Protein AF-A0A2G8KB72-F1 (afdb_monomer)

InterPro domains:
  IPR017905 ERV/ALR sulfhydryl oxidase domain [PF04777] (338-435)
  IPR017905 ERV/ALR sulfhydryl oxidase domain [PS51324] (329-434)
  IPR036774 ERV/ALR sulfhydryl oxidase domain superfamily [G3DSA:1.20.120.310] (326-469)
  IPR036774 ERV/ALR sulfhydryl oxidase domain superfamily [SSF69000] (330-436)
  IPR039798 Sulfhydryl oxidase [PTHR22897] (1-461)
  IPR040986 Sulfhydryl oxidase, flavin adenine dinucleotide (FAD) binding domain [PF18371] (232-329)
  IPR041269 Sulfhydryl oxidase, Trx-like domain [PF18108] (76-164)
  IPR042568 Sulfhydryl oxidase, flavin adenine dinucleotide (FAD) binding domain superfamily [G3DSA:1.20.120.1960] (211-325)

Solvent-accessible surface area (backbone atoms only — not comparable to full-atom values): 30399 Å² total; per-residue (Å²): 85,71,95,81,52,83,89,84,88,79,66,61,86,41,76,90,35,36,67,60,31,40,72,45,61,46,59,41,48,92,72,53,68,48,73,63,89,86,65,85,78,77,64,49,46,78,60,83,74,58,85,49,78,63,50,42,49,51,49,52,50,53,50,47,48,68,37,65,69,59,15,62,64,39,37,51,54,66,52,51,73,68,59,61,71,55,41,63,64,51,31,57,78,65,73,36,62,52,38,36,40,30,37,31,50,85,87,59,55,56,45,46,51,31,33,41,70,36,48,88,44,55,80,58,16,60,32,38,40,22,30,54,56,71,53,72,66,59,25,62,77,58,68,59,86,63,76,55,42,41,32,38,32,44,68,79,75,69,62,39,80,52,84,43,93,40,91,42,56,67,26,46,41,49,38,52,50,53,53,46,70,77,51,58,78,73,78,81,79,85,83,76,89,84,82,88,87,82,89,82,89,80,90,78,85,91,80,83,90,80,86,82,77,82,79,78,80,81,82,85,74,70,93,79,62,90,86,60,66,68,59,43,65,54,22,39,47,26,28,50,43,44,48,59,65,50,37,54,47,24,37,72,55,41,37,71,70,45,38,53,23,49,51,45,40,37,47,50,43,50,74,30,53,79,48,57,70,56,36,40,53,50,35,48,54,54,32,58,63,60,74,41,80,90,48,79,90,34,41,48,35,71,58,52,50,50,71,72,62,38,85,89,41,78,78,38,53,68,94,64,77,50,60,66,62,26,51,41,93,47,91,92,22,58,37,61,68,45,15,48,54,41,37,55,58,44,33,32,43,35,41,38,65,67,41,66,86,43,92,81,61,62,46,56,53,62,59,53,28,50,52,40,36,34,72,64,32,46,35,48,45,69,58,27,56,52,48,54,66,73,50,71,53,54,82,81,66,43,87,35,44,65,40,35,42,50,49,53,50,53,53,51,33,52,50,23,63,71,48,43,90,40,91,82,48,36,89,88,61,67,56,53,66,74,74,44,59,92,80,32,64,70,25,48,44,98,88,73,48,72,36,62,67,47,39,53,51,49,54,46,48,53,45,53,58,42,45,52,60,54,42,44,76,73,72,45,58,90,60,54,71,52,68,78,75,81,79,74,76,91,74,81,83,80,74,80,75,83,85,74,75,97,72,93,78,85,88,81,90,131

Mean predicted aligned error: 12.45 Å

Sequence (510 aa):
WKSVIAVAAIDCADDANHVICIAEQVSGYPSMKEFPPRAKNGSGVPYKGGRDGTKLREELIRYVMSEPLLSSTMHLQPANASDVINLHPRVQDLDLAAVFMIFEGSESMLGAEVILDLCEMEDLSKQIFRIQNPDETLKTKWSVTTLPSVLVWKEDGKPTELIAESPTREGFGTAIREYYLKHKKTPDNSHAKKEATGSKDSEKTAKGEGELITKTSGENNKVSNQTNQFAYLADIESALHYSLRLEVSSRREIKGEQLTALRNYLSVLNKYFPARAPVAEFLSNIDQKLQGASWLDGIPIETWLSLIHSEKTSGWLPAEQNWIGCKGSSKSYRGYPCSLWTLFHTLTVMQAEIDKTNPKSNSLEVLRTMRAYIINFFSCVECGENFEKESTNILTEVSDLDSAILWLWRTHNRVNGRLRGEETEDPSFPKQQFPPPSLCHKCAEENGSWDEGEVLAYLKNSVVKRLKAQLMMFGEKNDAIIRPGMQIGSEAICRPQIEREWTMAHCESQ

Nearest PDB structures (foldseek):
  3t58-assembly4_D  TM=8.584E-01  e=1.064E-27  Mus musculus
  3t58-assembly2_B  TM=8.334E-01  e=3.785E-27  Mus musculus
  3t59-assembly4_D  TM=8.594E-01  e=1.285E-23  Mus musculus
  3llk-assembly3_C  TM=9.474E-01  e=6.068E-19  Homo sapiens
  3llk-assembly2_B  TM=9.246E-01  e=8.837E-19  Homo sapiens

Secondary structure (DSSP, 8-state):
-TTT-------TTSGGGHHHHHHTT--SBS--EE--TT--S---EEP-S--SHHHHHHHHHHHHHHSHHHHHHTT-SPPPHHHHHTHHHHHHHTT-SEEEEEEE-TT--HHHHHHHHTTTSHHHHTTEEEEES--HHHHHHTT--SSSEEEEEESSS--EE---SSSSHHHHHHHHHHHHHHHPPPP--TT----------------------------------GGG-S--HHHHHHHHHHIIIIIGGGSSEE-HHHHHHHHHHHHHHHHH----HHHHHHHHHHHHHHHSGGGTT-EEHHHHHHHHH-GGGTTTS-SS---STTB-SSTTSBHHHHHHHHHHHHHHHHHHHHSTT-TT--TTHHHHHHHHHHHHH-SBHHHHHHHHHHTTTHHHH--SHHHHHHHHHHHHHHHHHHTTT-TTS-TTS----SS-TTT-TTSB-TTS-B-HHHHHHHHHHHHHHHHHHHHHHTT--GGGGS------------PPP--------PPPP-

Radius of gyration: 33.07 Å; Cα contacts (8 Å, |Δi|>4): 562; chains: 1; bounding box: 79×76×88 Å

pLDDT: mean 80.96, std 21.97, range [23.5, 98.56]

Structure (mmCIF, N/CA/C/O backbone):
data_AF-A0A2G8KB72-F1
#
_entry.id   AF-A0A2G8KB72-F1
#
loop_
_atom_site.group_PDB
_atom_site.id
_atom_site.type_symbol
_atom_site.label_atom_id
_atom_site.label_alt_id
_atom_site.label_comp_id
_atom_site.label_asym_id
_atom_site.label_entity_id
_atom_site.label_seq_id
_atom_site.pdbx_PDB_ins_code
_atom_site.Cartn_x
_atom_site.Cartn_y
_atom_site.Cartn_z
_atom_site.occupancy
_atom_site.B_iso_or_equiv
_atom_site.auth_seq_id
_atom_site.auth_comp_id
_atom_site.auth_asym_id
_atom_site.auth_atom_id
_atom_site.pdbx_PDB_model_num
ATOM 1 N N . TRP A 1 1 ? 15.837 -7.467 -22.165 1.00 91.75 1 TRP A N 1
ATOM 2 C CA . TRP A 1 1 ? 17.022 -6.877 -21.504 1.00 91.75 1 TRP A CA 1
ATOM 3 C C . TRP A 1 1 ? 17.490 -7.702 -20.301 1.00 91.75 1 TRP A C 1
ATOM 5 O O . TRP A 1 1 ? 18.170 -7.169 -19.433 1.00 91.75 1 TRP A O 1
ATOM 15 N N . LYS A 1 2 ? 17.143 -9.000 -20.210 1.00 88.31 2 LYS A N 1
ATOM 16 C CA . LYS A 1 2 ? 17.320 -9.789 -18.975 1.00 88.31 2 LYS A CA 1
ATOM 17 C C . LYS A 1 2 ? 18.786 -9.973 -18.570 1.00 88.31 2 LYS A C 1
ATOM 19 O O . LYS A 1 2 ? 19.064 -10.112 -17.387 1.00 88.31 2 LYS A O 1
ATOM 24 N N . SER A 1 3 ? 19.708 -9.952 -19.535 1.00 85.75 3 SER A N 1
ATOM 25 C CA . SER A 1 3 ? 21.153 -10.010 -19.283 1.00 85.75 3 SER A CA 1
ATOM 26 C C . SER A 1 3 ? 21.733 -8.719 -18.691 1.00 85.75 3 SER A C 1
ATOM 28 O O . SER A 1 3 ? 22.870 -8.728 -18.230 1.00 85.75 3 SER A O 1
ATOM 30 N N . VAL A 1 4 ? 20.966 -7.622 -18.691 1.00 89.06 4 VAL A N 1
ATOM 31 C CA . VAL A 1 4 ? 21.409 -6.286 -18.260 1.00 89.06 4 VAL A CA 1
ATOM 32 C C . VAL A 1 4 ? 20.635 -5.805 -17.036 1.00 89.06 4 VAL A C 1
ATOM 34 O O . VAL A 1 4 ? 21.233 -5.301 -16.091 1.00 89.06 4 VAL A O 1
ATOM 37 N N . ILE A 1 5 ? 19.311 -5.978 -17.037 1.00 89.12 5 ILE A N 1
ATOM 38 C CA . ILE A 1 5 ? 18.414 -5.560 -15.957 1.00 89.12 5 ILE A CA 1
ATOM 39 C C . ILE A 1 5 ? 17.459 -6.706 -15.627 1.00 89.12 5 ILE A C 1
ATOM 41 O O . ILE A 1 5 ? 16.807 -7.264 -16.516 1.00 89.12 5 ILE A O 1
ATOM 45 N N . ALA A 1 6 ? 17.319 -7.002 -14.336 1.00 89.62 6 ALA A N 1
ATOM 46 C CA . ALA A 1 6 ? 16.267 -7.859 -13.810 1.00 89.62 6 ALA A CA 1
ATOM 47 C C . ALA A 1 6 ? 15.202 -7.007 -13.108 1.00 89.62 6 ALA A C 1
ATOM 49 O O . ALA A 1 6 ? 15.527 -6.138 -12.302 1.00 89.62 6 ALA A O 1
ATOM 50 N N . VAL A 1 7 ? 13.930 -7.284 -13.397 1.00 89.94 7 VAL A N 1
ATOM 51 C CA . VAL A 1 7 ? 12.790 -6.736 -12.654 1.00 89.94 7 VAL A CA 1
ATOM 52 C C . VAL A 1 7 ? 12.218 -7.864 -11.809 1.00 89.94 7 VAL A C 1
ATOM 54 O O . VAL A 1 7 ? 11.919 -8.938 -12.332 1.00 89.94 7 VAL A O 1
ATOM 57 N N . ALA A 1 8 ? 12.089 -7.626 -10.508 1.00 91.56 8 ALA A N 1
ATOM 58 C CA . ALA A 1 8 ? 11.553 -8.579 -9.547 1.00 91.56 8 ALA A CA 1
ATOM 59 C C . ALA A 1 8 ? 10.501 -7.897 -8.667 1.00 91.56 8 ALA A C 1
ATOM 61 O O . ALA A 1 8 ? 10.497 -6.675 -8.521 1.00 91.56 8 ALA A O 1
ATOM 62 N N . ALA A 1 9 ? 9.618 -8.699 -8.081 1.00 93.06 9 ALA A N 1
ATOM 63 C CA . ALA A 1 9 ? 8.615 -8.246 -7.131 1.00 93.06 9 ALA A CA 1
ATOM 64 C C . ALA A 1 9 ? 8.661 -9.131 -5.885 1.00 93.06 9 ALA A C 1
ATOM 66 O O . ALA A 1 9 ? 8.905 -10.335 -5.983 1.00 93.06 9 ALA A O 1
ATOM 67 N N . ILE A 1 10 ? 8.413 -8.521 -4.731 1.00 92.38 10 ILE A N 1
ATOM 68 C CA . ILE A 1 10 ? 8.241 -9.207 -3.456 1.00 92.38 10 ILE A CA 1
ATOM 69 C C . ILE A 1 10 ? 6.903 -8.791 -2.857 1.00 92.38 10 ILE A C 1
ATOM 71 O O . ILE A 1 10 ? 6.571 -7.605 -2.834 1.00 92.38 10 ILE A O 1
ATOM 75 N N . ASP A 1 11 ? 6.127 -9.772 -2.405 1.00 91.25 11 ASP A N 1
ATOM 76 C CA . ASP A 1 11 ? 4.854 -9.523 -1.739 1.00 91.25 11 ASP A CA 1
ATOM 77 C C . ASP A 1 11 ? 5.087 -9.333 -0.238 1.00 91.25 11 ASP A C 1
ATOM 79 O O . ASP A 1 11 ? 5.212 -10.299 0.512 1.00 91.25 11 ASP A O 1
ATOM 83 N N . CYS A 1 12 ? 5.177 -8.076 0.193 1.00 90.00 12 CYS A N 1
ATOM 84 C CA . CYS A 1 12 ? 5.361 -7.718 1.600 1.00 90.00 12 CYS A CA 1
ATOM 85 C C . CYS A 1 12 ? 4.082 -7.841 2.448 1.00 90.00 12 CYS A C 1
ATOM 87 O O . CYS A 1 12 ? 4.131 -7.540 3.641 1.00 90.00 12 CYS A O 1
ATOM 89 N N . ALA A 1 13 ? 2.945 -8.237 1.859 1.00 85.56 13 ALA A N 1
ATOM 90 C CA . ALA A 1 13 ? 1.743 -8.578 2.618 1.00 85.56 13 ALA A CA 1
ATOM 91 C C . ALA A 1 13 ? 1.783 -10.017 3.167 1.00 85.56 13 ALA A C 1
ATOM 93 O O . ALA A 1 13 ? 0.970 -10.360 4.022 1.00 85.56 13 ALA A O 1
ATOM 94 N N . ASP A 1 14 ? 2.715 -10.850 2.688 1.00 85.31 14 ASP A N 1
ATOM 95 C CA . ASP A 1 14 ? 2.976 -12.184 3.229 1.00 85.31 14 ASP A CA 1
ATOM 96 C C . ASP A 1 14 ? 3.896 -12.093 4.458 1.00 85.31 14 ASP A C 1
ATOM 98 O O . ASP A 1 14 ? 5.001 -11.541 4.383 1.00 85.31 14 ASP A O 1
ATOM 102 N N . ASP A 1 15 ? 3.464 -12.682 5.576 1.00 79.06 15 ASP A N 1
ATOM 103 C CA . ASP A 1 15 ? 4.219 -12.760 6.832 1.00 79.06 15 ASP A CA 1
ATOM 104 C C . ASP A 1 15 ? 5.639 -13.304 6.627 1.00 79.06 15 ASP A C 1
ATOM 106 O O . ASP A 1 15 ? 6.589 -12.826 7.253 1.00 79.06 15 ASP A O 1
ATOM 110 N N . ALA A 1 16 ? 5.814 -14.266 5.714 1.00 85.56 16 ALA A N 1
ATOM 111 C CA . ALA A 1 16 ? 7.112 -14.875 5.434 1.00 85.56 16 ALA A CA 1
ATOM 112 C C . ALA A 1 16 ? 8.125 -13.879 4.840 1.00 85.56 16 ALA A C 1
ATOM 114 O O . ALA A 1 16 ? 9.334 -14.043 5.016 1.00 85.56 16 ALA A O 1
ATOM 115 N N . ASN A 1 17 ? 7.645 -12.831 4.166 1.00 89.44 17 ASN A N 1
ATOM 116 C CA . ASN A 1 17 ? 8.477 -11.807 3.535 1.00 89.44 17 ASN A CA 1
ATOM 117 C C . ASN A 1 17 ? 8.677 -10.575 4.427 1.00 89.44 17 ASN A C 1
ATOM 119 O O . ASN A 1 17 ? 9.456 -9.681 4.094 1.00 89.44 17 ASN A O 1
ATOM 123 N N . HIS A 1 18 ? 8.008 -10.499 5.575 1.00 81.62 18 HIS A N 1
ATOM 124 C CA . HIS A 1 18 ? 7.993 -9.287 6.389 1.00 81.62 18 HIS A CA 1
ATOM 125 C C . HIS A 1 18 ? 9.387 -8.880 6.893 1.00 81.62 18 HIS A C 1
ATOM 127 O O . HIS A 1 18 ? 9.760 -7.709 6.810 1.00 81.62 18 HIS A O 1
ATOM 133 N N . VAL A 1 19 ? 10.207 -9.854 7.304 1.00 83.88 19 VAL A N 1
ATOM 134 C CA . VAL A 1 19 ? 11.587 -9.621 7.771 1.00 83.88 19 VAL A CA 1
ATOM 135 C C . VAL A 1 19 ? 12.440 -8.950 6.694 1.00 83.88 19 VAL A C 1
ATOM 137 O O . VAL A 1 19 ? 13.143 -7.977 6.976 1.00 83.88 19 VAL A O 1
ATOM 140 N N . ILE A 1 20 ? 12.368 -9.435 5.449 1.00 87.69 20 ILE A N 1
ATOM 141 C CA . ILE A 1 20 ? 13.133 -8.841 4.349 1.00 87.69 20 ILE A CA 1
ATOM 142 C C . ILE A 1 20 ? 12.573 -7.466 3.976 1.00 87.69 20 ILE A C 1
ATOM 144 O O . ILE A 1 20 ? 13.352 -6.554 3.727 1.00 87.69 20 ILE A O 1
ATOM 148 N N . CYS A 1 21 ? 11.257 -7.256 4.037 1.00 89.00 21 CYS A N 1
ATOM 149 C CA . CYS A 1 21 ? 10.659 -5.945 3.784 1.00 89.00 21 CYS A CA 1
ATOM 150 C C . CYS A 1 21 ? 11.068 -4.893 4.833 1.00 89.00 21 CYS A C 1
ATOM 152 O O . CYS A 1 21 ? 11.361 -3.757 4.459 1.00 89.00 21 CYS A O 1
ATOM 154 N N . ILE A 1 22 ? 11.192 -5.260 6.117 1.00 83.50 22 ILE A N 1
ATOM 155 C CA . ILE A 1 22 ? 11.740 -4.375 7.164 1.00 83.50 22 ILE A CA 1
ATOM 156 C C . ILE A 1 22 ? 13.225 -4.091 6.935 1.00 83.50 22 ILE A C 1
ATOM 158 O O . ILE A 1 22 ? 13.650 -2.933 7.013 1.00 83.50 22 ILE A O 1
ATOM 162 N N . ALA A 1 23 ? 14.025 -5.126 6.653 1.00 84.44 23 ALA A N 1
ATOM 163 C CA . ALA A 1 23 ? 15.453 -4.968 6.370 1.00 84.44 23 ALA A CA 1
ATOM 164 C C . ALA A 1 23 ? 15.668 -4.017 5.179 1.00 84.44 23 ALA A C 1
ATOM 166 O O . ALA A 1 23 ? 16.503 -3.106 5.218 1.00 84.44 23 ALA A O 1
ATOM 167 N N . GLU A 1 24 ? 14.803 -4.154 4.176 1.00 87.06 24 GLU A N 1
ATOM 168 C CA . GLU A 1 24 ? 14.683 -3.284 3.020 1.00 87.06 24 GLU A CA 1
ATOM 169 C C . GLU A 1 24 ? 13.871 -2.010 3.295 1.00 87.06 24 GLU A C 1
ATOM 171 O O . GLU A 1 24 ? 13.527 -1.300 2.367 1.00 87.06 24 GLU A O 1
ATOM 176 N N . GLN A 1 25 ? 13.585 -1.615 4.533 1.00 86.31 25 GLN A N 1
ATOM 177 C CA . GLN A 1 25 ? 12.942 -0.328 4.859 1.00 86.31 25 GLN A CA 1
ATOM 178 C C . GLN A 1 25 ? 11.644 -0.034 4.081 1.00 86.31 25 GLN A C 1
ATOM 180 O O . GLN A 1 25 ? 11.334 1.127 3.785 1.00 86.31 25 GLN A O 1
ATOM 185 N N . VAL A 1 26 ? 10.911 -1.067 3.676 1.00 89.00 26 VAL A N 1
ATOM 186 C CA . VAL A 1 26 ? 9.671 -0.905 2.927 1.00 89.00 26 VAL A CA 1
ATOM 187 C C . VAL A 1 26 ? 8.572 -0.594 3.925 1.00 89.00 26 VAL A C 1
ATOM 189 O O . VAL A 1 26 ? 8.231 -1.413 4.770 1.00 89.00 26 VAL A O 1
ATOM 192 N N . SER A 1 27 ? 8.034 0.617 3.831 1.00 84.44 27 SER A N 1
ATOM 193 C CA . SER A 1 27 ? 7.091 1.145 4.821 1.00 84.44 27 SER A CA 1
ATOM 194 C C . SER A 1 27 ? 5.802 1.698 4.196 1.00 84.44 27 SER A C 1
ATOM 196 O O . SER A 1 27 ? 5.014 2.389 4.842 1.00 84.44 27 SER A O 1
ATOM 198 N N . GLY A 1 28 ? 5.604 1.387 2.914 1.00 87.00 28 GLY A N 1
ATOM 199 C CA . GLY A 1 28 ? 4.428 1.713 2.121 1.00 87.00 28 GLY A CA 1
ATOM 200 C C . GLY A 1 28 ? 4.476 1.013 0.763 1.00 87.00 28 GLY A C 1
ATOM 201 O O . GLY A 1 28 ? 5.556 0.686 0.258 1.00 87.00 28 GLY A O 1
ATOM 202 N N . TYR A 1 29 ? 3.310 0.779 0.171 1.00 88.06 29 TYR A N 1
ATOM 203 C CA . TYR A 1 29 ? 3.140 0.023 -1.064 1.00 88.06 29 TYR A CA 1
ATOM 204 C C . TYR A 1 29 ? 2.362 0.825 -2.124 1.00 88.06 29 TYR A C 1
ATOM 206 O O . TYR A 1 29 ? 1.435 1.559 -1.771 1.00 88.06 29 TYR A O 1
ATOM 214 N N . PRO A 1 30 ? 2.711 0.669 -3.420 1.00 88.88 30 PRO A N 1
ATOM 215 C CA . PRO A 1 30 ? 3.912 -0.015 -3.907 1.00 88.88 30 PRO A CA 1
ATOM 216 C C . PRO A 1 30 ? 5.178 0.802 -3.602 1.00 88.88 30 PRO A C 1
ATOM 218 O O . PRO A 1 30 ? 5.163 2.032 -3.697 1.00 88.88 30 PRO A O 1
ATOM 221 N N . SER A 1 31 ? 6.289 0.122 -3.325 1.00 88.94 31 SER A N 1
ATOM 222 C CA . SER A 1 31 ? 7.635 0.708 -3.270 1.00 88.94 31 SER A CA 1
ATOM 223 C C . SER A 1 31 ? 8.521 0.018 -4.298 1.00 88.94 31 SER A C 1
ATOM 225 O O . SER A 1 31 ? 8.482 -1.202 -4.423 1.00 88.94 31 SER A O 1
ATOM 227 N N . MET A 1 32 ? 9.322 0.791 -5.027 1.00 90.38 32 MET A N 1
ATOM 228 C CA . MET A 1 32 ? 10.265 0.266 -6.011 1.00 90.38 32 MET A CA 1
ATOM 229 C C . MET A 1 32 ? 11.675 0.695 -5.633 1.00 90.38 32 MET A C 1
ATOM 231 O O . MET A 1 32 ? 11.881 1.795 -5.111 1.00 90.38 32 MET A O 1
ATOM 235 N N . LYS A 1 33 ? 12.635 -0.195 -5.871 1.00 89.69 33 LYS A N 1
ATOM 236 C CA . LYS A 1 33 ? 14.034 0.019 -5.537 1.00 89.69 33 LYS A CA 1
ATOM 237 C C . LYS A 1 33 ? 14.952 -0.462 -6.639 1.00 89.69 33 LYS A C 1
ATOM 239 O O . LYS A 1 33 ? 14.701 -1.495 -7.251 1.00 89.69 33 LYS A O 1
ATOM 244 N N . GLU A 1 34 ? 16.032 0.277 -6.821 1.00 88.12 34 GLU A N 1
ATOM 245 C CA . GLU A 1 34 ? 17.093 -0.026 -7.769 1.00 88.12 34 GLU A CA 1
ATOM 246 C C . GLU A 1 34 ? 18.300 -0.594 -7.025 1.00 88.12 34 GLU A C 1
ATOM 248 O O . GLU A 1 34 ? 18.735 -0.053 -6.003 1.00 88.12 34 GLU A O 1
ATOM 253 N N . PHE A 1 35 ? 18.851 -1.687 -7.543 1.00 87.94 35 PHE A N 1
ATOM 254 C CA . PHE A 1 35 ? 20.024 -2.345 -6.979 1.00 87.94 35 PHE A CA 1
ATOM 255 C C . PHE A 1 35 ? 21.161 -2.309 -8.005 1.00 87.94 35 PHE A C 1
ATOM 257 O O . PHE A 1 35 ? 21.015 -2.907 -9.074 1.00 87.94 35 PHE A O 1
ATOM 264 N N . PRO A 1 36 ? 22.286 -1.631 -7.706 1.00 82.50 36 PRO A N 1
ATOM 265 C CA . PRO A 1 36 ? 23.386 -1.522 -8.652 1.00 82.50 36 PRO A CA 1
ATOM 266 C C . PRO A 1 36 ? 24.096 -2.852 -8.876 1.00 82.50 36 PRO A C 1
ATOM 268 O O . PRO A 1 36 ? 24.110 -3.722 -7.992 1.00 82.50 36 PRO A O 1
ATOM 271 N N . PRO A 1 37 ? 24.727 -3.024 -10.051 1.00 80.06 37 PRO A N 1
ATOM 272 C CA . PRO A 1 37 ? 25.507 -4.215 -10.325 1.00 80.06 37 PRO A CA 1
ATOM 273 C C . PRO A 1 37 ? 26.589 -4.379 -9.254 1.00 80.06 37 PRO A C 1
ATOM 275 O O . PRO A 1 37 ? 27.310 -3.443 -8.913 1.00 80.06 37 PRO A O 1
ATOM 278 N N . ARG A 1 38 ? 26.726 -5.603 -8.731 1.00 79.06 38 ARG A N 1
ATOM 279 C CA . ARG A 1 38 ? 27.705 -5.952 -7.681 1.00 79.06 38 ARG A CA 1
ATOM 280 C C . ARG A 1 38 ? 27.500 -5.202 -6.354 1.00 79.06 38 ARG A C 1
ATOM 282 O O . ARG A 1 38 ? 28.460 -5.064 -5.592 1.00 79.06 38 ARG A O 1
ATOM 289 N N . ALA A 1 39 ? 26.279 -4.750 -6.053 1.00 80.31 39 ALA A N 1
ATOM 290 C CA . ALA A 1 39 ? 25.928 -4.259 -4.723 1.00 80.31 39 ALA A CA 1
ATOM 291 C C . ALA A 1 39 ? 26.316 -5.303 -3.660 1.00 80.31 39 ALA A C 1
ATOM 293 O O . ALA A 1 39 ? 25.829 -6.431 -3.681 1.00 80.31 39 ALA A O 1
ATOM 294 N N . LYS A 1 40 ? 27.240 -4.944 -2.760 1.00 74.31 40 LYS A N 1
ATOM 295 C CA . LYS A 1 40 ? 27.706 -5.846 -1.693 1.00 74.31 40 LYS A CA 1
ATOM 296 C C . LYS A 1 40 ? 26.819 -5.772 -0.456 1.00 74.31 40 LYS A C 1
ATOM 298 O O . LYS A 1 40 ? 26.524 -6.806 0.117 1.00 74.31 40 LYS A O 1
ATOM 303 N N . ASN A 1 41 ? 26.404 -4.558 -0.090 1.00 71.12 41 ASN A N 1
ATOM 304 C CA . ASN A 1 41 ? 25.534 -4.238 1.038 1.00 71.12 41 ASN A CA 1
ATOM 305 C C . ASN A 1 41 ? 24.636 -3.056 0.641 1.00 71.12 41 ASN A C 1
ATOM 307 O O . ASN A 1 41 ? 25.103 -2.148 -0.049 1.00 71.12 41 ASN A O 1
ATOM 311 N N . GLY A 1 42 ? 23.401 -3.021 1.138 1.00 64.75 42 GLY A N 1
ATOM 312 C CA . GLY A 1 42 ? 22.529 -1.851 1.034 1.00 64.75 42 GLY A CA 1
ATOM 313 C C . GLY A 1 42 ? 21.115 -2.205 0.604 1.00 64.75 42 GLY A C 1
ATOM 314 O O . GLY A 1 42 ? 20.905 -3.098 -0.208 1.00 64.75 42 GLY A O 1
ATOM 315 N N . SER A 1 43 ? 20.154 -1.453 1.132 1.00 72.25 43 SER A N 1
ATOM 316 C CA . SER A 1 43 ? 18.728 -1.673 0.916 1.00 72.25 43 SER A CA 1
ATOM 317 C C . SER A 1 43 ? 18.236 -1.163 -0.447 1.00 72.25 43 SER A C 1
ATOM 319 O O . SER A 1 43 ? 17.159 -0.588 -0.509 1.00 72.25 43 SER A O 1
ATOM 321 N N . GLY A 1 44 ? 19.061 -1.171 -1.495 1.00 84.31 44 GLY A N 1
ATOM 322 C CA . GLY A 1 44 ? 18.772 -0.488 -2.765 1.00 84.31 44 GLY A CA 1
ATOM 323 C C . GLY A 1 44 ? 18.544 1.031 -2.645 1.00 84.31 44 GLY A C 1
ATOM 324 O O . GLY A 1 44 ? 18.505 1.614 -1.555 1.00 84.31 44 GLY A O 1
ATOM 325 N N . VAL A 1 45 ? 18.392 1.693 -3.790 1.00 86.88 45 VAL A N 1
ATOM 326 C CA . VAL A 1 45 ? 18.036 3.116 -3.885 1.00 86.88 45 VAL A CA 1
ATOM 327 C C . VAL A 1 45 ? 16.535 3.229 -4.169 1.00 86.88 45 VAL A C 1
ATOM 329 O O . VAL A 1 45 ? 16.062 2.598 -5.114 1.00 86.88 45 VAL A O 1
ATOM 332 N N . PRO A 1 46 ? 15.752 3.989 -3.377 1.00 88.56 46 PRO A N 1
ATOM 333 C CA . PRO A 1 46 ? 14.329 4.176 -3.648 1.00 88.56 46 PRO A CA 1
ATOM 334 C C . PRO A 1 46 ? 14.084 4.841 -5.004 1.00 88.56 46 PRO A C 1
ATOM 336 O O . PRO A 1 46 ? 14.564 5.948 -5.252 1.00 88.56 46 PRO A O 1
ATOM 339 N N . TYR A 1 47 ? 13.273 4.199 -5.842 1.00 88.25 47 TYR A N 1
ATOM 340 C CA . TYR A 1 47 ? 12.836 4.752 -7.115 1.00 88.25 47 TYR A CA 1
ATOM 341 C C . TYR A 1 47 ? 11.704 5.761 -6.901 1.00 88.25 47 TYR A C 1
ATOM 343 O O . TYR A 1 47 ? 10.677 5.451 -6.287 1.00 88.25 47 TYR A O 1
ATOM 351 N N . LYS A 1 48 ? 11.890 6.977 -7.423 1.00 85.56 48 LYS A N 1
ATOM 352 C CA . LYS A 1 48 ? 10.939 8.097 -7.297 1.00 85.56 48 LYS A CA 1
ATOM 353 C C . LYS A 1 48 ? 10.370 8.574 -8.637 1.00 85.56 48 LYS A C 1
ATOM 355 O O . LYS A 1 48 ? 9.656 9.572 -8.664 1.00 85.56 48 LYS A O 1
ATOM 360 N N . GLY A 1 49 ? 10.709 7.899 -9.735 1.00 83.56 49 GLY A N 1
ATOM 361 C CA . GLY A 1 49 ? 10.250 8.266 -11.071 1.00 83.56 49 GLY A CA 1
ATOM 362 C C . GLY A 1 49 ? 8.796 7.870 -11.347 1.00 83.56 49 GLY A C 1
ATOM 363 O O . GLY A 1 49 ? 8.089 7.312 -10.501 1.00 83.56 49 GLY A O 1
ATOM 364 N N . GLY A 1 50 ? 8.338 8.186 -12.558 1.00 82.75 50 GLY A N 1
ATOM 365 C CA . GLY A 1 50 ? 6.989 7.857 -13.008 1.00 82.75 50 GLY A CA 1
ATOM 366 C C . GLY A 1 50 ? 6.791 6.353 -13.198 1.00 82.75 50 GLY A C 1
ATOM 367 O O . GLY A 1 50 ? 7.629 5.677 -13.777 1.00 82.75 50 GLY A O 1
ATOM 368 N N . ARG A 1 51 ? 5.655 5.831 -12.727 1.00 83.00 51 ARG A N 1
ATOM 369 C CA . ARG A 1 51 ? 5.371 4.384 -12.690 1.00 83.00 51 ARG A CA 1
ATOM 370 C C . ARG A 1 51 ? 4.607 3.851 -13.905 1.00 83.00 51 ARG A C 1
ATOM 372 O O . ARG A 1 51 ? 4.229 2.685 -13.915 1.00 83.00 51 ARG A O 1
ATOM 379 N N . ASP A 1 52 ? 4.362 4.681 -14.916 1.00 88.06 52 ASP A N 1
ATOM 380 C CA . ASP A 1 52 ? 3.822 4.199 -16.186 1.00 88.06 52 ASP A CA 1
ATOM 381 C C . ASP A 1 52 ? 4.894 3.436 -16.980 1.00 88.06 52 ASP A C 1
ATOM 383 O O . ASP A 1 52 ? 6.091 3.691 -16.846 1.00 88.06 52 ASP A O 1
ATOM 387 N N . GLY A 1 53 ? 4.475 2.476 -17.809 1.00 87.75 53 GLY A N 1
ATOM 388 C CA . GLY A 1 53 ? 5.402 1.564 -18.489 1.00 87.75 53 GLY A CA 1
ATOM 389 C C . GLY A 1 53 ? 6.384 2.244 -19.452 1.00 87.75 53 GLY A C 1
ATOM 390 O O . GLY A 1 53 ? 7.439 1.679 -19.748 1.00 87.75 53 GLY A O 1
ATOM 391 N N . THR A 1 54 ? 6.072 3.445 -19.944 1.00 88.44 54 THR A N 1
ATOM 392 C CA . THR A 1 54 ? 6.988 4.222 -20.788 1.00 88.44 54 THR A CA 1
ATOM 393 C C . THR A 1 54 ? 8.030 4.925 -19.929 1.00 88.44 54 THR A C 1
ATOM 395 O O . THR A 1 54 ? 9.220 4.717 -20.149 1.00 88.44 54 THR A O 1
ATOM 398 N N . LYS A 1 55 ? 7.616 5.660 -18.891 1.00 89.44 55 LYS A N 1
ATOM 399 C CA . LYS A 1 55 ? 8.553 6.339 -17.985 1.00 89.44 55 LYS A CA 1
ATOM 400 C C . LYS A 1 55 ? 9.441 5.368 -17.218 1.00 89.44 55 LYS A C 1
ATOM 402 O O . LYS A 1 55 ? 10.634 5.625 -17.107 1.00 89.44 55 LYS A O 1
ATOM 407 N N . LEU A 1 56 ? 8.907 4.235 -16.755 1.00 90.31 56 LEU A N 1
ATOM 408 C CA . LEU A 1 56 ? 9.715 3.188 -16.121 1.00 90.31 56 LEU A CA 1
ATOM 409 C C . LEU A 1 56 ? 10.821 2.707 -17.056 1.00 90.31 56 LEU A C 1
ATOM 411 O O . LEU A 1 56 ? 11.971 2.588 -16.652 1.00 90.31 56 LEU A O 1
ATOM 415 N N . ARG A 1 57 ? 10.487 2.461 -18.324 1.00 91.06 57 ARG A N 1
ATOM 416 C CA . ARG A 1 57 ? 11.460 2.027 -19.324 1.00 91.06 57 ARG A CA 1
ATOM 417 C C . ARG A 1 57 ? 12.516 3.091 -19.591 1.00 91.06 57 ARG A C 1
ATOM 419 O O . ARG A 1 57 ? 13.693 2.755 -19.606 1.00 91.06 57 ARG A O 1
ATOM 426 N N . GLU A 1 58 ? 12.124 4.350 -19.758 1.00 90.81 58 GLU A N 1
ATOM 427 C CA . GLU A 1 58 ? 13.078 5.449 -19.929 1.00 90.81 58 GLU A CA 1
ATOM 428 C C . GLU A 1 58 ? 14.022 5.597 -18.732 1.00 90.81 58 GLU A C 1
ATOM 430 O O . GLU A 1 58 ? 15.228 5.728 -18.922 1.00 90.81 58 GLU A O 1
ATOM 435 N N . GLU A 1 59 ? 13.503 5.536 -17.504 1.00 90.00 59 GLU A N 1
ATOM 436 C CA . GLU A 1 59 ? 14.333 5.602 -16.298 1.00 90.00 59 GLU A CA 1
ATOM 437 C C . GLU A 1 59 ? 15.285 4.406 -16.196 1.00 90.00 59 GLU A C 1
ATOM 439 O O . GLU A 1 59 ? 16.461 4.590 -15.900 1.00 90.00 59 GLU A O 1
ATOM 444 N N . LEU A 1 60 ? 14.833 3.194 -16.538 1.00 90.00 60 LEU A N 1
ATOM 445 C CA . LEU A 1 60 ? 15.708 2.020 -16.601 1.00 90.00 60 LEU A CA 1
ATOM 446 C C . LEU A 1 60 ? 16.832 2.191 -17.635 1.00 90.00 60 LEU A C 1
ATOM 448 O O . LEU A 1 60 ? 17.969 1.802 -17.371 1.00 90.00 60 LEU A O 1
ATOM 452 N N . ILE A 1 61 ? 16.551 2.798 -18.794 1.00 91.94 61 ILE A N 1
ATOM 453 C CA . ILE A 1 61 ? 17.586 3.132 -19.785 1.00 91.94 61 ILE A CA 1
ATOM 454 C C . ILE A 1 61 ? 18.577 4.133 -19.192 1.00 91.94 61 ILE A C 1
ATOM 456 O O . ILE A 1 61 ? 19.784 3.898 -19.260 1.00 91.94 61 ILE A O 1
ATOM 460 N N . ARG A 1 62 ? 18.091 5.227 -18.586 1.00 90.38 62 ARG A N 1
ATOM 461 C CA . ARG A 1 62 ? 18.943 6.247 -17.946 1.00 90.38 62 ARG A CA 1
ATOM 462 C C . ARG A 1 62 ? 19.822 5.626 -16.861 1.00 90.38 62 ARG A C 1
ATOM 464 O O . ARG A 1 62 ? 21.013 5.926 -16.796 1.00 90.38 62 ARG A O 1
ATOM 471 N N . TYR A 1 63 ? 19.263 4.711 -16.074 1.00 88.31 63 TYR A N 1
ATOM 472 C CA . TYR A 1 63 ? 19.984 3.963 -15.055 1.00 88.31 63 TYR A CA 1
ATOM 473 C C . TYR A 1 63 ? 21.129 3.139 -15.655 1.00 88.31 63 TYR A C 1
ATOM 475 O O . TYR A 1 63 ? 22.281 3.310 -15.258 1.00 88.31 63 TYR A O 1
ATOM 483 N N . VAL A 1 64 ? 20.863 2.311 -16.672 1.00 89.88 64 VAL A N 1
ATOM 484 C CA . VAL A 1 64 ? 21.920 1.522 -17.336 1.00 89.88 64 VAL A CA 1
ATOM 485 C C . VAL A 1 64 ? 22.961 2.418 -18.003 1.00 89.88 64 VAL A C 1
ATOM 487 O O . VAL A 1 64 ? 24.154 2.129 -17.942 1.00 89.88 64 VAL A O 1
ATOM 490 N N . MET A 1 65 ? 22.537 3.528 -18.608 1.00 90.12 65 MET A N 1
ATOM 491 C CA . MET A 1 65 ? 23.444 4.508 -19.205 1.00 90.12 65 MET A CA 1
ATOM 492 C C . MET A 1 65 ? 24.370 5.162 -18.176 1.00 90.12 65 MET A C 1
ATOM 494 O O . MET A 1 65 ? 25.492 5.528 -18.540 1.00 90.12 65 MET A O 1
ATOM 498 N N . SER A 1 66 ? 23.918 5.304 -16.926 1.00 88.25 66 SER A N 1
ATOM 499 C CA . SER A 1 66 ? 24.712 5.847 -15.821 1.00 88.25 66 SER A CA 1
ATOM 500 C C . SER A 1 66 ? 25.778 4.874 -15.306 1.00 88.25 66 SER A C 1
ATOM 502 O O . SER A 1 66 ? 26.769 5.320 -14.732 1.00 88.25 66 SER A O 1
ATOM 504 N N . GLU A 1 67 ? 25.628 3.569 -15.564 1.00 87.88 67 GLU A N 1
ATOM 505 C CA . GLU A 1 67 ? 26.600 2.539 -15.189 1.00 87.88 67 GLU A CA 1
ATOM 506 C C . GLU A 1 67 ? 27.749 2.451 -16.212 1.00 87.88 67 GLU A C 1
ATOM 508 O O . GLU A 1 67 ? 27.554 1.925 -17.316 1.00 87.88 67 GLU A O 1
ATOM 513 N N . PRO A 1 68 ? 28.978 2.913 -15.891 1.00 86.06 68 PRO A N 1
ATOM 514 C CA . PRO A 1 68 ? 30.017 3.148 -16.897 1.00 86.06 68 PRO A CA 1
ATOM 515 C C . PRO A 1 68 ? 30.418 1.906 -17.699 1.00 86.06 68 PRO A C 1
ATOM 517 O O . PRO A 1 68 ? 30.676 1.997 -18.900 1.00 86.06 68 PRO A O 1
ATOM 520 N N . LEU A 1 69 ? 30.460 0.733 -17.058 1.00 83.44 69 LEU A N 1
ATOM 521 C CA . LEU A 1 69 ? 30.847 -0.519 -17.717 1.00 83.44 69 LEU A CA 1
ATOM 522 C C . LEU A 1 69 ? 29.782 -0.998 -18.709 1.00 83.44 69 LEU A C 1
ATOM 524 O O . LEU A 1 69 ? 30.123 -1.405 -19.818 1.00 83.44 69 LEU A O 1
ATOM 528 N N . LEU A 1 70 ? 28.503 -0.935 -18.332 1.00 84.00 70 LEU A N 1
ATOM 529 C CA . LEU A 1 70 ? 27.400 -1.345 -19.206 1.00 84.00 70 LEU A CA 1
ATOM 530 C C . LEU A 1 70 ? 27.247 -0.360 -20.366 1.00 84.00 70 LEU A C 1
ATOM 532 O O . LEU A 1 70 ? 27.190 -0.760 -21.528 1.00 84.00 70 LEU A O 1
ATOM 536 N N . SER A 1 71 ? 27.275 0.930 -20.036 1.00 85.25 71 SER A N 1
ATOM 537 C CA . SER A 1 71 ? 27.144 2.047 -20.966 1.00 85.25 71 SER A CA 1
ATOM 538 C C . SER A 1 71 ? 28.213 2.032 -22.063 1.00 85.25 71 SER A C 1
ATOM 540 O O . SER A 1 71 ? 27.893 2.165 -23.246 1.00 85.25 71 SER A O 1
ATOM 542 N N . SER A 1 72 ? 29.477 1.795 -21.690 1.00 81.88 72 SER A N 1
ATOM 543 C CA . SER A 1 72 ? 30.595 1.720 -22.641 1.00 81.88 72 SER A CA 1
ATOM 544 C C . SER A 1 72 ? 30.585 0.444 -23.484 1.00 81.88 72 SER A C 1
ATOM 546 O O . SER A 1 72 ? 30.799 0.525 -24.692 1.00 81.88 72 SER A O 1
ATOM 548 N N . THR A 1 73 ? 30.295 -0.715 -22.882 1.00 81.69 73 THR A N 1
ATOM 549 C CA . THR A 1 73 ? 30.313 -2.015 -23.580 1.00 81.69 73 THR A CA 1
ATOM 550 C C . THR A 1 73 ? 29.217 -2.125 -24.641 1.00 81.69 73 THR A C 1
ATOM 552 O O . THR A 1 73 ? 29.424 -2.776 -25.659 1.00 81.69 73 THR A O 1
ATOM 555 N N . MET A 1 74 ? 28.057 -1.501 -24.415 1.00 84.69 74 MET A N 1
ATOM 556 C CA . MET A 1 74 ? 26.906 -1.554 -25.326 1.00 84.69 74 MET A CA 1
ATOM 557 C C . MET A 1 74 ? 26.739 -0.292 -26.187 1.00 84.69 74 MET A C 1
ATOM 559 O O . MET A 1 74 ? 25.762 -0.197 -26.913 1.00 84.69 74 MET A O 1
ATOM 563 N N . HIS A 1 75 ? 27.645 0.689 -26.110 1.00 88.31 75 HIS A N 1
ATOM 564 C CA . HIS A 1 75 ? 27.539 1.953 -26.860 1.00 88.31 75 HIS A CA 1
ATOM 565 C C . HIS A 1 75 ? 26.220 2.721 -26.618 1.00 88.31 75 HIS A C 1
ATOM 567 O O . HIS A 1 75 ? 25.641 3.311 -27.529 1.00 88.31 75 HIS A O 1
ATOM 573 N N . LEU A 1 76 ? 25.743 2.739 -25.366 1.00 91.56 76 LEU A N 1
ATOM 574 C CA . LEU A 1 76 ? 24.469 3.378 -24.998 1.00 91.56 76 LEU A CA 1
ATOM 575 C C . LEU A 1 76 ? 24.544 4.909 -24.915 1.00 91.56 76 LEU A C 1
ATOM 577 O O . LEU A 1 76 ? 23.501 5.567 -24.864 1.00 91.56 76 LEU A O 1
ATOM 581 N N . GLN A 1 77 ? 25.752 5.477 -24.887 1.00 90.94 77 GLN A N 1
ATOM 582 C CA . GLN A 1 77 ? 25.970 6.919 -24.987 1.00 90.94 77 GLN A CA 1
ATOM 583 C C . GLN A 1 77 ? 25.950 7.372 -26.453 1.00 90.94 77 GLN A C 1
ATOM 585 O O . GLN A 1 77 ? 26.467 6.651 -27.309 1.00 90.94 77 GLN A O 1
ATOM 590 N N . PRO A 1 78 ? 25.405 8.565 -26.757 1.00 91.50 78 PRO A N 1
ATOM 591 C CA . PRO A 1 78 ? 25.492 9.140 -28.094 1.00 91.50 78 PRO A CA 1
ATOM 592 C C . PRO A 1 78 ? 26.938 9.236 -28.580 1.00 91.50 78 PRO A C 1
ATOM 594 O O . PRO A 1 78 ? 27.793 9.829 -27.919 1.00 91.50 78 PRO A O 1
ATOM 597 N N . ALA A 1 79 ? 27.209 8.671 -29.754 1.00 88.88 79 ALA A N 1
ATOM 598 C CA . ALA A 1 79 ? 28.505 8.809 -30.398 1.00 88.88 79 ALA A CA 1
ATOM 599 C C . ALA A 1 79 ? 28.661 10.236 -30.950 1.00 88.88 79 ALA A C 1
ATOM 601 O O . ALA A 1 79 ? 27.746 10.777 -31.577 1.00 88.88 79 ALA A O 1
ATOM 602 N N . ASN A 1 80 ? 29.822 10.857 -30.728 1.00 82.94 80 ASN A N 1
ATOM 603 C CA . ASN A 1 80 ? 30.111 12.176 -31.294 1.00 82.94 80 ASN A CA 1
ATOM 604 C C . ASN A 1 80 ? 30.490 12.069 -32.782 1.00 82.94 80 ASN A C 1
ATOM 606 O O . ASN A 1 80 ? 30.891 11.011 -33.267 1.00 82.94 80 ASN A O 1
ATOM 610 N N . ALA A 1 81 ? 30.407 13.185 -33.512 1.00 74.69 81 ALA A N 1
ATOM 611 C CA . ALA A 1 81 ? 30.684 13.215 -34.949 1.00 74.69 81 ALA A CA 1
ATOM 612 C C . ALA A 1 81 ? 32.090 12.692 -35.316 1.00 74.69 81 ALA A C 1
ATOM 614 O O . ALA A 1 81 ? 32.253 12.048 -36.351 1.00 74.69 81 ALA A O 1
ATOM 615 N N . SER A 1 82 ? 33.099 12.923 -34.471 1.00 75.44 82 SER A N 1
ATOM 616 C CA . SER A 1 82 ? 34.471 12.455 -34.707 1.00 75.44 82 SER A CA 1
ATOM 617 C C . SER A 1 82 ? 34.592 10.935 -34.583 1.00 75.44 82 SER A C 1
ATOM 619 O O . SER A 1 82 ? 35.199 10.302 -35.444 1.00 75.44 82 SER A O 1
ATOM 621 N N . ASP A 1 83 ? 33.987 10.340 -33.555 1.00 77.81 83 ASP A N 1
ATOM 622 C CA . ASP A 1 83 ? 33.955 8.888 -33.355 1.00 77.81 83 ASP A CA 1
ATOM 623 C C . ASP A 1 83 ? 33.243 8.207 -34.515 1.00 77.81 83 ASP A C 1
ATOM 625 O O . ASP A 1 83 ? 33.748 7.238 -35.074 1.00 77.81 83 ASP A O 1
ATOM 629 N N . VAL A 1 84 ? 32.114 8.791 -34.912 1.00 75.50 84 VAL A N 1
ATOM 630 C CA . VAL A 1 84 ? 31.258 8.360 -36.012 1.00 75.50 84 VAL A CA 1
ATOM 631 C C . VAL A 1 84 ? 32.018 8.368 -37.347 1.00 75.50 84 VAL A C 1
ATOM 633 O O . VAL A 1 84 ? 31.994 7.382 -38.080 1.00 75.50 84 VAL A O 1
ATOM 636 N N . ILE A 1 85 ? 32.779 9.426 -37.650 1.00 74.25 85 ILE A N 1
ATOM 637 C CA . ILE A 1 85 ? 33.602 9.509 -38.873 1.00 74.25 85 ILE A CA 1
ATOM 638 C C . ILE A 1 85 ? 34.734 8.469 -38.883 1.00 74.25 85 ILE A C 1
ATOM 640 O O . ILE A 1 85 ? 35.103 7.983 -39.954 1.00 74.25 85 ILE A O 1
ATOM 644 N N . ASN A 1 86 ? 35.249 8.103 -37.711 1.00 74.44 86 ASN A N 1
ATOM 645 C CA . ASN A 1 86 ? 36.356 7.163 -37.547 1.00 74.44 86 ASN A CA 1
ATOM 646 C C . ASN A 1 86 ? 35.901 5.700 -37.358 1.00 74.44 86 ASN A C 1
ATOM 648 O O . ASN A 1 86 ? 36.719 4.853 -36.998 1.00 74.44 86 ASN A O 1
ATOM 652 N N . LEU A 1 87 ? 34.624 5.373 -37.605 1.00 74.06 87 LEU A N 1
ATOM 653 C CA . LEU A 1 87 ? 34.119 3.998 -37.483 1.00 74.06 87 LEU A CA 1
ATOM 654 C C . LEU A 1 87 ? 34.611 3.064 -38.601 1.00 74.06 87 LEU A C 1
ATOM 656 O O . LEU A 1 87 ? 34.790 1.881 -38.343 1.00 74.06 87 LEU A O 1
ATOM 660 N N . HIS A 1 88 ? 34.879 3.555 -39.816 1.00 70.19 88 HIS A N 1
ATOM 661 C CA . HIS A 1 88 ? 35.284 2.691 -40.939 1.00 70.19 88 HIS A CA 1
ATOM 662 C C . HIS A 1 88 ? 36.587 1.916 -40.717 1.00 70.19 88 HIS A C 1
ATOM 664 O O . HIS A 1 88 ? 36.576 0.705 -40.921 1.00 70.19 88 HIS A O 1
ATOM 670 N N . PRO A 1 89 ? 37.687 2.539 -40.244 1.00 66.75 89 PRO A N 1
ATOM 671 C CA . PRO A 1 89 ? 38.871 1.782 -39.845 1.00 66.75 89 PRO A CA 1
ATOM 672 C C . PRO A 1 89 ? 38.550 0.695 -38.813 1.00 66.75 89 PRO A C 1
ATOM 674 O O . PRO A 1 89 ? 39.050 -0.413 -38.928 1.00 66.75 89 PRO A O 1
ATOM 677 N N . ARG A 1 90 ? 37.632 0.952 -37.867 1.00 66.06 90 ARG A N 1
ATOM 678 C CA . ARG A 1 90 ? 37.222 -0.047 -36.863 1.00 66.06 90 ARG A CA 1
ATOM 679 C C . ARG A 1 90 ? 36.455 -1.226 -37.463 1.00 66.06 90 ARG A C 1
ATOM 681 O O . ARG A 1 90 ? 36.599 -2.329 -36.957 1.00 66.06 90 ARG A O 1
ATOM 688 N N . VAL A 1 91 ? 35.652 -1.012 -38.508 1.00 66.94 91 VAL A N 1
ATOM 689 C CA . VAL A 1 91 ? 34.953 -2.099 -39.226 1.00 66.94 91 VAL A CA 1
ATOM 690 C C . VAL A 1 91 ? 35.975 -3.054 -39.850 1.00 66.94 91 VAL A C 1
ATOM 692 O O . VAL A 1 91 ? 35.817 -4.267 -39.740 1.00 66.94 91 VAL A O 1
ATOM 695 N N . GLN A 1 92 ? 37.036 -2.499 -40.442 1.00 68.19 92 GLN A N 1
ATOM 696 C CA . GLN A 1 92 ? 38.109 -3.257 -41.092 1.00 68.19 92 GLN A CA 1
ATOM 697 C C . GLN A 1 92 ? 39.042 -3.933 -40.075 1.00 68.19 92 GLN A C 1
ATOM 699 O O . GLN A 1 92 ? 39.324 -5.120 -40.196 1.00 68.19 92 GLN A O 1
ATOM 704 N N . ASP A 1 93 ? 39.465 -3.211 -39.033 1.00 68.06 93 ASP A N 1
ATOM 705 C CA . ASP A 1 93 ? 40.380 -3.716 -37.999 1.00 68.06 93 ASP A CA 1
ATOM 706 C C . ASP A 1 93 ? 39.756 -4.830 -37.137 1.00 68.06 93 ASP A C 1
ATOM 708 O O . ASP A 1 93 ? 40.474 -5.671 -36.594 1.00 68.06 93 ASP A O 1
ATOM 712 N N . LEU A 1 94 ? 38.425 -4.836 -36.989 1.00 67.44 94 LEU A N 1
ATOM 713 C CA . LEU A 1 94 ? 37.677 -5.808 -36.180 1.00 67.44 94 LEU A CA 1
ATOM 714 C C . LEU A 1 94 ? 36.997 -6.913 -37.015 1.00 67.44 94 LEU A C 1
ATOM 716 O O . LEU A 1 94 ? 36.234 -7.694 -36.448 1.00 67.44 94 LEU A O 1
ATOM 720 N N . ASP A 1 95 ? 37.252 -6.974 -38.329 1.00 71.06 95 ASP A N 1
ATOM 721 C CA . ASP A 1 95 ? 36.654 -7.938 -39.275 1.00 71.06 95 ASP A CA 1
ATOM 722 C C . ASP A 1 95 ? 35.114 -8.036 -39.161 1.00 71.06 95 ASP A C 1
ATOM 724 O O . ASP A 1 95 ? 34.501 -9.109 -39.196 1.00 71.06 95 ASP A O 1
ATOM 728 N N . LEU A 1 96 ? 34.459 -6.886 -38.971 1.00 77.12 96 LEU A N 1
ATOM 729 C CA . LEU A 1 96 ? 33.012 -6.814 -38.780 1.00 77.12 96 LEU A CA 1
ATOM 730 C C . LEU A 1 96 ? 32.297 -6.795 -40.132 1.00 77.12 96 LEU A C 1
ATOM 732 O O . LEU A 1 96 ? 32.632 -6.020 -41.023 1.00 77.12 96 LEU A O 1
ATOM 736 N N . ALA A 1 97 ? 31.230 -7.588 -40.265 1.00 77.12 97 ALA A N 1
ATOM 737 C CA . ALA A 1 97 ? 30.410 -7.594 -41.479 1.00 77.12 97 ALA A CA 1
ATOM 738 C C . ALA A 1 97 ? 29.695 -6.249 -41.720 1.00 77.12 97 ALA A C 1
ATOM 740 O O . ALA A 1 97 ? 29.474 -5.860 -42.872 1.00 77.12 97 ALA A O 1
ATOM 741 N N . ALA A 1 98 ? 29.303 -5.557 -40.645 1.00 87.50 98 ALA A N 1
ATOM 742 C CA . ALA A 1 98 ? 28.736 -4.217 -40.701 1.00 87.50 98 ALA A CA 1
ATOM 743 C C . ALA A 1 98 ? 28.750 -3.512 -39.335 1.00 87.50 98 ALA A C 1
ATOM 745 O O . ALA A 1 98 ? 28.868 -4.145 -38.291 1.00 87.50 98 ALA A O 1
ATOM 746 N N . VAL A 1 99 ? 28.549 -2.197 -39.360 1.00 90.69 99 VAL A N 1
ATOM 747 C CA . VAL A 1 99 ? 28.191 -1.364 -38.207 1.00 90.69 99 VAL A CA 1
ATOM 748 C C . VAL A 1 99 ? 26.861 -0.667 -38.493 1.00 90.69 99 VAL A C 1
ATOM 750 O O . VAL A 1 99 ? 26.619 -0.213 -39.611 1.00 90.69 99 VAL A O 1
ATOM 753 N N . PHE A 1 100 ? 25.995 -0.573 -37.490 1.00 93.50 100 PHE A N 1
ATOM 754 C CA . PHE A 1 100 ? 24.676 0.046 -37.582 1.00 93.50 100 PHE A CA 1
ATOM 755 C C . PHE A 1 100 ? 24.653 1.358 -36.809 1.00 93.50 100 PHE A C 1
ATOM 757 O O . PHE A 1 100 ? 25.205 1.455 -35.716 1.00 93.50 100 PHE A O 1
ATOM 764 N N . MET A 1 101 ? 24.007 2.373 -37.370 1.00 93.81 101 MET A N 1
ATOM 765 C CA . MET A 1 101 ? 23.962 3.715 -36.797 1.00 93.81 101 MET A CA 1
ATOM 766 C C . MET A 1 101 ? 22.526 4.216 -36.785 1.00 93.81 101 MET A C 1
ATOM 768 O O . MET A 1 101 ? 21.941 4.436 -37.843 1.00 93.81 101 MET A O 1
ATOM 772 N N . ILE A 1 102 ? 21.965 4.387 -35.593 1.00 96.56 102 ILE A N 1
ATOM 773 C CA . ILE A 1 102 ? 20.612 4.905 -35.392 1.00 96.56 102 ILE A CA 1
ATOM 774 C C . ILE A 1 102 ? 20.708 6.410 -35.161 1.00 96.56 102 ILE A C 1
ATOM 776 O O . ILE A 1 102 ? 21.252 6.855 -34.151 1.00 96.56 102 ILE A O 1
ATOM 780 N N . PHE A 1 103 ? 20.178 7.187 -36.098 1.00 95.44 103 PHE A N 1
ATOM 781 C CA . PHE A 1 103 ? 20.071 8.637 -36.013 1.00 95.44 103 PHE A CA 1
ATOM 782 C C . PHE A 1 103 ? 18.745 9.023 -35.372 1.00 95.44 103 PHE A C 1
ATOM 784 O O . PHE A 1 103 ? 17.684 8.586 -35.818 1.00 95.44 103 PHE A O 1
ATOM 791 N N . GLU A 1 104 ? 18.789 9.866 -34.344 1.00 96.06 104 GLU A N 1
ATOM 792 C CA . GLU A 1 104 ? 17.605 10.217 -33.562 1.00 96.06 104 GLU A CA 1
ATOM 793 C C . GLU A 1 104 ? 17.608 11.668 -33.045 1.00 96.06 104 GLU A C 1
ATOM 795 O O . GLU A 1 104 ? 18.627 12.361 -33.069 1.00 96.06 104 GLU A O 1
ATOM 800 N N . GLY A 1 105 ? 16.439 12.151 -32.609 1.00 94.94 105 GLY A N 1
ATOM 801 C CA . GLY A 1 105 ? 16.256 13.507 -32.070 1.00 94.94 105 GLY A CA 1
ATOM 802 C C . GLY A 1 105 ? 16.761 13.681 -30.629 1.00 94.94 105 GLY A C 1
ATOM 803 O O . GLY A 1 105 ? 17.069 12.703 -29.952 1.00 94.94 105 GLY A O 1
ATOM 804 N N . SER A 1 106 ? 16.810 14.926 -30.140 1.00 89.50 106 SER A N 1
ATOM 805 C CA . SER A 1 106 ? 17.403 15.285 -28.833 1.00 89.50 106 SER A CA 1
ATOM 806 C C . SER A 1 106 ? 16.760 14.608 -27.618 1.00 89.50 106 SER A C 1
ATOM 808 O O . SER A 1 106 ? 17.456 14.325 -26.654 1.00 89.50 106 SER A O 1
ATOM 810 N N . GLU A 1 107 ? 15.466 14.296 -27.677 1.00 88.12 107 GLU A N 1
ATOM 811 C CA . GLU A 1 107 ? 14.734 13.650 -26.574 1.00 88.12 107 GLU A CA 1
ATOM 812 C C . GLU A 1 107 ? 14.524 12.142 -26.794 1.00 88.12 107 GLU A C 1
ATOM 814 O O . GLU A 1 107 ? 13.919 11.460 -25.972 1.00 88.12 107 GLU A O 1
ATOM 819 N N . SER A 1 108 ? 14.995 11.602 -27.923 1.00 92.94 108 SER A N 1
ATOM 820 C CA . SER A 1 108 ? 14.780 10.198 -28.274 1.00 92.94 108 SER A CA 1
ATOM 821 C C . SER A 1 108 ? 15.711 9.266 -27.501 1.00 92.94 108 SER A C 1
ATOM 823 O O . SER A 1 108 ? 16.912 9.516 -27.398 1.00 92.94 108 SER A O 1
ATOM 825 N N . MET A 1 109 ? 15.153 8.149 -27.028 1.00 93.81 109 MET A N 1
ATOM 826 C CA . MET A 1 109 ? 15.889 7.000 -26.480 1.00 93.81 109 MET A CA 1
ATOM 827 C C . MET A 1 109 ? 15.835 5.768 -27.394 1.00 93.81 109 MET A C 1
ATOM 829 O O . MET A 1 109 ? 16.321 4.704 -27.011 1.00 93.81 109 MET A O 1
ATOM 833 N N . LEU A 1 110 ? 15.276 5.905 -28.599 1.00 95.75 110 LEU A N 1
ATOM 834 C CA . LEU A 1 110 ? 15.065 4.821 -29.557 1.00 95.75 110 LEU A CA 1
ATOM 835 C C . LEU A 1 110 ? 16.338 4.007 -29.820 1.00 95.75 110 LEU A C 1
ATOM 837 O O . LEU A 1 110 ? 16.299 2.778 -29.809 1.00 95.75 110 LEU A O 1
ATOM 841 N N . GLY A 1 111 ? 17.476 4.675 -30.025 1.00 96.19 111 GLY A N 1
ATOM 842 C CA . GLY A 1 111 ? 18.751 3.997 -30.252 1.00 96.19 111 GLY A CA 1
ATOM 843 C C . GLY A 1 111 ? 19.153 3.099 -29.080 1.00 96.19 111 GLY A C 1
ATOM 844 O O . GLY A 1 111 ? 19.511 1.940 -29.282 1.00 96.19 111 GLY A O 1
ATOM 845 N N . ALA A 1 112 ? 19.028 3.600 -27.849 1.00 95.94 112 ALA A N 1
ATOM 846 C CA . ALA A 1 112 ? 19.320 2.821 -26.647 1.00 95.94 112 ALA A CA 1
ATOM 847 C C . ALA A 1 112 ? 18.329 1.666 -26.440 1.00 95.94 112 ALA A C 1
ATOM 849 O O . ALA A 1 112 ? 18.743 0.579 -26.045 1.00 95.94 112 ALA A O 1
ATOM 850 N N . GLU A 1 113 ? 17.043 1.866 -26.746 1.00 95.94 113 GLU A N 1
ATOM 851 C CA . GLU A 1 113 ? 16.040 0.798 -26.685 1.00 95.94 113 GLU A CA 1
ATOM 852 C C . GLU A 1 113 ? 16.386 -0.367 -27.615 1.00 95.94 113 GLU A C 1
ATOM 854 O O . GLU A 1 113 ? 16.365 -1.519 -27.186 1.00 95.94 113 GLU A O 1
ATOM 859 N N . VAL A 1 114 ? 16.745 -0.068 -28.867 1.00 97.12 114 VAL A N 1
ATOM 860 C CA . VAL A 1 114 ? 17.098 -1.084 -29.869 1.00 97.12 114 VAL A CA 1
ATOM 861 C C . VAL A 1 114 ? 18.386 -1.819 -29.490 1.00 97.12 114 VAL A C 1
ATOM 863 O O . VAL A 1 114 ? 18.447 -3.044 -29.595 1.00 97.12 114 VAL A O 1
ATOM 866 N N . ILE A 1 115 ? 19.401 -1.098 -29.001 1.00 95.94 115 ILE A N 1
ATOM 867 C CA . ILE A 1 115 ? 20.640 -1.708 -28.492 1.00 95.94 115 ILE A CA 1
ATOM 868 C C . ILE A 1 115 ? 20.322 -2.702 -27.368 1.00 95.94 115 ILE A C 1
ATOM 870 O O . ILE A 1 115 ? 20.802 -3.837 -27.385 1.00 95.94 115 ILE A O 1
ATOM 874 N N . LEU A 1 116 ? 19.498 -2.293 -26.400 1.00 95.50 116 LEU A N 1
ATOM 875 C CA . LEU A 1 116 ? 19.126 -3.140 -25.270 1.00 95.50 116 LEU A CA 1
ATOM 876 C C . LEU A 1 116 ? 18.234 -4.315 -25.697 1.00 95.50 116 LEU A C 1
ATOM 878 O O . LEU A 1 116 ? 18.344 -5.396 -25.123 1.00 95.50 116 LEU A O 1
ATOM 882 N N . ASP A 1 117 ? 17.377 -4.165 -26.708 1.00 95.75 117 ASP A N 1
ATOM 883 C CA . ASP A 1 117 ? 16.574 -5.273 -27.251 1.00 95.75 117 ASP A CA 1
ATOM 884 C C . ASP A 1 117 ? 17.426 -6.378 -27.860 1.00 95.75 117 ASP A C 1
ATOM 886 O O . ASP A 1 117 ? 17.092 -7.558 -27.747 1.00 95.75 117 ASP A O 1
ATOM 890 N N . LEU A 1 118 ? 18.545 -5.995 -28.467 1.00 95.00 118 LEU A N 1
ATOM 891 C CA . LEU A 1 118 ? 19.470 -6.905 -29.126 1.00 95.00 118 LEU A CA 1
ATOM 892 C C . LEU A 1 118 ? 20.634 -7.332 -28.217 1.00 95.00 118 LEU A C 1
ATOM 894 O O . LEU A 1 118 ? 21.525 -8.041 -28.678 1.00 95.00 118 LEU A O 1
ATOM 898 N N . CYS A 1 119 ? 20.621 -6.977 -26.924 1.00 92.75 119 CYS A N 1
ATOM 899 C CA . CYS A 1 119 ? 21.728 -7.224 -25.986 1.00 92.75 119 CYS A CA 1
ATOM 900 C C . CYS A 1 119 ? 22.024 -8.708 -25.712 1.00 92.75 119 CYS A C 1
ATOM 902 O O . CYS A 1 119 ? 23.092 -9.041 -25.205 1.00 92.75 119 CYS A O 1
ATOM 904 N N . GLU A 1 120 ? 21.085 -9.611 -26.002 1.00 91.75 120 GLU A N 1
ATOM 905 C CA . GLU A 1 120 ? 21.313 -11.062 -25.908 1.00 91.75 120 GLU A CA 1
ATOM 906 C C . GLU A 1 120 ? 22.166 -11.583 -27.078 1.00 91.75 120 GLU A C 1
ATOM 908 O O . GLU A 1 120 ? 22.813 -12.622 -26.963 1.00 91.75 120 GLU A O 1
ATOM 913 N N . MET A 1 121 ? 22.221 -10.841 -28.189 1.00 91.75 121 MET A N 1
ATOM 914 C CA . MET A 1 121 ? 23.141 -11.074 -29.299 1.00 91.75 121 MET A CA 1
ATOM 915 C C . MET A 1 121 ? 24.369 -10.175 -29.123 1.00 91.75 121 MET A C 1
ATOM 917 O O . MET A 1 121 ? 24.522 -9.191 -29.841 1.00 91.75 121 MET A O 1
ATOM 921 N N . GLU A 1 122 ? 25.241 -10.510 -28.167 1.00 86.06 122 GLU A N 1
ATOM 922 C CA . GLU A 1 122 ? 26.353 -9.646 -27.730 1.00 86.06 122 GLU A CA 1
ATOM 923 C C . GLU A 1 122 ? 27.246 -9.157 -28.888 1.00 86.06 122 GLU A C 1
ATOM 925 O O . GLU A 1 122 ? 27.617 -7.982 -28.936 1.00 86.06 122 GLU A O 1
ATOM 930 N N . ASP A 1 123 ? 27.533 -10.032 -29.859 1.00 87.50 123 ASP A N 1
ATOM 931 C CA . ASP A 1 123 ? 28.278 -9.683 -31.075 1.00 87.50 123 ASP A CA 1
ATOM 932 C C . ASP A 1 123 ? 27.587 -8.575 -31.885 1.00 87.50 123 ASP A C 1
ATOM 934 O O . ASP A 1 123 ? 28.259 -7.699 -32.422 1.00 87.50 123 ASP A O 1
ATOM 938 N N . LEU A 1 124 ? 26.255 -8.634 -32.002 1.00 90.88 124 LEU A N 1
ATOM 939 C CA . LEU A 1 124 ? 25.442 -7.687 -32.766 1.00 90.88 124 LEU A CA 1
ATOM 940 C C . LEU A 1 124 ? 25.248 -6.385 -31.994 1.00 90.88 124 LEU A C 1
ATOM 942 O O . LEU A 1 124 ? 25.437 -5.318 -32.566 1.00 90.88 124 LEU A O 1
ATOM 946 N N . SER A 1 125 ? 24.908 -6.437 -30.704 1.00 89.31 125 SER A N 1
ATOM 947 C CA . SER A 1 125 ? 24.656 -5.219 -29.924 1.00 89.31 125 SER A CA 1
ATOM 948 C C . SER A 1 125 ? 25.876 -4.294 -29.875 1.00 89.31 125 SER A C 1
ATOM 950 O O . SER A 1 125 ? 25.720 -3.079 -29.916 1.00 89.31 125 SER A O 1
ATOM 952 N N . LYS A 1 126 ? 27.094 -4.857 -29.873 1.00 87.12 126 LYS A N 1
ATOM 953 C CA . LYS A 1 126 ? 28.363 -4.103 -29.938 1.00 87.12 126 LYS A CA 1
ATOM 954 C C . LYS A 1 126 ? 28.626 -3.433 -31.294 1.00 87.12 126 LYS A C 1
ATOM 956 O O . LYS A 1 126 ? 29.555 -2.645 -31.417 1.00 87.12 126 LYS A O 1
ATOM 961 N N . GLN A 1 127 ? 27.836 -3.743 -32.319 1.00 89.56 127 GLN A N 1
ATOM 962 C CA . GLN A 1 127 ? 27.947 -3.157 -33.660 1.00 89.56 127 GLN A CA 1
ATOM 963 C C . GLN A 1 127 ? 26.940 -2.024 -33.883 1.00 89.56 127 GLN A C 1
ATOM 965 O O . GLN A 1 127 ? 26.882 -1.482 -34.984 1.00 89.56 127 GLN A O 1
ATOM 970 N N . ILE A 1 128 ? 26.131 -1.673 -32.880 1.00 92.62 128 ILE A N 1
ATOM 971 C CA . ILE A 1 128 ? 25.082 -0.661 -32.995 1.00 92.62 128 ILE A CA 1
ATOM 972 C C . ILE A 1 128 ? 25.515 0.593 -32.237 1.00 92.62 128 ILE A C 1
ATOM 974 O O . ILE A 1 128 ? 25.829 0.542 -31.053 1.00 92.62 128 ILE A O 1
ATOM 978 N N . PHE A 1 129 ? 25.489 1.733 -32.920 1.00 92.56 129 PHE A N 1
ATOM 979 C CA . PHE A 1 129 ? 25.764 3.046 -32.352 1.00 92.56 129 PHE A CA 1
ATOM 980 C C . PHE A 1 129 ? 24.526 3.923 -32.473 1.00 92.56 129 PHE A C 1
ATOM 982 O O . PHE A 1 129 ? 23.824 3.899 -33.485 1.00 92.56 129 PHE A O 1
ATOM 989 N N . ARG A 1 130 ? 24.280 4.746 -31.459 1.00 93.94 130 ARG A N 1
ATOM 990 C CA . ARG A 1 130 ? 23.255 5.789 -31.513 1.00 93.94 130 ARG A CA 1
ATOM 991 C C . ARG A 1 130 ? 23.898 7.154 -31.737 1.00 93.94 130 ARG A C 1
ATOM 993 O O . ARG A 1 130 ? 24.940 7.462 -31.158 1.00 93.94 130 ARG A O 1
ATOM 1000 N N . ILE A 1 131 ? 23.272 7.968 -32.574 1.00 93.81 131 ILE A N 1
ATOM 1001 C CA . ILE A 1 131 ? 23.724 9.309 -32.939 1.00 93.81 131 ILE A CA 1
ATOM 1002 C C . ILE A 1 131 ? 22.564 10.258 -32.677 1.00 93.81 131 ILE A C 1
ATOM 1004 O O . ILE A 1 131 ? 21.578 10.297 -33.415 1.00 93.81 131 ILE A O 1
ATOM 1008 N N . GLN A 1 132 ? 22.685 11.010 -31.591 1.00 93.62 132 GLN A N 1
ATOM 1009 C CA . GLN A 1 132 ? 21.636 11.895 -31.118 1.00 93.62 132 GLN A CA 1
ATOM 1010 C C . GLN A 1 132 ? 21.878 13.318 -31.611 1.00 93.62 132 GLN A C 1
ATOM 1012 O O . GLN A 1 132 ? 22.991 13.827 -31.508 1.00 93.62 132 GLN A O 1
ATOM 1017 N N . ASN A 1 133 ? 20.823 13.958 -32.118 1.00 92.31 133 ASN A N 1
ATOM 1018 C CA . ASN A 1 133 ? 20.850 15.330 -32.624 1.00 92.31 133 ASN A CA 1
ATOM 1019 C C . ASN A 1 133 ? 22.043 15.603 -33.574 1.00 92.31 133 ASN A C 1
ATOM 1021 O O . ASN A 1 133 ? 22.874 16.470 -33.287 1.00 92.31 133 ASN A O 1
ATOM 1025 N N . PRO A 1 134 ? 22.168 14.844 -34.682 1.00 90.88 134 PRO A N 1
ATOM 1026 C CA . PRO A 1 134 ? 23.270 15.007 -35.629 1.00 90.88 134 PRO A CA 1
ATOM 1027 C C . PRO A 1 134 ? 23.298 16.429 -36.204 1.00 90.88 134 PRO A C 1
ATOM 1029 O O . PRO A 1 134 ? 22.253 16.981 -36.562 1.00 90.88 134 PRO A O 1
ATOM 1032 N N . ASP A 1 135 ? 24.493 17.005 -36.341 1.00 89.31 135 ASP A N 1
ATOM 1033 C CA . ASP A 1 135 ? 24.654 18.295 -37.009 1.00 89.31 135 ASP A CA 1
ATOM 1034 C C . ASP A 1 135 ? 24.413 18.195 -38.530 1.00 89.31 135 ASP A C 1
ATOM 1036 O O . ASP A 1 135 ? 24.430 17.115 -39.132 1.00 89.31 135 ASP A O 1
ATOM 1040 N N . GLU A 1 136 ? 24.186 19.341 -39.172 1.00 88.38 136 GLU A N 1
ATOM 1041 C CA . GLU A 1 136 ? 23.917 19.407 -40.616 1.00 88.38 136 GLU A CA 1
ATOM 1042 C C . GLU A 1 136 ? 25.098 18.923 -41.473 1.00 88.38 136 GLU A C 1
ATOM 1044 O O . GLU A 1 136 ? 24.902 18.427 -42.587 1.00 88.38 136 GLU A O 1
ATOM 1049 N N . THR A 1 137 ? 26.326 19.002 -40.952 1.00 86.94 137 THR A N 1
ATOM 1050 C CA . THR A 1 137 ? 27.527 18.526 -41.651 1.00 86.94 137 THR A CA 1
ATOM 1051 C C . THR A 1 137 ? 27.500 17.006 -41.768 1.00 86.94 137 THR A C 1
ATOM 1053 O O . THR A 1 137 ? 27.705 16.461 -42.855 1.00 86.94 137 THR A O 1
ATOM 1056 N N . LEU A 1 138 ? 27.206 16.313 -40.667 1.00 86.88 138 LEU A N 1
ATOM 1057 C CA . LEU A 1 138 ? 27.103 14.862 -40.603 1.00 86.88 138 LEU A CA 1
ATOM 1058 C C . LEU A 1 138 ? 25.900 14.361 -41.406 1.00 86.88 138 LEU A C 1
ATOM 1060 O O . LEU A 1 138 ? 26.053 13.427 -42.198 1.00 86.88 138 LEU A O 1
ATOM 1064 N N . LYS A 1 139 ? 24.741 15.025 -41.276 1.00 89.38 139 LYS A N 1
ATOM 1065 C CA . LYS A 1 139 ? 23.550 14.707 -42.079 1.00 89.38 139 LYS A CA 1
ATOM 1066 C C . LYS A 1 139 ? 23.838 14.796 -43.573 1.00 89.38 139 LYS A C 1
ATOM 1068 O O . LYS A 1 139 ? 23.539 13.859 -44.306 1.00 89.38 139 LYS A O 1
ATOM 1073 N N . THR A 1 140 ? 24.481 15.876 -44.020 1.00 88.50 140 THR A N 1
ATOM 1074 C CA . THR A 1 140 ? 24.829 16.070 -45.435 1.00 88.50 140 THR A CA 1
ATOM 1075 C C . THR A 1 140 ? 25.846 15.033 -45.908 1.00 88.50 140 THR A C 1
ATOM 1077 O O . THR A 1 140 ? 25.676 14.441 -46.974 1.00 88.50 140 THR A O 1
ATOM 1080 N N . LYS A 1 141 ? 26.891 14.772 -45.109 1.00 86.69 141 LYS A N 1
ATOM 1081 C CA . LYS A 1 141 ? 27.966 13.830 -45.456 1.00 86.69 141 LYS A CA 1
ATOM 1082 C C . LYS A 1 141 ? 27.438 12.418 -45.713 1.00 86.69 141 LYS A C 1
ATOM 1084 O O . LYS A 1 141 ? 27.959 11.739 -46.599 1.00 86.69 141 LYS A O 1
ATOM 1089 N N . TRP A 1 142 ? 26.450 11.979 -44.936 1.00 88.44 142 TRP A N 1
ATOM 1090 C CA . TRP A 1 142 ? 25.903 10.618 -44.983 1.00 88.44 142 TRP A CA 1
ATOM 1091 C C . TRP A 1 142 ? 24.458 10.545 -45.479 1.00 88.44 142 TRP A C 1
ATOM 1093 O O . TRP A 1 142 ? 23.814 9.511 -45.343 1.00 88.44 142 TRP A O 1
ATOM 1103 N N . SER A 1 143 ? 23.969 11.631 -46.083 1.00 90.88 143 SER A N 1
ATOM 1104 C CA . SER A 1 143 ? 22.646 11.716 -46.708 1.00 90.88 143 SER A CA 1
ATOM 1105 C C . SER A 1 143 ? 21.480 11.353 -45.772 1.00 90.88 143 SER A C 1
ATOM 1107 O O . SER A 1 143 ? 20.497 10.766 -46.209 1.00 90.88 143 SER A O 1
ATOM 1109 N N . VAL A 1 144 ? 21.567 11.730 -44.491 1.00 91.50 144 VAL A N 1
ATOM 1110 C CA . VAL A 1 144 ? 20.485 11.543 -43.509 1.00 91.50 144 VAL A CA 1
ATOM 1111 C C . VAL A 1 144 ? 19.451 12.656 -43.674 1.00 91.50 144 VAL A C 1
ATOM 1113 O O . VAL A 1 144 ? 19.702 13.799 -43.294 1.00 91.50 144 VAL A O 1
ATOM 1116 N N . THR A 1 145 ? 18.282 12.331 -44.229 1.00 89.31 145 THR A N 1
ATOM 1117 C CA . THR A 1 145 ? 17.212 13.310 -44.513 1.00 89.31 145 THR A CA 1
ATOM 1118 C C . THR A 1 145 ? 16.083 13.319 -43.487 1.00 89.31 145 THR A C 1
ATOM 1120 O O . THR A 1 145 ? 15.386 14.323 -43.356 1.00 89.31 145 THR A O 1
ATOM 1123 N N . THR A 1 146 ? 15.886 12.221 -42.756 1.00 92.25 146 THR A N 1
ATOM 1124 C CA . THR A 1 146 ? 14.787 12.049 -41.796 1.00 92.25 146 THR A CA 1
ATOM 1125 C C . THR A 1 146 ? 15.293 11.508 -40.468 1.00 92.25 146 THR A C 1
ATOM 1127 O O . THR A 1 146 ? 16.249 10.731 -40.416 1.00 92.25 146 THR A O 1
ATOM 1130 N N . LEU A 1 147 ? 14.630 11.918 -39.385 1.00 94.00 147 LEU A N 1
ATOM 1131 C CA . LEU A 1 147 ? 14.837 11.377 -38.048 1.00 94.00 147 LEU A CA 1
ATOM 1132 C C . LEU A 1 147 ? 13.508 10.802 -37.519 1.00 94.00 147 LEU A C 1
ATOM 1134 O O . LEU A 1 147 ? 12.485 11.477 -37.641 1.00 94.00 147 LEU A O 1
ATOM 1138 N N . PRO A 1 148 ? 13.521 9.610 -36.901 1.00 96.56 148 PRO A N 1
ATOM 1139 C CA . PRO A 1 148 ? 14.679 8.734 -36.776 1.00 96.56 148 PRO A CA 1
ATOM 1140 C C . PRO A 1 148 ? 14.977 7.976 -38.087 1.00 96.56 148 PRO A C 1
ATOM 1142 O O . PRO A 1 148 ? 14.094 7.790 -38.922 1.00 96.56 148 PRO A O 1
ATOM 1145 N N . SER A 1 149 ? 16.220 7.534 -38.273 1.00 96.19 149 SER A N 1
ATOM 1146 C CA . SER A 1 149 ? 16.644 6.677 -39.396 1.00 96.19 149 SER A CA 1
ATOM 1147 C C . SER A 1 149 ? 17.775 5.746 -38.964 1.00 96.19 149 SER A C 1
ATOM 1149 O O . SER A 1 149 ? 18.453 5.998 -37.968 1.00 96.19 149 SER A O 1
ATOM 1151 N N . VAL A 1 150 ? 17.976 4.650 -39.695 1.00 96.94 150 VAL A N 1
ATOM 1152 C CA . VAL A 1 150 ? 19.061 3.698 -39.439 1.00 96.94 150 VAL A CA 1
ATOM 1153 C C . VAL A 1 150 ? 19.930 3.559 -40.683 1.00 96.94 150 VAL A C 1
ATOM 1155 O O . VAL A 1 150 ? 19.440 3.293 -41.778 1.00 96.94 150 VAL A O 1
ATOM 1158 N N . LEU A 1 151 ? 21.238 3.740 -40.520 1.00 94.88 151 LEU A N 1
ATOM 1159 C CA . LEU A 1 151 ? 22.226 3.473 -41.558 1.00 94.88 151 LEU A CA 1
ATOM 1160 C C . LEU A 1 151 ? 22.993 2.190 -41.239 1.00 94.88 151 LEU A C 1
ATOM 1162 O O . LEU A 1 151 ? 23.244 1.870 -40.077 1.00 94.88 151 LEU A O 1
ATOM 1166 N N . VAL A 1 152 ? 23.425 1.494 -42.285 1.00 93.00 152 VAL A N 1
ATOM 1167 C CA . VAL A 1 152 ? 24.362 0.373 -42.215 1.00 93.00 152 VAL A CA 1
ATOM 1168 C C . VAL A 1 152 ? 25.651 0.738 -42.948 1.00 93.00 152 VAL A C 1
ATOM 1170 O O . VAL A 1 152 ? 25.623 1.238 -44.076 1.00 93.00 152 VAL A O 1
ATOM 1173 N N . TRP A 1 153 ? 26.790 0.495 -42.307 1.00 89.88 153 TRP A N 1
ATOM 1174 C CA . TRP A 1 153 ? 28.122 0.681 -42.871 1.00 89.88 153 TRP A CA 1
ATOM 1175 C C . TRP A 1 153 ? 28.808 -0.673 -43.024 1.00 89.88 153 TRP A C 1
ATOM 1177 O O . TRP A 1 153 ? 29.064 -1.353 -42.037 1.00 89.88 153 TRP A O 1
ATOM 1187 N N . LYS A 1 154 ? 29.066 -1.075 -44.268 1.00 85.38 154 LYS A N 1
ATOM 1188 C CA . LYS A 1 154 ? 29.729 -2.339 -44.628 1.00 85.38 154 LYS A CA 1
ATOM 1189 C C . LYS A 1 154 ? 31.253 -2.168 -44.676 1.00 85.38 154 LYS A C 1
ATOM 1191 O O . LYS A 1 154 ? 31.725 -1.036 -44.735 1.00 85.38 154 LYS A O 1
ATOM 1196 N N . GLU A 1 155 ? 31.980 -3.287 -44.714 1.00 72.00 155 GLU A N 1
ATOM 1197 C CA . GLU A 1 155 ? 33.452 -3.351 -44.842 1.00 72.00 155 GLU A CA 1
ATOM 1198 C C . GLU A 1 155 ? 33.992 -2.516 -46.019 1.00 72.00 155 GLU A C 1
ATOM 1200 O O . GLU A 1 155 ? 34.996 -1.820 -45.875 1.00 72.00 155 GLU A O 1
ATOM 1205 N N . ASP A 1 156 ? 33.247 -2.506 -47.132 1.00 67.31 156 ASP A N 1
ATOM 1206 C CA . ASP A 1 156 ? 33.525 -1.705 -48.320 1.00 67.31 156 ASP A CA 1
ATOM 1207 C C . ASP A 1 156 ? 32.365 -0.742 -48.613 1.00 67.31 156 ASP A C 1
ATOM 1209 O O . ASP A 1 156 ? 31.248 -1.156 -48.943 1.00 67.31 156 ASP A O 1
ATOM 1213 N N . GLY A 1 157 ? 32.626 0.566 -48.541 1.00 75.44 157 GLY A N 1
ATOM 1214 C CA . GLY A 1 157 ? 31.727 1.590 -49.075 1.00 75.44 157 GLY A CA 1
ATOM 1215 C C . GLY A 1 157 ? 31.352 2.705 -48.102 1.00 75.44 157 GLY A C 1
ATOM 1216 O O . GLY A 1 157 ? 31.980 2.922 -47.068 1.00 75.44 157 GLY A O 1
ATOM 1217 N N . LYS A 1 158 ? 30.328 3.473 -48.482 1.00 83.00 158 LYS A N 1
ATOM 1218 C CA . LYS A 1 158 ? 29.758 4.552 -47.661 1.00 83.00 158 LYS A CA 1
ATOM 1219 C C . LYS A 1 158 ? 28.568 4.021 -46.849 1.00 83.00 158 LYS A C 1
ATOM 1221 O O . LYS A 1 158 ? 27.932 3.072 -47.308 1.00 83.00 158 LYS A O 1
ATOM 1226 N N . PRO A 1 159 ? 28.231 4.639 -45.702 1.00 89.19 159 PRO A N 1
ATOM 1227 C CA . PRO A 1 159 ? 26.985 4.348 -45.000 1.00 89.19 159 PRO A CA 1
ATOM 1228 C C . PRO A 1 159 ? 25.781 4.475 -45.940 1.00 89.19 159 PRO A C 1
ATOM 1230 O O . PRO A 1 159 ? 25.679 5.452 -46.684 1.00 89.19 159 PRO A O 1
ATOM 1233 N N . THR A 1 160 ? 24.883 3.495 -45.907 1.00 92.19 160 THR A N 1
ATOM 1234 C CA . THR A 1 160 ? 23.630 3.495 -46.680 1.00 92.19 160 THR A CA 1
ATOM 1235 C C . THR A 1 160 ? 22.447 3.287 -45.754 1.00 92.19 160 THR A C 1
ATOM 1237 O O . THR A 1 160 ? 22.576 2.570 -44.763 1.00 92.19 160 THR A O 1
ATOM 1240 N N . GLU A 1 161 ? 21.294 3.862 -46.083 1.00 93.75 161 GLU A N 1
ATOM 1241 C CA . GLU A 1 161 ? 20.073 3.656 -45.304 1.00 93.75 161 GLU A CA 1
ATOM 1242 C C . GLU A 1 161 ? 19.657 2.182 -45.304 1.00 93.75 161 GLU A C 1
ATOM 1244 O O . GLU A 1 161 ? 19.628 1.518 -46.344 1.00 93.75 161 GLU A O 1
ATOM 1249 N N . LEU A 1 162 ? 19.378 1.658 -44.111 1.00 94.69 162 LEU A N 1
ATOM 1250 C CA . LEU A 1 162 ? 18.833 0.326 -43.914 1.00 94.69 162 LEU A CA 1
ATOM 1251 C C . LEU A 1 162 ? 17.307 0.445 -43.896 1.00 94.69 162 LEU A C 1
ATOM 1253 O O . LEU A 1 162 ? 16.729 1.037 -42.989 1.00 94.69 162 LEU A O 1
ATOM 1257 N N . ILE A 1 163 ? 16.656 -0.117 -44.913 1.00 93.38 163 ILE A N 1
ATOM 1258 C CA . ILE A 1 163 ? 15.200 -0.046 -45.053 1.00 93.38 163 ILE A CA 1
ATOM 1259 C C . ILE A 1 163 ? 14.553 -0.862 -43.930 1.00 93.38 163 ILE A C 1
ATOM 1261 O O . ILE A 1 163 ? 14.689 -2.084 -43.888 1.00 93.38 163 ILE A O 1
ATOM 1265 N N . ALA A 1 164 ? 13.842 -0.174 -43.042 1.00 94.44 164 ALA A N 1
ATOM 1266 C CA . ALA A 1 164 ? 12.988 -0.769 -42.025 1.00 94.44 164 ALA A CA 1
ATOM 1267 C C . ALA A 1 164 ? 11.513 -0.623 -42.424 1.00 94.44 164 ALA A C 1
ATOM 1269 O O . ALA A 1 164 ? 11.142 0.333 -43.101 1.00 94.44 164 ALA A O 1
ATOM 1270 N N . GLU A 1 165 ? 10.664 -1.549 -41.976 1.00 94.69 165 GLU A N 1
ATOM 1271 C CA . GLU A 1 165 ? 9.216 -1.502 -42.238 1.00 94.69 165 GLU A CA 1
ATOM 1272 C C . GLU A 1 165 ? 8.561 -0.237 -41.658 1.00 94.69 165 GLU A C 1
ATOM 1274 O O . GLU A 1 165 ? 7.657 0.345 -42.254 1.00 94.69 165 GLU A O 1
ATOM 1279 N N . SER A 1 166 ? 9.047 0.217 -40.500 1.00 95.19 166 SER A N 1
ATOM 1280 C CA . SER A 1 166 ? 8.625 1.464 -39.868 1.00 95.19 166 SER A CA 1
ATOM 1281 C C . SER A 1 166 ? 9.774 2.107 -39.076 1.00 95.19 166 SER A C 1
ATOM 1283 O O . SER A 1 166 ? 10.663 1.391 -38.602 1.00 95.19 166 SER A O 1
ATOM 1285 N N . PRO A 1 167 ? 9.769 3.443 -38.887 1.00 95.38 167 PRO A N 1
ATOM 1286 C CA . PRO A 1 167 ? 10.765 4.165 -38.093 1.00 95.38 167 PRO A CA 1
ATOM 1287 C C . PRO A 1 167 ? 10.490 4.033 -36.583 1.00 95.38 167 PRO A C 1
ATOM 1289 O O . PRO A 1 167 ? 10.330 5.021 -35.867 1.00 95.38 167 PRO A O 1
ATOM 1292 N N . THR A 1 168 ? 10.368 2.794 -36.107 1.00 96.19 168 THR A N 1
ATOM 1293 C CA . THR A 1 168 ? 10.011 2.438 -34.727 1.00 96.19 168 THR A CA 1
ATOM 1294 C C . THR A 1 168 ? 11.049 1.498 -34.118 1.00 96.19 168 THR A C 1
ATOM 1296 O O . THR A 1 168 ? 11.886 0.933 -34.822 1.00 96.19 168 THR A O 1
ATOM 1299 N N . ARG A 1 169 ? 10.973 1.294 -32.797 1.00 95.62 169 ARG A N 1
ATOM 1300 C CA . ARG A 1 169 ? 11.832 0.359 -32.048 1.00 95.62 169 ARG A CA 1
ATOM 1301 C C . ARG A 1 169 ? 11.806 -1.048 -32.647 1.00 95.62 169 ARG A C 1
ATOM 1303 O O . ARG A 1 169 ? 12.858 -1.625 -32.903 1.00 95.62 169 ARG A O 1
ATOM 1310 N N . GLU A 1 170 ? 10.610 -1.568 -32.913 1.00 96.94 170 GLU A N 1
ATOM 1311 C CA . GLU A 1 170 ? 10.422 -2.900 -33.495 1.00 96.94 170 GLU A CA 1
ATOM 1312 C C . GLU A 1 170 ? 10.927 -2.965 -34.941 1.00 96.94 170 GLU A C 1
ATOM 1314 O O . GLU A 1 170 ? 11.646 -3.900 -35.299 1.00 96.94 170 GLU A O 1
ATOM 1319 N N . GLY A 1 171 ? 10.625 -1.942 -35.750 1.00 97.81 171 GLY A N 1
ATOM 1320 C CA . GLY A 1 171 ? 11.067 -1.873 -37.142 1.00 97.81 171 GLY A CA 1
ATOM 1321 C C . GLY A 1 171 ? 12.591 -1.841 -37.274 1.00 97.81 171 GLY A C 1
ATOM 1322 O O . GLY A 1 171 ? 13.166 -2.618 -38.037 1.00 97.81 171 GLY A O 1
ATOM 1323 N N . PHE A 1 172 ? 13.265 -0.993 -36.494 1.00 98.12 172 PHE A N 1
ATOM 1324 C CA . PHE A 1 172 ? 14.727 -0.897 -36.502 1.00 98.12 172 PHE A CA 1
ATOM 1325 C C . PHE A 1 172 ? 15.389 -2.147 -35.927 1.00 98.12 172 PHE A C 1
ATOM 1327 O O . PHE A 1 172 ? 16.329 -2.665 -36.531 1.00 98.12 172 PHE A O 1
ATOM 1334 N N . GLY A 1 173 ? 14.887 -2.667 -34.801 1.00 97.50 173 GLY A N 1
ATOM 1335 C CA . GLY A 1 173 ? 15.412 -3.893 -34.200 1.00 97.50 173 GLY A CA 1
ATOM 1336 C C . GLY A 1 173 ? 15.336 -5.088 -35.153 1.00 97.50 173 GLY A C 1
ATOM 1337 O O . GLY A 1 173 ? 16.315 -5.823 -35.302 1.00 97.50 173 GLY A O 1
ATOM 1338 N N . THR A 1 174 ? 14.211 -5.240 -35.857 1.00 97.81 174 THR A N 1
ATOM 1339 C CA . THR A 1 174 ? 14.008 -6.309 -36.844 1.00 97.81 174 THR A CA 1
ATOM 1340 C C . THR A 1 174 ? 14.945 -6.153 -38.038 1.00 97.81 174 THR A C 1
ATOM 1342 O O . THR A 1 174 ? 15.692 -7.081 -38.345 1.00 97.81 174 THR A O 1
ATOM 1345 N N . ALA A 1 175 ? 14.993 -4.966 -38.654 1.00 97.75 175 ALA A N 1
ATOM 1346 C CA . ALA A 1 175 ? 15.835 -4.715 -39.824 1.00 97.75 175 ALA A CA 1
ATOM 1347 C C . ALA A 1 175 ? 17.329 -4.958 -39.536 1.00 97.75 175 ALA A C 1
ATOM 1349 O O . ALA A 1 175 ? 18.024 -5.602 -40.326 1.00 97.75 175 ALA A O 1
ATOM 1350 N N . ILE A 1 176 ? 17.825 -4.488 -38.384 1.00 97.06 176 ILE A N 1
ATOM 1351 C CA . ILE A 1 176 ? 19.216 -4.696 -37.954 1.00 97.06 176 ILE A CA 1
ATOM 1352 C C . ILE A 1 176 ? 19.497 -6.188 -37.742 1.00 97.06 176 ILE A C 1
ATOM 1354 O O . ILE A 1 176 ? 20.491 -6.714 -38.251 1.00 97.06 176 ILE A O 1
ATOM 1358 N N . ARG A 1 177 ? 18.614 -6.889 -37.019 1.00 96.12 177 ARG A N 1
ATOM 1359 C CA . ARG A 1 177 ? 18.771 -8.318 -36.723 1.00 96.12 177 ARG A CA 1
ATOM 1360 C C . ARG A 1 177 ? 18.794 -9.165 -37.992 1.00 96.12 177 ARG A C 1
ATOM 1362 O O . ARG A 1 177 ? 19.667 -10.020 -38.132 1.00 96.12 177 ARG A O 1
ATOM 1369 N N . GLU A 1 178 ? 17.866 -8.936 -38.913 1.00 95.12 178 GLU A N 1
ATOM 1370 C CA . GLU A 1 178 ? 17.794 -9.670 -40.179 1.00 95.12 178 GLU A CA 1
ATOM 1371 C C . GLU A 1 178 ? 19.017 -9.414 -41.057 1.00 95.12 178 GLU A C 1
ATOM 1373 O O . GLU A 1 178 ? 19.608 -10.359 -41.592 1.00 95.12 178 GLU A O 1
ATOM 1378 N N . TYR A 1 179 ? 19.444 -8.150 -41.161 1.00 94.38 179 TYR A N 1
ATOM 1379 C CA . TYR A 1 179 ? 20.655 -7.806 -41.893 1.00 94.38 179 TYR A CA 1
ATOM 1380 C C . TYR A 1 179 ? 21.863 -8.547 -41.317 1.00 94.38 179 TYR A C 1
ATOM 1382 O O . TYR A 1 179 ? 22.616 -9.170 -42.070 1.00 94.38 179 TYR A O 1
ATOM 1390 N N . TYR A 1 180 ? 22.035 -8.508 -39.994 1.00 92.25 180 TYR A N 1
ATOM 1391 C CA . TYR A 1 180 ? 23.141 -9.170 -39.314 1.00 92.25 180 TYR A CA 1
ATOM 1392 C C . TYR A 1 180 ? 23.137 -10.684 -39.551 1.00 92.25 180 TYR A C 1
ATOM 1394 O O . TYR A 1 180 ? 24.155 -11.240 -39.951 1.00 92.25 180 TYR A O 1
ATOM 1402 N N . LEU A 1 181 ? 21.995 -11.358 -39.377 1.00 91.94 181 LEU A N 1
ATOM 1403 C CA . LEU A 1 181 ? 21.895 -12.810 -39.573 1.00 91.94 181 LEU A CA 1
ATOM 1404 C C . LEU A 1 181 ? 22.194 -13.235 -41.016 1.00 91.94 181 LEU A C 1
ATOM 1406 O O . LEU A 1 181 ? 22.787 -14.289 -41.229 1.00 91.94 181 LEU A O 1
ATOM 1410 N N . LYS A 1 182 ? 21.827 -12.410 -42.001 1.00 91.25 182 LYS A N 1
ATOM 1411 C CA . LYS A 1 182 ? 22.097 -12.676 -43.419 1.00 91.25 182 LYS A CA 1
ATOM 1412 C C . LYS A 1 182 ? 23.574 -12.512 -43.801 1.00 91.25 182 LYS A C 1
ATOM 1414 O O . LYS A 1 182 ? 24.013 -13.144 -44.758 1.00 91.25 182 LYS A O 1
ATOM 1419 N N . HIS A 1 183 ? 24.322 -11.666 -43.089 1.00 86.88 183 HIS A N 1
ATOM 1420 C CA . HIS A 1 183 ? 25.691 -11.282 -43.460 1.00 86.88 183 HIS A CA 1
ATOM 1421 C C . HIS A 1 183 ? 26.752 -11.656 -42.415 1.00 86.88 183 HIS A C 1
ATOM 1423 O O . HIS A 1 183 ? 27.924 -11.338 -42.611 1.00 86.88 183 HIS A O 1
ATOM 1429 N N . LYS A 1 184 ? 26.386 -12.327 -41.315 1.00 79.38 184 LYS A N 1
ATOM 1430 C CA . LYS A 1 184 ? 27.353 -12.803 -40.319 1.00 79.38 184 LYS A CA 1
ATOM 1431 C C . LYS A 1 184 ? 28.342 -13.755 -40.998 1.00 79.38 184 LYS A C 1
ATOM 1433 O O . LYS A 1 184 ? 27.944 -14.796 -41.520 1.00 79.38 184 LYS A O 1
ATOM 1438 N N . LYS A 1 185 ? 29.635 -13.414 -40.962 1.00 69.25 185 LYS A N 1
ATOM 1439 C CA . LYS A 1 185 ? 30.714 -14.319 -41.377 1.00 69.25 185 LYS A CA 1
ATOM 1440 C C . LYS A 1 185 ? 30.669 -15.544 -40.451 1.00 69.25 185 LYS A C 1
ATOM 1442 O O . LYS A 1 185 ? 30.757 -15.410 -39.231 1.00 69.25 185 LYS A O 1
ATOM 1447 N N . THR A 1 186 ? 30.451 -16.737 -41.000 1.00 57.28 186 THR A N 1
ATOM 1448 C CA . THR A 1 186 ? 30.598 -17.979 -40.228 1.00 57.28 186 THR A CA 1
ATOM 1449 C C . THR A 1 186 ? 32.073 -18.150 -39.870 1.00 57.28 186 THR A C 1
ATOM 1451 O O . THR A 1 186 ? 32.898 -17.996 -40.771 1.00 57.28 186 THR A O 1
ATOM 1454 N N . PRO A 1 187 ? 32.428 -18.492 -38.618 1.00 47.84 187 PRO A N 1
ATOM 1455 C CA . PRO A 1 187 ? 33.801 -18.849 -38.287 1.00 47.84 187 PRO A CA 1
ATOM 1456 C C . PRO A 1 187 ? 34.279 -19.968 -39.216 1.00 47.84 187 PRO A C 1
ATOM 1458 O O . PRO A 1 187 ? 33.577 -20.970 -39.387 1.00 47.84 187 PRO A O 1
ATOM 1461 N N . ASP A 1 188 ? 35.444 -19.778 -39.833 1.00 36.91 188 ASP A N 1
ATOM 1462 C CA . ASP A 1 188 ? 36.067 -20.769 -40.702 1.00 36.91 188 ASP A CA 1
ATOM 1463 C C . ASP A 1 188 ? 36.315 -22.051 -39.896 1.00 36.91 188 ASP A C 1
ATOM 1465 O O . ASP A 1 188 ? 37.107 -22.088 -38.952 1.00 36.91 188 ASP A O 1
ATOM 1469 N N . ASN A 1 189 ? 35.581 -23.113 -40.222 1.00 37.12 189 ASN A N 1
ATOM 1470 C CA . ASN A 1 189 ? 35.626 -24.378 -39.498 1.00 37.12 189 ASN A CA 1
ATOM 1471 C C . ASN A 1 189 ? 36.786 -25.246 -40.016 1.00 37.12 189 ASN A C 1
ATOM 1473 O O . ASN A 1 189 ? 36.633 -26.437 -40.299 1.00 37.12 189 ASN A O 1
ATOM 1477 N N . SER A 1 190 ? 37.971 -24.649 -40.143 1.00 32.91 190 SER A N 1
ATOM 1478 C CA . SER A 1 190 ? 39.188 -25.322 -40.584 1.00 32.91 190 SER A CA 1
ATOM 1479 C C . SER A 1 190 ? 39.999 -25.907 -39.424 1.00 32.91 190 SER A C 1
ATOM 1481 O O . SER A 1 190 ? 41.187 -26.130 -39.590 1.00 32.91 190 SER A O 1
ATOM 1483 N N . HIS A 1 191 ? 39.399 -26.199 -38.263 1.00 36.44 191 HIS A N 1
ATOM 1484 C CA . HIS A 1 191 ? 40.005 -27.043 -37.220 1.00 36.44 191 HIS A CA 1
ATOM 1485 C C . HIS A 1 191 ? 38.950 -27.805 -36.396 1.00 36.44 191 HIS A C 1
ATOM 1487 O O . HIS A 1 191 ? 38.905 -27.722 -35.175 1.00 36.44 191 HIS A O 1
ATOM 1493 N N . ALA A 1 192 ? 38.115 -28.609 -37.058 1.00 33.78 192 ALA A N 1
ATOM 1494 C CA . ALA A 1 192 ? 37.343 -29.657 -36.384 1.00 33.78 192 ALA A CA 1
ATOM 1495 C C . ALA A 1 192 ? 37.191 -30.898 -37.281 1.00 33.78 192 ALA A C 1
ATOM 1497 O O . ALA A 1 192 ? 36.114 -31.233 -37.767 1.00 33.78 192 ALA A O 1
ATOM 1498 N N . LYS A 1 193 ? 38.300 -31.613 -37.503 1.00 30.53 193 LYS A N 1
ATOM 1499 C CA . LYS A 1 193 ? 38.272 -33.037 -37.869 1.00 30.53 193 LYS A CA 1
ATOM 1500 C C . LYS A 1 193 ? 38.965 -33.833 -36.772 1.00 30.53 193 LYS A C 1
ATOM 1502 O O . LYS A 1 193 ? 40.192 -33.842 -36.728 1.00 30.53 193 LYS A O 1
ATOM 1507 N N . LYS A 1 194 ? 38.141 -34.463 -35.929 1.00 31.30 194 LYS A N 1
ATOM 1508 C CA . LYS A 1 194 ? 38.345 -35.611 -35.015 1.00 31.30 194 LYS A CA 1
ATOM 1509 C C . LYS A 1 194 ? 37.308 -35.410 -33.899 1.00 31.30 194 LYS A C 1
ATOM 1511 O O . LYS A 1 194 ? 37.368 -34.399 -33.226 1.00 31.30 194 LYS A O 1
ATOM 1516 N N . GLU A 1 195 ? 36.272 -36.212 -33.704 1.00 28.69 195 GLU A N 1
ATOM 1517 C CA . GLU A 1 195 ? 36.019 -37.611 -34.023 1.00 28.69 195 GLU A CA 1
ATOM 1518 C C . GLU A 1 195 ? 34.515 -37.801 -34.251 1.00 28.69 195 GLU A C 1
ATOM 1520 O O . GLU A 1 195 ? 33.687 -37.248 -33.532 1.00 28.69 195 GLU A O 1
ATOM 1525 N N . ALA A 1 196 ? 34.166 -38.620 -35.239 1.00 31.30 196 ALA A N 1
ATOM 1526 C CA . ALA A 1 196 ? 32.892 -39.317 -35.261 1.00 31.30 196 ALA A CA 1
ATOM 1527 C C . ALA A 1 196 ? 33.174 -40.765 -34.857 1.00 31.30 196 ALA A C 1
ATOM 1529 O O . ALA A 1 196 ? 34.041 -41.394 -35.459 1.00 31.30 196 ALA A O 1
ATOM 1530 N N . THR A 1 197 ? 32.451 -41.301 -33.873 1.00 27.09 197 THR A N 1
ATOM 1531 C CA . THR A 1 197 ? 32.120 -42.735 -33.788 1.00 27.09 197 THR A CA 1
ATOM 1532 C C . THR A 1 197 ? 30.964 -42.972 -32.809 1.00 27.09 197 THR A C 1
ATOM 1534 O O . THR A 1 197 ? 31.001 -42.514 -31.674 1.00 27.09 197 THR A O 1
ATOM 1537 N N . GLY A 1 198 ? 29.960 -43.730 -33.275 1.00 26.83 198 GLY A N 1
ATOM 1538 C CA . GLY A 1 198 ? 28.888 -44.358 -32.481 1.00 26.83 198 GLY A CA 1
ATOM 1539 C C . GLY A 1 198 ? 27.604 -43.525 -32.372 1.00 26.83 198 GLY A C 1
ATOM 1540 O O . GLY A 1 198 ? 27.448 -42.772 -31.428 1.00 26.83 198 GLY A O 1
ATOM 1541 N N . SER A 1 199 ? 26.706 -43.490 -33.364 1.00 26.73 199 SER A N 1
ATOM 1542 C CA . SER A 1 199 ? 25.711 -44.527 -33.717 1.00 26.73 199 SER A CA 1
ATOM 1543 C C . SER A 1 199 ? 24.825 -44.975 -32.541 1.00 26.73 199 SER A C 1
ATOM 1545 O O . SER A 1 199 ? 25.273 -45.759 -31.707 1.00 26.73 199 SER A O 1
ATOM 1547 N N . LYS A 1 200 ? 23.554 -44.540 -32.514 1.00 25.80 200 LYS A N 1
ATOM 1548 C CA . LYS A 1 200 ? 22.388 -45.350 -32.940 1.00 25.80 200 LYS A CA 1
ATOM 1549 C C . LYS A 1 200 ? 21.047 -44.626 -32.715 1.00 25.80 200 LYS A C 1
ATOM 1551 O O . LYS A 1 200 ? 20.738 -44.206 -31.609 1.00 25.80 200 LYS A O 1
ATOM 1556 N N . ASP A 1 201 ? 20.284 -44.545 -33.804 1.00 25.16 201 ASP A N 1
ATOM 1557 C CA . ASP A 1 201 ? 18.852 -44.841 -33.950 1.00 25.16 201 ASP A CA 1
ATOM 1558 C C . ASP A 1 201 ? 17.844 -44.377 -32.880 1.00 25.16 201 ASP A C 1
ATOM 1560 O O . ASP A 1 201 ? 17.687 -45.011 -31.840 1.00 25.16 201 ASP A O 1
ATOM 1564 N N . SER A 1 202 ? 16.965 -43.438 -33.249 1.00 26.81 202 SER A N 1
ATOM 1565 C CA . SER A 1 202 ? 15.588 -43.747 -33.710 1.00 26.81 202 SER A CA 1
ATOM 1566 C C . SER A 1 202 ? 14.648 -42.554 -33.509 1.00 26.81 202 SER A C 1
ATOM 1568 O O . SER A 1 202 ? 14.259 -42.228 -32.391 1.00 26.81 202 SER A O 1
ATOM 1570 N N . GLU A 1 203 ? 14.193 -41.966 -34.613 1.00 26.38 203 GLU A N 1
ATOM 1571 C CA . GLU A 1 203 ? 12.903 -41.277 -34.671 1.00 26.38 203 GLU A CA 1
ATOM 1572 C C . GLU A 1 203 ? 11.762 -42.294 -34.550 1.00 26.38 203 GLU A C 1
ATOM 1574 O O . GLU A 1 203 ? 11.799 -43.337 -35.205 1.00 26.38 203 GLU A O 1
ATOM 1579 N N . LYS A 1 204 ? 10.702 -41.940 -33.812 1.00 28.06 204 LYS A N 1
ATOM 1580 C CA . LYS A 1 204 ? 9.315 -42.201 -34.231 1.00 28.06 204 LYS A CA 1
ATOM 1581 C C . LYS A 1 204 ? 8.310 -41.325 -33.472 1.00 28.06 204 LYS A C 1
ATOM 1583 O O . LYS A 1 204 ? 8.027 -41.549 -32.305 1.00 28.06 204 LYS A O 1
ATOM 1588 N N . THR A 1 205 ? 7.761 -40.373 -34.226 1.00 25.81 205 THR A N 1
ATOM 1589 C CA . THR A 1 205 ? 6.332 -40.029 -34.398 1.00 25.81 205 THR A CA 1
ATOM 1590 C C . THR A 1 205 ? 5.393 -39.770 -33.213 1.00 25.81 205 THR A C 1
ATOM 1592 O O . THR A 1 205 ? 5.230 -40.557 -32.291 1.00 25.81 205 THR A O 1
ATOM 1595 N N . ALA A 1 206 ? 4.638 -38.689 -33.421 1.00 28.72 206 ALA A N 1
ATOM 1596 C CA . ALA A 1 206 ? 3.548 -38.118 -32.646 1.00 28.72 206 ALA A CA 1
ATOM 1597 C C . ALA A 1 206 ? 2.311 -39.006 -32.402 1.00 28.72 206 ALA A C 1
ATOM 1599 O O . ALA A 1 206 ? 1.928 -39.813 -33.251 1.00 28.72 206 ALA A O 1
ATOM 1600 N N . LYS A 1 207 ? 1.646 -38.718 -31.274 1.00 25.11 207 LYS A N 1
ATOM 1601 C CA . LYS A 1 207 ? 0.193 -38.626 -30.972 1.00 25.11 207 LYS A CA 1
ATOM 1602 C C . LYS A 1 207 ? 0.126 -38.334 -29.458 1.00 25.11 207 LYS A C 1
ATOM 1604 O O . LYS A 1 207 ? 0.864 -38.955 -28.710 1.00 25.11 207 LYS A O 1
ATOM 1609 N N . GLY A 1 208 ? -0.546 -37.304 -28.95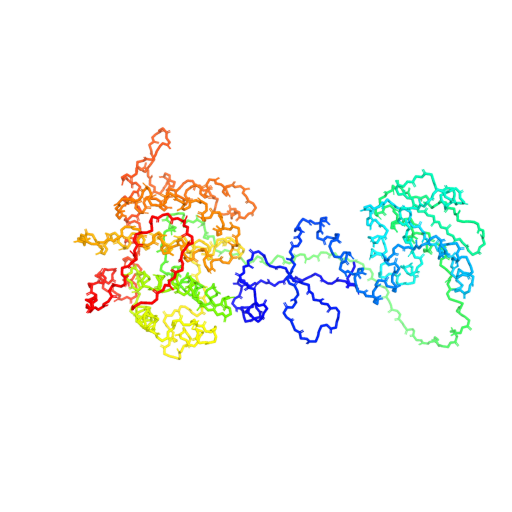4 1.00 23.50 208 GLY A N 1
ATOM 1610 C CA . GLY A 1 208 ? -1.980 -37.062 -29.055 1.00 23.50 208 GLY A CA 1
ATOM 1611 C C . GLY A 1 208 ? -2.621 -37.404 -27.701 1.00 23.50 208 GLY A C 1
ATOM 1612 O O . GLY A 1 208 ? -2.484 -38.536 -27.258 1.00 23.50 208 GLY A O 1
ATOM 1613 N N . GLU A 1 209 ? -3.325 -36.422 -27.125 1.00 23.84 209 GLU A N 1
ATOM 1614 C CA . GLU A 1 209 ? -4.293 -36.505 -26.010 1.00 23.84 209 GLU A CA 1
ATOM 1615 C C . GLU A 1 209 ? -3.776 -36.560 -24.561 1.00 23.84 209 GLU A C 1
ATOM 1617 O O . GLU A 1 209 ? -2.868 -37.311 -24.219 1.00 23.84 209 GLU A O 1
ATOM 1622 N N . GLY A 1 210 ? -4.451 -35.799 -23.683 1.00 24.89 210 GLY A N 1
ATOM 1623 C CA . GLY A 1 210 ? -4.529 -36.148 -22.263 1.00 24.89 210 GLY A CA 1
ATOM 1624 C C . GLY A 1 210 ? -4.488 -35.009 -21.249 1.00 24.89 210 GLY A C 1
ATOM 1625 O O . GLY A 1 210 ? -3.704 -35.071 -20.310 1.00 24.89 210 GLY A O 1
ATOM 1626 N N . GLU A 1 211 ? -5.340 -33.997 -21.396 1.00 27.19 211 GLU A N 1
ATOM 1627 C CA . GLU A 1 211 ? -5.713 -33.083 -20.312 1.00 27.19 211 GLU A CA 1
ATOM 1628 C C . GLU A 1 211 ? -6.328 -33.894 -19.152 1.00 27.19 211 GLU A C 1
ATOM 1630 O O . GLU A 1 211 ? -7.444 -34.408 -19.259 1.00 27.19 211 GLU A O 1
ATOM 1635 N N . LEU A 1 212 ? -5.590 -34.069 -18.047 1.00 25.67 212 LEU A N 1
ATOM 1636 C CA . LEU A 1 212 ? -6.091 -34.774 -16.867 1.00 25.67 212 LEU A CA 1
ATOM 1637 C C . LEU A 1 212 ? -6.803 -33.795 -15.934 1.00 25.67 212 LEU A C 1
ATOM 1639 O O . LEU A 1 212 ? -6.252 -33.275 -14.967 1.00 25.67 212 LEU A O 1
ATOM 1643 N N . ILE A 1 213 ? -8.078 -33.599 -16.247 1.00 24.89 213 ILE A N 1
ATOM 1644 C CA . ILE A 1 213 ? -9.106 -33.111 -15.338 1.00 24.89 213 ILE A CA 1
ATOM 1645 C C . ILE A 1 213 ? -9.277 -34.155 -14.223 1.00 24.89 213 ILE A C 1
ATOM 1647 O O . ILE A 1 213 ? -9.940 -35.177 -14.412 1.00 24.89 213 ILE A O 1
ATOM 1651 N N . THR A 1 214 ? -8.742 -33.901 -13.030 1.00 25.62 214 THR A N 1
ATOM 1652 C CA . THR A 1 214 ? -9.178 -34.606 -11.819 1.00 25.62 214 THR A CA 1
ATOM 1653 C C . THR A 1 214 ? -10.485 -33.990 -11.323 1.00 25.62 214 THR A C 1
ATOM 1655 O O . THR A 1 214 ? -10.534 -33.108 -10.471 1.00 25.62 214 THR A O 1
ATOM 1658 N N . LYS A 1 215 ? -11.589 -34.496 -11.884 1.00 23.55 215 LYS A N 1
ATOM 1659 C CA . LYS A 1 215 ? -12.918 -34.442 -11.269 1.00 23.55 215 LYS A CA 1
ATOM 1660 C C . LYS A 1 215 ? -12.896 -35.303 -10.005 1.00 23.55 215 LYS A C 1
ATOM 1662 O O . LYS A 1 215 ? -13.129 -36.505 -10.079 1.00 23.55 215 LYS A O 1
ATOM 1667 N N . THR A 1 216 ? -12.691 -34.695 -8.844 1.00 26.75 216 THR A N 1
ATOM 1668 C CA . THR A 1 216 ? -13.332 -35.192 -7.620 1.00 26.75 216 THR A CA 1
ATOM 1669 C C . THR A 1 216 ? -14.668 -34.489 -7.480 1.00 26.75 216 THR A C 1
ATOM 1671 O O . THR A 1 216 ? -14.759 -33.277 -7.301 1.00 26.75 216 THR A O 1
ATOM 1674 N N . SER A 1 217 ? -15.712 -35.285 -7.672 1.00 24.70 217 SER A N 1
ATOM 1675 C CA . SER A 1 217 ? -17.103 -34.908 -7.540 1.00 24.70 217 SER A CA 1
ATOM 1676 C C . SER A 1 217 ? -17.434 -34.473 -6.117 1.00 24.70 217 SER A C 1
ATOM 1678 O O . SER A 1 217 ? -17.169 -35.209 -5.173 1.00 24.70 217 SER A O 1
ATOM 1680 N N . GLY A 1 218 ? -18.154 -33.359 -6.027 1.00 24.52 218 GLY A N 1
ATOM 1681 C CA . GLY A 1 218 ? -19.307 -33.246 -5.145 1.00 24.52 218 GLY A CA 1
ATOM 1682 C C . GLY A 1 218 ? -19.013 -32.935 -3.688 1.00 24.52 218 GLY A C 1
ATOM 1683 O O . GLY A 1 218 ? -19.073 -33.820 -2.854 1.00 24.52 218 GLY A O 1
ATOM 1684 N N . GLU A 1 219 ? -18.936 -31.642 -3.390 1.00 25.28 219 GLU A N 1
ATOM 1685 C CA . GLU A 1 219 ? -19.918 -31.047 -2.484 1.00 25.28 219 GLU A CA 1
ATOM 1686 C C . GLU A 1 219 ? -20.309 -29.668 -3.027 1.00 25.28 219 GLU A C 1
ATOM 1688 O O . GLU A 1 219 ? -19.593 -28.674 -2.919 1.00 25.28 219 GLU A O 1
ATOM 1693 N N . ASN A 1 220 ? -21.470 -29.641 -3.686 1.00 26.83 220 ASN A N 1
ATOM 1694 C CA . ASN A 1 220 ? -22.207 -28.430 -4.016 1.00 26.83 220 ASN A CA 1
ATOM 1695 C C . ASN A 1 220 ? -22.651 -27.757 -2.712 1.00 26.83 220 ASN A C 1
ATOM 1697 O O . ASN A 1 220 ? -23.814 -27.863 -2.327 1.00 26.83 220 ASN A O 1
ATOM 1701 N N . ASN A 1 221 ? -21.767 -27.006 -2.066 1.00 27.62 221 ASN A N 1
ATOM 1702 C CA . ASN A 1 221 ? -22.224 -25.919 -1.219 1.00 27.62 221 ASN A CA 1
ATOM 1703 C C . ASN A 1 221 ? -22.434 -24.712 -2.120 1.00 27.62 221 ASN A C 1
ATOM 1705 O O . ASN A 1 221 ? -21.534 -23.917 -2.387 1.00 27.62 221 ASN A O 1
ATOM 1709 N N . LYS A 1 222 ? -23.676 -24.623 -2.614 1.00 32.53 222 LYS A N 1
ATOM 1710 C CA . LYS A 1 222 ? -24.302 -23.361 -2.997 1.00 32.53 222 LYS A CA 1
ATOM 1711 C C . LYS A 1 222 ? -23.766 -22.274 -2.074 1.00 32.53 222 LYS A C 1
ATOM 1713 O O . LYS A 1 222 ? -23.805 -22.432 -0.856 1.00 32.53 222 LYS A O 1
ATOM 1718 N N . VAL A 1 223 ? -23.301 -21.187 -2.677 1.00 36.03 223 VAL A N 1
ATOM 1719 C CA . VAL A 1 223 ? -23.034 -19.901 -2.037 1.00 36.03 223 VAL A CA 1
ATOM 1720 C C . VAL A 1 223 ? -24.336 -19.443 -1.372 1.00 36.03 223 VAL A C 1
ATOM 1722 O O . VAL A 1 223 ? -25.127 -18.690 -1.927 1.00 36.03 223 VAL A O 1
ATOM 1725 N N . SER A 1 224 ? -24.619 -19.996 -0.199 1.00 32.97 224 SER A N 1
ATOM 1726 C CA . SER A 1 224 ? -25.740 -19.651 0.652 1.00 32.97 224 SER A CA 1
ATOM 1727 C C . SER A 1 224 ? -25.162 -18.906 1.836 1.00 32.97 224 SER A C 1
ATOM 1729 O O . SER A 1 224 ? -24.623 -19.521 2.755 1.00 32.97 224 SER A O 1
ATOM 1731 N N . ASN A 1 225 ? -25.270 -17.580 1.742 1.00 37.16 225 ASN A N 1
ATOM 1732 C CA . ASN A 1 225 ? -25.478 -16.611 2.820 1.00 37.16 225 ASN A CA 1
ATOM 1733 C C . ASN A 1 225 ? -24.567 -15.383 2.714 1.00 37.16 225 ASN A C 1
ATOM 1735 O O . ASN A 1 225 ? -23.696 -15.144 3.546 1.00 37.16 225 ASN A O 1
ATOM 1739 N N . GLN A 1 226 ? -24.907 -14.499 1.768 1.00 41.94 226 GLN A N 1
ATOM 1740 C CA . GLN A 1 226 ? -24.636 -13.056 1.882 1.00 41.94 226 GLN A CA 1
ATOM 1741 C C . GLN A 1 226 ? -25.202 -12.440 3.185 1.00 41.94 226 GLN A C 1
ATOM 1743 O O . GLN A 1 226 ? -24.876 -11.308 3.521 1.00 41.94 226 GLN A O 1
ATOM 1748 N N . THR A 1 227 ? -25.997 -13.182 3.965 1.00 44.62 227 THR A N 1
ATOM 1749 C CA . THR A 1 227 ? -26.586 -12.772 5.250 1.00 44.62 227 THR A CA 1
ATOM 1750 C C . THR A 1 227 ? -25.585 -12.651 6.408 1.00 44.62 227 THR A C 1
ATOM 1752 O O . THR A 1 227 ? -25.982 -12.337 7.527 1.00 44.62 227 THR A O 1
ATOM 1755 N N . ASN A 1 228 ? -24.288 -12.881 6.178 1.00 52.94 228 ASN A N 1
ATOM 1756 C CA . ASN A 1 228 ? -23.328 -13.127 7.253 1.00 52.94 228 ASN A CA 1
ATOM 1757 C C . ASN A 1 228 ? -22.108 -12.184 7.292 1.00 52.94 228 ASN A C 1
ATOM 1759 O O . ASN A 1 228 ? -21.106 -12.552 7.882 1.00 52.94 228 ASN A O 1
ATOM 1763 N N . GLN A 1 229 ? -22.161 -10.977 6.724 1.00 58.19 229 GLN A N 1
ATOM 1764 C CA . GLN A 1 229 ? -20.948 -10.174 6.466 1.00 58.19 229 GLN A CA 1
ATOM 1765 C C . GLN A 1 229 ? -20.376 -9.318 7.616 1.00 58.19 229 GLN A C 1
ATOM 1767 O O . GLN A 1 229 ? -19.294 -8.769 7.438 1.00 58.19 229 GLN A O 1
ATOM 1772 N N . PHE A 1 230 ? -21.035 -9.158 8.769 1.00 67.50 230 PHE A N 1
ATOM 1773 C CA . PHE A 1 230 ? -20.532 -8.215 9.787 1.00 67.50 230 PHE A CA 1
ATOM 1774 C C . PHE A 1 230 ? -19.605 -8.868 10.825 1.00 67.50 230 PHE A C 1
ATOM 1776 O O . PHE A 1 230 ? -19.808 -10.026 11.165 1.00 67.50 230 PHE A O 1
ATOM 1783 N N . ALA A 1 231 ? -18.613 -8.118 11.322 1.00 79.56 231 ALA A N 1
ATOM 1784 C CA . ALA A 1 231 ? -17.858 -8.311 12.573 1.00 79.56 231 ALA A CA 1
ATOM 1785 C C . ALA A 1 231 ? -17.612 -9.762 13.045 1.00 79.56 231 ALA A C 1
ATOM 1787 O O . ALA A 1 231 ? -18.067 -10.156 14.122 1.00 79.56 231 ALA A O 1
ATOM 1788 N N . TYR A 1 232 ? -16.882 -10.576 12.275 1.00 90.19 232 TYR A N 1
ATOM 1789 C CA . TYR A 1 232 ? -16.311 -11.795 12.852 1.00 90.19 232 TYR A CA 1
ATOM 1790 C C . TYR A 1 232 ? -15.138 -11.448 13.761 1.00 90.19 232 TYR A C 1
ATOM 1792 O O . TYR A 1 232 ? -14.228 -10.728 13.359 1.00 90.19 232 TYR A O 1
ATOM 1800 N N . LEU A 1 233 ? -15.133 -12.029 14.957 1.00 90.25 233 LEU A N 1
ATOM 1801 C CA . LEU A 1 233 ? -14.055 -11.931 15.927 1.00 90.25 233 LEU A CA 1
ATOM 1802 C C . LEU A 1 233 ? -12.728 -12.394 15.315 1.00 90.25 233 LEU A C 1
ATOM 1804 O O . LEU A 1 233 ? -11.718 -11.730 15.497 1.00 90.25 233 LEU A O 1
ATOM 1808 N N . ALA A 1 234 ? -12.751 -13.460 14.505 1.00 91.69 234 ALA A N 1
ATOM 1809 C CA . ALA A 1 234 ? -11.578 -13.922 13.762 1.00 91.69 234 ALA A CA 1
ATOM 1810 C C . ALA A 1 234 ? -11.010 -12.848 12.813 1.00 91.69 234 ALA A C 1
ATOM 1812 O O . ALA A 1 234 ? -9.794 -12.673 12.763 1.00 91.69 234 ALA A O 1
ATOM 1813 N N . ASP A 1 235 ? -11.869 -12.091 12.116 1.00 94.19 235 ASP A N 1
ATOM 1814 C CA . ASP A 1 235 ? -11.425 -11.019 11.217 1.00 94.19 235 ASP A CA 1
ATOM 1815 C C . ASP A 1 235 ? -10.817 -9.850 12.012 1.00 94.19 235 ASP A C 1
ATOM 1817 O O . ASP A 1 235 ? -9.755 -9.360 11.645 1.00 94.19 235 ASP A O 1
ATOM 1821 N N . ILE A 1 236 ? -11.439 -9.410 13.114 1.00 94.75 236 ILE A N 1
ATOM 1822 C CA . ILE A 1 236 ? -10.925 -8.272 13.905 1.00 94.75 236 ILE A CA 1
ATOM 1823 C C . ILE A 1 236 ? -9.721 -8.639 14.793 1.00 94.75 236 ILE A C 1
ATOM 1825 O O . ILE A 1 236 ? -8.862 -7.790 15.017 1.00 94.75 236 ILE A O 1
ATOM 1829 N N . GLU A 1 237 ? -9.588 -9.891 15.251 1.00 93.62 237 GLU A N 1
ATOM 1830 C CA . GLU A 1 237 ? -8.356 -10.389 15.890 1.00 93.62 237 GLU A CA 1
ATOM 1831 C C . GLU A 1 237 ? -7.216 -10.522 14.867 1.00 93.62 237 GLU A C 1
ATOM 1833 O O . GLU A 1 237 ? -6.072 -10.186 15.173 1.00 93.62 237 GLU A O 1
ATOM 1838 N N . SER A 1 238 ? -7.523 -10.934 13.632 1.00 93.88 238 SER A N 1
ATOM 1839 C CA . SER A 1 238 ? -6.550 -10.941 12.530 1.00 93.88 238 SER A CA 1
ATOM 1840 C C . SER A 1 238 ? -6.155 -9.520 12.110 1.00 93.88 238 SER A C 1
ATOM 1842 O O . SER A 1 238 ? -4.985 -9.274 11.825 1.00 93.88 238 SER A O 1
ATOM 1844 N N . ALA A 1 239 ? -7.085 -8.558 12.147 1.00 96.06 239 ALA A N 1
ATOM 1845 C CA . ALA A 1 239 ? -6.782 -7.139 11.958 1.00 96.06 239 ALA A CA 1
ATOM 1846 C C . ALA A 1 239 ? -5.820 -6.631 13.040 1.00 96.06 239 ALA A C 1
ATOM 1848 O O . ALA A 1 239 ? -4.853 -5.938 12.732 1.00 96.06 239 ALA A O 1
ATOM 1849 N N . LEU A 1 240 ? -6.043 -7.014 14.302 1.00 94.50 240 LEU A N 1
ATOM 1850 C CA . LEU A 1 240 ? -5.154 -6.666 15.407 1.00 94.50 240 LEU A CA 1
ATOM 1851 C C . LEU A 1 240 ? -3.754 -7.261 15.204 1.00 94.50 240 LEU A C 1
ATOM 1853 O O . LEU A 1 240 ? -2.771 -6.526 15.277 1.00 94.50 240 LEU A O 1
ATOM 1857 N N . HIS A 1 241 ? -3.668 -8.551 14.865 1.00 91.81 241 HIS A N 1
ATOM 1858 C CA . HIS A 1 241 ? -2.411 -9.204 14.496 1.00 91.81 241 HIS A CA 1
ATOM 1859 C C . HIS A 1 241 ? -1.682 -8.428 13.390 1.00 91.81 241 HIS A C 1
ATOM 1861 O O . HIS A 1 241 ? -0.543 -8.009 13.592 1.00 91.81 241 HIS A O 1
ATOM 1867 N N . TYR A 1 242 ? -2.337 -8.194 12.250 1.00 93.19 242 TYR A N 1
ATOM 1868 C CA . TYR A 1 242 ? -1.716 -7.570 11.079 1.00 93.19 242 TYR A CA 1
ATOM 1869 C C . TYR A 1 242 ? -1.313 -6.116 11.371 1.00 93.19 242 TYR A C 1
ATOM 1871 O O . TYR A 1 242 ? -0.199 -5.694 11.067 1.00 93.19 242 TYR A O 1
ATOM 1879 N N . SER A 1 243 ? -2.177 -5.359 12.054 1.00 95.62 243 SER A N 1
ATOM 1880 C CA . SER A 1 243 ? -1.901 -3.963 12.407 1.00 95.62 243 SER A CA 1
ATOM 1881 C C . SER A 1 243 ? -0.653 -3.809 13.282 1.00 95.62 243 SER A C 1
ATOM 1883 O O . SER A 1 243 ? 0.134 -2.894 13.057 1.00 95.62 243 SER A O 1
ATOM 1885 N N . LEU A 1 244 ? -0.440 -4.701 14.257 1.00 92.94 244 LEU A N 1
ATOM 1886 C CA . LEU A 1 244 ? 0.673 -4.600 15.204 1.00 92.94 244 LEU A CA 1
ATOM 1887 C C . LEU A 1 244 ? 1.950 -5.265 14.696 1.00 92.94 244 LEU A C 1
ATOM 1889 O O . LEU A 1 244 ? 3.038 -4.738 14.923 1.00 92.94 244 LEU A O 1
ATOM 1893 N N . ARG A 1 245 ? 1.825 -6.427 14.045 1.00 88.25 245 ARG A N 1
ATOM 1894 C CA . ARG A 1 245 ? 2.975 -7.224 13.608 1.00 88.25 245 ARG A CA 1
ATOM 1895 C C . ARG A 1 245 ? 3.489 -6.818 12.244 1.00 88.25 245 ARG A C 1
ATOM 1897 O O . ARG A 1 245 ? 4.693 -6.924 12.062 1.00 88.25 245 ARG A O 1
ATOM 1904 N N . LEU A 1 246 ? 2.637 -6.328 11.340 1.00 88.75 246 LEU A N 1
ATOM 1905 C CA . LEU A 1 246 ? 3.035 -5.988 9.973 1.00 88.75 246 LEU A CA 1
ATOM 1906 C C . LEU A 1 246 ? 3.096 -4.475 9.754 1.00 88.75 246 LEU A C 1
ATOM 1908 O O . LEU A 1 246 ? 4.168 -3.953 9.454 1.00 88.75 246 LEU A O 1
ATOM 1912 N N . GLU A 1 247 ? 1.981 -3.766 9.956 1.00 93.94 247 GLU A N 1
ATOM 1913 C CA . GLU A 1 247 ? 1.880 -2.329 9.646 1.00 93.94 247 GLU A CA 1
ATOM 1914 C C . GLU A 1 247 ? 2.762 -1.477 10.569 1.00 93.94 247 GLU A C 1
ATOM 1916 O O . GLU A 1 247 ? 3.652 -0.763 10.102 1.00 93.94 247 GLU A O 1
ATOM 1921 N N . VAL A 1 248 ? 2.587 -1.590 11.893 1.00 93.94 248 VAL A N 1
ATOM 1922 C CA . VAL A 1 248 ? 3.410 -0.843 12.865 1.00 93.94 248 VAL A CA 1
ATOM 1923 C C . VAL A 1 248 ? 4.881 -1.236 12.755 1.00 93.94 248 VAL A C 1
ATOM 1925 O O . VAL A 1 248 ? 5.764 -0.377 12.795 1.00 93.94 248 VAL A O 1
ATOM 1928 N N . SER A 1 249 ? 5.144 -2.525 12.542 1.00 90.69 249 SER A N 1
ATOM 1929 C CA . SER A 1 249 ? 6.504 -3.048 12.456 1.00 90.69 249 SER A CA 1
ATOM 1930 C C . SER A 1 249 ? 7.242 -2.700 11.162 1.00 90.69 249 SER A C 1
ATOM 1932 O O . SER A 1 249 ? 8.447 -2.905 11.078 1.00 90.69 249 SER A O 1
ATOM 1934 N N . SER A 1 250 ? 6.555 -2.159 10.153 1.00 89.06 250 SER A N 1
ATOM 1935 C CA . SER A 1 250 ? 7.188 -1.675 8.916 1.00 89.06 250 SER A CA 1
ATOM 1936 C C . SER A 1 250 ? 8.074 -0.437 9.139 1.00 89.06 250 SER A C 1
ATOM 1938 O O . SER A 1 250 ? 8.815 -0.006 8.250 1.00 89.06 250 SER A O 1
ATOM 1940 N N . ARG A 1 251 ? 7.999 0.170 10.331 1.00 89.38 251 ARG A N 1
ATOM 1941 C CA . ARG A 1 251 ? 8.813 1.317 10.736 1.00 89.38 251 ARG A CA 1
ATOM 1942 C C . ARG A 1 251 ? 10.119 0.840 11.369 1.00 89.38 251 ARG A C 1
ATOM 1944 O O . ARG A 1 251 ? 10.126 -0.066 12.188 1.00 89.38 251 ARG A O 1
ATOM 1951 N N . ARG A 1 252 ? 11.227 1.516 11.049 1.00 87.31 252 ARG A N 1
ATOM 1952 C CA . ARG A 1 252 ? 12.535 1.279 11.697 1.00 87.31 252 ARG A CA 1
ATOM 1953 C C . ARG A 1 252 ? 12.557 1.693 13.165 1.00 87.31 252 ARG A C 1
ATOM 1955 O O . ARG A 1 252 ? 13.208 1.069 13.996 1.00 87.31 252 ARG A O 1
ATOM 1962 N N . GLU A 1 253 ? 11.878 2.791 13.445 1.00 92.31 253 GLU A N 1
ATOM 1963 C CA . GLU A 1 253 ? 11.764 3.406 14.754 1.00 92.31 253 GLU A CA 1
ATOM 1964 C C . GLU A 1 253 ? 10.424 4.139 14.798 1.00 92.31 253 GLU A C 1
ATOM 1966 O O . GLU A 1 253 ? 10.046 4.789 13.822 1.00 92.31 253 GLU A O 1
ATOM 1971 N N . ILE A 1 254 ? 9.710 4.023 15.915 1.00 94.88 254 ILE A N 1
ATOM 1972 C CA . ILE A 1 254 ? 8.397 4.632 16.129 1.00 94.88 254 ILE A CA 1
ATOM 1973 C C . ILE A 1 254 ? 8.585 5.824 17.069 1.00 94.88 254 ILE A C 1
ATOM 1975 O O . ILE A 1 254 ? 8.856 5.634 18.253 1.00 94.88 254 ILE A O 1
ATOM 1979 N N . LYS A 1 255 ? 8.453 7.055 16.564 1.00 95.00 255 LYS A N 1
ATOM 1980 C CA . LYS A 1 255 ? 8.687 8.291 17.339 1.00 95.00 255 LYS A CA 1
ATOM 1981 C C . LYS A 1 255 ? 7.759 9.434 16.933 1.00 95.00 255 LYS A C 1
ATOM 1983 O O . LYS A 1 255 ? 7.061 9.340 15.926 1.00 95.00 255 LYS A O 1
ATOM 1988 N N . GLY A 1 256 ? 7.740 10.509 17.722 1.00 94.38 256 GLY A N 1
ATOM 1989 C CA . GLY A 1 256 ? 6.951 11.712 17.436 1.00 94.38 256 GLY A CA 1
ATOM 1990 C C . GLY A 1 256 ? 5.457 11.420 17.243 1.00 94.38 256 GLY A C 1
ATOM 1991 O O . GLY A 1 256 ? 4.817 10.789 18.092 1.00 94.38 256 GLY A O 1
ATOM 1992 N N . GLU A 1 257 ? 4.902 11.854 16.111 1.00 94.88 257 GLU A N 1
ATOM 1993 C CA . GLU A 1 257 ? 3.492 11.632 15.762 1.00 94.88 257 GLU A CA 1
ATOM 1994 C C . GLU A 1 257 ? 3.135 10.146 15.632 1.00 94.88 257 GLU A C 1
ATOM 1996 O O . GLU A 1 257 ? 2.064 9.745 16.085 1.00 94.88 257 GLU A O 1
ATOM 2001 N N . GLN A 1 258 ? 4.043 9.303 15.122 1.00 96.00 258 GLN A N 1
ATOM 2002 C CA . GLN A 1 258 ? 3.806 7.858 14.999 1.00 96.00 258 GLN A CA 1
ATOM 2003 C C . GLN A 1 258 ? 3.637 7.206 16.371 1.00 96.00 258 GLN A C 1
ATOM 2005 O O . GLN A 1 258 ? 2.734 6.396 16.575 1.00 96.00 258 GLN A O 1
ATOM 2010 N N . LEU A 1 259 ? 4.477 7.585 17.338 1.00 95.94 259 LEU A N 1
ATOM 2011 C CA . LEU A 1 259 ? 4.368 7.082 18.706 1.00 95.94 259 LEU A CA 1
ATOM 2012 C C . LEU A 1 259 ? 3.073 7.554 19.374 1.00 95.94 259 LEU A C 1
ATOM 2014 O O . LEU A 1 259 ? 2.411 6.782 20.065 1.00 95.94 259 LEU A O 1
ATOM 2018 N N . THR A 1 260 ? 2.687 8.806 19.135 1.00 95.69 260 THR A N 1
ATOM 2019 C CA . THR A 1 260 ? 1.419 9.354 19.630 1.00 95.69 260 THR A CA 1
ATOM 2020 C C . THR A 1 260 ? 0.225 8.607 19.030 1.00 95.69 260 THR A C 1
ATOM 2022 O O . THR A 1 260 ? -0.676 8.190 19.758 1.00 95.69 260 THR A O 1
ATOM 2025 N N . ALA A 1 261 ? 0.242 8.359 17.718 1.00 97.44 261 ALA A N 1
ATOM 2026 C CA . ALA A 1 261 ? -0.780 7.585 17.024 1.00 97.44 261 ALA A CA 1
ATOM 2027 C C . ALA A 1 261 ? -0.868 6.146 17.556 1.00 97.44 261 ALA A C 1
ATOM 2029 O O . ALA A 1 261 ? -1.969 5.659 17.805 1.00 97.44 261 ALA A O 1
ATOM 2030 N N . LEU A 1 262 ? 0.272 5.488 17.795 1.00 97.38 262 LEU A N 1
ATOM 2031 C CA . LEU A 1 262 ? 0.319 4.130 18.342 1.00 97.38 262 LEU A CA 1
ATOM 2032 C C . LEU A 1 262 ? -0.240 4.059 19.769 1.00 97.38 262 LEU A C 1
ATOM 2034 O O . LEU A 1 262 ? -1.030 3.165 20.069 1.00 97.38 262 LEU A O 1
ATOM 2038 N N . ARG A 1 263 ? 0.120 5.011 20.639 1.00 96.38 263 ARG A N 1
ATOM 2039 C CA . ARG A 1 263 ? -0.421 5.102 22.006 1.00 96.38 263 ARG A CA 1
ATOM 2040 C C . ARG A 1 263 ? -1.936 5.275 22.005 1.00 96.38 263 ARG A C 1
ATOM 2042 O O . ARG A 1 263 ? -2.630 4.570 22.732 1.00 96.38 263 ARG A O 1
ATOM 2049 N N . ASN A 1 264 ? -2.452 6.169 21.164 1.00 97.69 264 ASN A N 1
ATOM 2050 C CA . ASN A 1 264 ? -3.894 6.383 21.036 1.00 97.69 264 ASN A CA 1
ATOM 2051 C C . ASN A 1 264 ? -4.596 5.127 20.500 1.00 97.69 264 ASN A C 1
ATOM 2053 O O . ASN A 1 264 ? -5.631 4.728 21.030 1.00 97.69 264 ASN A O 1
ATOM 2057 N N . TYR A 1 265 ? -4.002 4.470 19.498 1.00 98.38 265 TYR A N 1
ATOM 2058 C CA . TYR A 1 265 ? -4.521 3.230 18.920 1.00 98.38 265 TYR A CA 1
ATOM 2059 C C . TYR A 1 265 ? -4.637 2.113 19.956 1.00 98.38 265 TYR A C 1
ATOM 2061 O O . TYR A 1 265 ? -5.706 1.523 20.100 1.00 98.38 265 TYR A O 1
ATOM 2069 N N . LEU A 1 266 ? -3.585 1.872 20.739 1.00 96.62 266 LEU A N 1
ATOM 2070 C CA . LEU A 1 266 ? -3.605 0.853 21.787 1.00 96.62 266 LEU A CA 1
ATOM 2071 C C . LEU A 1 266 ? -4.554 1.199 22.934 1.00 96.62 266 LEU A C 1
ATOM 2073 O O . LEU A 1 266 ? -5.232 0.300 23.424 1.00 96.62 266 LEU A O 1
ATOM 2077 N N . SER A 1 267 ? -4.677 2.475 23.307 1.00 97.25 267 SER A N 1
ATOM 2078 C CA . SER A 1 267 ? -5.640 2.898 24.329 1.00 97.25 267 SER A CA 1
ATOM 2079 C C . SER A 1 267 ? -7.086 2.656 23.880 1.00 97.25 267 SER A C 1
ATOM 2081 O O . SER A 1 267 ? -7.882 2.087 24.626 1.00 97.25 267 SER A O 1
ATOM 2083 N N . VAL A 1 268 ? -7.423 3.003 22.631 1.00 98.00 268 VAL A N 1
ATOM 2084 C CA . VAL A 1 268 ? -8.746 2.728 22.040 1.00 98.00 268 VAL A CA 1
ATOM 2085 C C . VAL A 1 268 ? -9.021 1.229 21.953 1.00 98.00 268 VAL A C 1
ATOM 2087 O O . VAL A 1 268 ? -10.117 0.791 22.305 1.00 98.00 268 VAL A O 1
ATOM 2090 N N . LEU A 1 269 ? -8.040 0.430 21.525 1.00 97.06 269 LEU A N 1
ATOM 2091 C CA . LEU A 1 269 ? -8.171 -1.026 21.493 1.00 97.06 269 LEU A CA 1
ATOM 2092 C C . LEU A 1 269 ? -8.396 -1.594 22.899 1.00 97.06 269 LEU A C 1
ATOM 2094 O O . LEU A 1 269 ? -9.314 -2.382 23.099 1.00 97.06 269 LEU A O 1
ATOM 2098 N N . ASN A 1 270 ? -7.606 -1.173 23.884 1.00 95.31 270 ASN A N 1
ATOM 2099 C CA . ASN A 1 270 ? -7.722 -1.646 25.261 1.00 95.31 270 ASN A CA 1
ATOM 2100 C C . ASN A 1 270 ? -9.101 -1.323 25.874 1.00 95.31 270 ASN A C 1
ATOM 2102 O O . ASN A 1 270 ? -9.677 -2.158 26.574 1.00 95.31 270 ASN A O 1
ATOM 2106 N N . LYS A 1 271 ? -9.660 -0.144 25.567 1.00 94.69 271 LYS A N 1
ATOM 2107 C CA . LYS A 1 271 ? -10.982 0.288 26.052 1.00 94.69 271 LYS A CA 1
ATOM 2108 C C . LYS A 1 271 ? -12.151 -0.399 25.348 1.00 94.69 271 LYS A C 1
ATOM 2110 O O . LYS A 1 271 ? -13.100 -0.800 26.016 1.00 94.69 271 LYS A O 1
ATOM 2115 N N . TYR A 1 272 ? -12.111 -0.492 24.018 1.00 96.00 272 TYR A N 1
ATOM 2116 C CA . TYR A 1 272 ? -13.311 -0.759 23.215 1.00 96.00 272 TYR A CA 1
ATOM 2117 C C . TYR A 1 272 ? -13.233 -2.027 22.354 1.00 96.00 272 TYR A C 1
ATOM 2119 O O . TYR A 1 272 ? -14.239 -2.412 21.759 1.00 96.00 272 TYR A O 1
ATOM 2127 N N . PHE A 1 273 ? -12.085 -2.709 22.263 1.00 94.62 273 PHE A N 1
ATOM 2128 C CA . PHE A 1 273 ? -11.997 -3.955 21.499 1.00 94.62 273 PHE A CA 1
ATOM 2129 C C . PHE A 1 273 ? -12.738 -5.095 22.232 1.00 94.62 273 PHE A C 1
ATOM 2131 O O . PHE A 1 273 ? -12.449 -5.363 23.403 1.00 94.62 273 PHE A O 1
ATOM 2138 N N . PRO A 1 274 ? -13.651 -5.825 21.561 1.00 91.75 274 PRO A N 1
ATOM 2139 C CA . PRO A 1 274 ? -14.428 -6.915 22.157 1.00 91.75 274 PRO A CA 1
ATOM 2140 C C . PRO A 1 274 ? -13.587 -8.200 22.281 1.00 91.75 274 PRO A C 1
ATOM 2142 O O . PRO A 1 274 ? -13.807 -9.190 21.587 1.00 91.75 274 PRO A O 1
ATOM 2145 N N . ALA A 1 275 ? -12.576 -8.159 23.146 1.00 87.38 275 ALA A N 1
ATOM 2146 C CA . ALA A 1 275 ? -11.552 -9.190 23.272 1.00 87.38 275 ALA A CA 1
ATOM 2147 C C . ALA A 1 275 ? -11.949 -10.313 24.237 1.00 87.38 275 ALA A C 1
ATOM 2149 O O . ALA A 1 275 ? -12.408 -10.038 25.350 1.00 87.38 275 ALA A O 1
ATOM 2150 N N . ARG A 1 276 ? -11.613 -11.553 23.857 1.00 87.44 276 ARG A N 1
ATOM 2151 C CA . ARG A 1 276 ? -11.493 -12.696 24.780 1.00 87.44 276 ARG A CA 1
ATOM 2152 C C . ARG A 1 276 ? -10.466 -12.394 25.871 1.00 87.44 276 ARG A C 1
ATOM 2154 O O . ARG A 1 276 ? -9.545 -11.606 25.640 1.00 87.44 276 ARG A O 1
ATOM 2161 N N . ALA A 1 277 ? -10.560 -13.063 27.017 1.00 85.50 277 ALA A N 1
ATOM 2162 C CA . ALA A 1 277 ? -9.676 -12.809 28.159 1.00 85.50 277 ALA A CA 1
ATOM 2163 C C . ALA A 1 277 ? -8.158 -12.786 27.834 1.00 85.50 277 ALA A C 1
ATOM 2165 O O . ALA A 1 277 ? -7.483 -11.862 28.281 1.00 85.50 277 ALA A O 1
ATOM 2166 N N . PRO A 1 278 ? -7.587 -13.684 27.004 1.00 86.50 278 PRO A N 1
ATOM 2167 C CA . PRO A 1 278 ? -6.157 -13.610 26.674 1.00 86.50 278 PRO A CA 1
ATOM 2168 C C . PRO A 1 278 ? -5.782 -12.365 25.850 1.00 86.50 278 PRO A C 1
ATOM 2170 O O . PRO A 1 278 ? -4.755 -11.733 26.087 1.00 86.50 278 PRO A O 1
ATOM 2173 N N . VAL A 1 279 ? -6.642 -11.971 24.903 1.00 88.12 279 VAL A N 1
ATOM 2174 C CA . VAL A 1 279 ? -6.446 -10.764 24.078 1.00 88.12 279 VAL A CA 1
ATOM 2175 C C . VAL A 1 279 ? -6.608 -9.506 24.943 1.00 88.12 279 VAL A C 1
ATOM 2177 O O . VAL A 1 279 ? -5.907 -8.517 24.752 1.00 88.12 279 VAL A O 1
ATOM 2180 N N . ALA A 1 280 ? -7.515 -9.551 25.925 1.00 89.19 280 ALA A N 1
ATOM 2181 C CA . ALA A 1 280 ? -7.724 -8.505 26.924 1.00 89.19 280 ALA A CA 1
ATOM 2182 C C . ALA A 1 280 ? -6.441 -8.164 27.674 1.00 89.19 280 ALA A C 1
ATOM 2184 O O . ALA A 1 280 ? -6.043 -7.004 27.759 1.00 89.19 280 ALA A O 1
ATOM 2185 N N . GLU A 1 281 ? -5.826 -9.207 28.223 1.00 88.00 281 GLU A N 1
ATOM 2186 C CA . GLU A 1 281 ? -4.629 -9.120 29.038 1.00 88.00 281 GLU A CA 1
ATOM 2187 C C . GLU A 1 281 ? -3.457 -8.611 28.201 1.00 88.00 281 GLU A C 1
ATOM 2189 O O . GLU A 1 281 ? -2.725 -7.724 28.638 1.00 88.00 281 GLU A O 1
ATOM 2194 N N . PHE A 1 282 ? -3.331 -9.092 26.962 1.00 89.25 282 PHE A N 1
ATOM 2195 C CA . PHE A 1 282 ? -2.359 -8.572 26.008 1.00 89.25 282 PHE A CA 1
ATOM 2196 C C . PHE A 1 282 ? -2.499 -7.061 25.785 1.00 89.25 282 PHE A C 1
ATOM 2198 O O . PHE A 1 282 ? -1.522 -6.330 25.962 1.00 89.25 282 PHE A O 1
ATOM 2205 N N . LEU A 1 283 ? -3.701 -6.596 25.422 1.00 91.69 283 LEU A N 1
ATOM 2206 C CA . LEU A 1 283 ? -3.967 -5.182 25.145 1.00 91.69 283 LEU A CA 1
ATOM 2207 C C . LEU A 1 283 ? -3.706 -4.306 26.374 1.00 91.69 283 LEU A C 1
ATOM 2209 O O . LEU A 1 283 ? -3.037 -3.282 26.258 1.00 91.69 283 LEU A O 1
ATOM 2213 N N . SER A 1 284 ? -4.150 -4.743 27.555 1.00 91.12 284 SER A N 1
ATOM 2214 C CA . SER A 1 284 ? -3.904 -4.029 28.811 1.00 91.12 284 SER A CA 1
ATOM 2215 C C . SER A 1 284 ? -2.411 -3.932 29.125 1.00 91.12 284 SER A C 1
ATOM 2217 O O . SER A 1 284 ? -1.922 -2.866 29.495 1.00 91.12 284 SER A O 1
ATOM 2219 N N . ASN A 1 285 ? -1.670 -5.031 28.964 1.00 89.06 285 ASN A N 1
ATOM 2220 C CA . ASN A 1 285 ? -0.239 -5.073 29.248 1.00 89.06 285 ASN A CA 1
ATOM 2221 C C . ASN A 1 285 ? 0.557 -4.162 28.309 1.00 89.06 285 ASN A C 1
ATOM 2223 O O . ASN A 1 285 ? 1.476 -3.473 28.756 1.00 89.06 285 ASN A O 1
ATOM 2227 N N . ILE A 1 286 ? 0.249 -4.172 27.009 1.00 89.94 286 ILE A N 1
ATOM 2228 C CA . ILE A 1 286 ? 1.003 -3.370 26.044 1.00 89.94 286 ILE A CA 1
ATOM 2229 C C . ILE A 1 286 ? 0.644 -1.885 26.115 1.00 89.94 286 ILE A C 1
ATOM 2231 O O . ILE A 1 286 ? 1.547 -1.053 26.045 1.00 89.94 286 ILE A O 1
ATOM 2235 N N . ASP A 1 287 ? -0.632 -1.554 26.334 1.00 92.00 287 ASP A N 1
ATOM 2236 C CA . ASP A 1 287 ? -1.077 -0.179 26.565 1.00 92.00 287 ASP A CA 1
ATOM 2237 C C . ASP A 1 287 ? -0.382 0.391 27.809 1.00 92.00 287 ASP A C 1
ATOM 2239 O O . ASP A 1 287 ? 0.342 1.380 27.707 1.00 92.00 287 ASP A O 1
ATOM 2243 N N . GLN A 1 288 ? -0.450 -0.303 28.953 1.00 90.25 288 GLN A N 1
ATOM 2244 C CA . GLN A 1 288 ? 0.204 0.140 30.190 1.00 90.25 288 GLN A CA 1
ATOM 2245 C C . GLN A 1 288 ? 1.710 0.379 30.010 1.00 90.25 288 GLN A C 1
ATOM 2247 O O . GLN A 1 288 ? 2.239 1.387 30.482 1.00 90.25 288 GLN A O 1
ATOM 2252 N N . LYS A 1 289 ? 2.412 -0.522 29.311 1.00 88.88 289 LYS A N 1
ATOM 2253 C CA . LYS A 1 289 ? 3.849 -0.366 29.041 1.00 88.88 289 LYS A CA 1
ATOM 2254 C C . LYS A 1 289 ? 4.153 0.860 28.183 1.00 88.88 289 LYS A C 1
ATOM 2256 O O . LYS A 1 289 ? 5.182 1.496 28.405 1.00 88.88 289 LYS A O 1
ATOM 2261 N N . LEU A 1 290 ? 3.303 1.186 27.210 1.00 88.75 290 LEU A N 1
ATOM 2262 C CA . LEU A 1 290 ? 3.543 2.292 26.283 1.00 88.75 290 LEU A CA 1
ATOM 2263 C C . LEU A 1 290 ? 3.111 3.659 26.808 1.00 88.75 290 LEU A C 1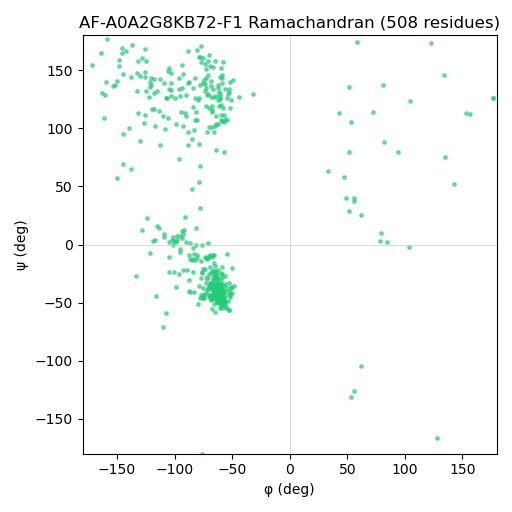
ATOM 2265 O O . LEU A 1 290 ? 3.692 4.663 26.384 1.00 88.75 290 LEU A O 1
ATOM 2269 N N . GLN A 1 291 ? 2.169 3.720 27.751 1.00 85.06 291 GLN A N 1
ATOM 2270 C CA . GLN A 1 291 ? 1.803 4.980 28.409 1.00 85.06 291 GLN A CA 1
ATOM 2271 C C . GLN A 1 291 ? 2.888 5.497 29.377 1.00 85.06 291 GLN A C 1
ATOM 2273 O O . GLN A 1 291 ? 2.845 6.652 29.791 1.00 85.06 291 GLN A O 1
ATOM 2278 N N . GLY A 1 292 ? 3.893 4.683 29.722 1.00 77.31 292 GLY A N 1
ATOM 2279 C CA . GLY A 1 292 ? 5.021 5.111 30.554 1.00 77.31 292 GLY A CA 1
ATOM 2280 C C . GLY A 1 292 ? 5.934 6.154 29.885 1.00 77.31 292 GLY A C 1
ATOM 2281 O O . GLY A 1 292 ? 6.100 6.182 28.661 1.00 77.31 292 GLY A O 1
ATOM 2282 N N . ALA A 1 293 ? 6.599 6.979 30.706 1.00 70.50 293 ALA A N 1
ATOM 2283 C CA . ALA A 1 293 ? 7.542 8.018 30.263 1.00 70.50 293 ALA A CA 1
ATOM 2284 C C . ALA A 1 293 ? 8.833 7.469 29.614 1.00 70.50 293 ALA A C 1
ATOM 2286 O O . ALA A 1 293 ? 9.602 8.225 29.030 1.00 70.50 293 ALA A O 1
ATOM 2287 N N . SER A 1 294 ? 9.070 6.156 29.672 1.00 81.38 294 SER A N 1
ATOM 2288 C CA . SER A 1 294 ? 10.284 5.502 29.161 1.00 81.38 294 SER A CA 1
ATOM 2289 C C . SER A 1 294 ? 10.468 5.564 27.638 1.00 81.38 294 SER A C 1
ATOM 2291 O O . SER A 1 294 ? 11.529 5.185 27.158 1.00 81.38 294 SER A O 1
ATOM 2293 N N . TRP A 1 295 ? 9.467 6.023 26.880 1.00 84.06 295 TRP A N 1
ATOM 2294 C CA . TRP A 1 295 ? 9.474 5.990 25.410 1.00 84.06 295 TRP A CA 1
ATOM 2295 C C . TRP A 1 295 ? 9.484 7.373 24.749 1.00 84.06 295 TRP A C 1
ATOM 2297 O O . TRP A 1 295 ? 9.142 7.476 23.577 1.00 84.06 295 TRP A O 1
ATOM 2307 N N . LEU A 1 296 ? 9.812 8.448 25.476 1.00 79.38 296 LEU A N 1
ATOM 2308 C CA . LEU A 1 296 ? 9.741 9.820 24.940 1.00 79.38 296 LEU A CA 1
ATOM 2309 C C . LEU A 1 296 ? 10.583 10.025 23.666 1.00 79.38 296 LEU A C 1
ATOM 2311 O O . LEU A 1 296 ? 10.124 10.712 22.755 1.00 79.38 296 LEU A O 1
ATOM 2315 N N . ASP A 1 297 ? 11.745 9.377 23.569 1.00 85.94 297 ASP A N 1
ATOM 2316 C CA . ASP A 1 297 ? 12.670 9.533 22.436 1.00 85.94 297 ASP A CA 1
ATOM 2317 C C . ASP A 1 297 ? 12.327 8.648 21.221 1.00 85.94 297 ASP A C 1
ATOM 2319 O O . ASP A 1 297 ? 12.835 8.869 20.122 1.00 85.94 297 ASP A O 1
ATOM 2323 N N . GLY A 1 298 ? 11.429 7.673 21.393 1.00 91.38 298 GLY A N 1
ATOM 2324 C CA . GLY A 1 298 ? 11.043 6.711 20.362 1.00 91.38 298 GLY A CA 1
ATOM 2325 C C . GLY A 1 298 ? 11.249 5.251 20.766 1.00 91.38 298 GLY A C 1
ATOM 2326 O O . GLY A 1 298 ? 11.777 4.933 21.832 1.00 91.38 298 GLY A O 1
ATOM 2327 N N . ILE A 1 299 ? 10.786 4.346 19.902 1.00 93.25 299 ILE A N 1
ATOM 2328 C CA . ILE A 1 299 ? 10.846 2.895 20.101 1.00 93.25 299 ILE A CA 1
ATOM 2329 C C . ILE A 1 299 ? 11.537 2.261 18.890 1.00 93.25 299 ILE A C 1
ATOM 2331 O O . ILE A 1 299 ? 10.949 2.248 17.804 1.00 93.25 299 ILE A O 1
ATOM 2335 N N . PRO A 1 300 ? 12.754 1.713 19.048 1.00 93.00 300 PRO A N 1
ATOM 2336 C CA . PRO A 1 300 ? 13.388 0.909 18.010 1.00 93.00 300 PRO A CA 1
ATOM 2337 C C . PRO A 1 300 ? 12.531 -0.306 17.651 1.00 93.00 300 PRO A C 1
ATOM 2339 O O . PRO A 1 300 ? 11.902 -0.903 18.531 1.00 93.00 300 PRO A O 1
ATOM 2342 N N . ILE A 1 301 ? 12.538 -0.712 16.380 1.00 89.00 301 ILE A N 1
ATOM 2343 C CA . ILE A 1 301 ? 11.679 -1.808 15.915 1.00 89.00 301 ILE A CA 1
ATOM 2344 C C . ILE A 1 301 ? 11.917 -3.126 16.660 1.00 89.00 301 ILE A C 1
ATOM 2346 O O . ILE A 1 301 ? 10.962 -3.786 17.054 1.00 89.00 301 ILE A O 1
ATOM 2350 N N . GLU A 1 302 ? 13.168 -3.470 16.960 1.00 88.81 302 GLU A N 1
ATOM 2351 C CA . GLU A 1 302 ? 13.496 -4.683 17.724 1.00 88.81 302 GLU A CA 1
ATOM 2352 C C . GLU A 1 302 ? 12.872 -4.665 19.125 1.00 88.81 302 GLU A C 1
ATOM 2354 O O . GLU A 1 302 ? 12.352 -5.672 19.612 1.00 88.81 302 GLU A O 1
ATOM 2359 N N . THR A 1 303 ? 12.841 -3.489 19.759 1.00 91.19 303 THR A N 1
ATOM 2360 C CA . THR A 1 303 ? 12.173 -3.301 21.047 1.00 91.19 303 THR A CA 1
ATOM 2361 C C . THR A 1 303 ? 10.667 -3.494 20.904 1.00 91.19 303 THR A C 1
ATOM 2363 O O . THR A 1 303 ? 10.078 -4.229 21.695 1.00 91.19 303 THR A O 1
ATOM 2366 N N . TRP A 1 304 ? 10.040 -2.906 19.880 1.00 91.38 304 TRP A N 1
ATOM 2367 C CA . TRP A 1 304 ? 8.615 -3.113 19.598 1.00 91.38 304 TRP A CA 1
ATOM 2368 C C . TRP A 1 304 ? 8.283 -4.593 19.369 1.00 91.38 304 TRP A C 1
ATOM 2370 O O . TRP A 1 304 ? 7.376 -5.129 20.010 1.00 91.38 304 TRP A O 1
ATOM 2380 N N . LEU A 1 305 ? 9.064 -5.279 18.532 1.00 87.69 305 LEU A N 1
ATOM 2381 C CA . LEU A 1 305 ? 8.901 -6.703 18.257 1.00 87.69 305 LEU A CA 1
ATOM 2382 C C . LEU A 1 305 ? 9.023 -7.533 19.538 1.00 87.69 305 LEU A C 1
ATOM 2384 O O . LEU A 1 305 ? 8.192 -8.412 19.761 1.00 87.69 305 LEU A O 1
ATOM 2388 N N . SER A 1 306 ? 9.977 -7.217 20.418 1.00 86.69 306 SER A N 1
ATOM 2389 C CA . SER A 1 306 ? 10.123 -7.893 21.715 1.00 86.69 306 SER A CA 1
ATOM 2390 C C . SER A 1 306 ? 8.908 -7.701 22.637 1.00 86.69 306 SER A C 1
ATOM 2392 O O . SER A 1 306 ? 8.542 -8.616 23.379 1.00 86.69 306 SER A O 1
ATOM 2394 N N . LEU A 1 307 ? 8.238 -6.542 22.565 1.00 86.94 307 LEU A N 1
ATOM 2395 C CA . LEU A 1 307 ? 7.052 -6.239 23.369 1.00 86.94 307 LEU A CA 1
ATOM 2396 C C . LEU A 1 307 ? 5.830 -7.048 22.917 1.00 86.94 307 LEU A C 1
ATOM 2398 O O . LEU A 1 307 ? 5.065 -7.498 23.772 1.00 86.94 307 LEU A O 1
ATOM 2402 N N . ILE A 1 308 ? 5.657 -7.252 21.606 1.00 85.69 308 ILE A N 1
ATOM 2403 C CA . ILE A 1 308 ? 4.512 -7.991 21.042 1.00 85.69 308 ILE A CA 1
ATOM 2404 C C . ILE A 1 308 ? 4.753 -9.511 20.921 1.00 85.69 308 ILE A C 1
ATOM 2406 O O . ILE A 1 308 ? 3.785 -10.275 20.899 1.00 85.69 308 ILE A O 1
ATOM 2410 N N . HIS A 1 309 ? 6.013 -9.969 20.887 1.00 76.50 309 HIS A N 1
ATOM 2411 C CA . HIS A 1 309 ? 6.390 -11.388 20.727 1.00 76.50 309 HIS A CA 1
ATOM 2412 C C . HIS A 1 309 ? 6.894 -12.090 22.002 1.00 76.50 309 HIS A C 1
ATOM 2414 O O . HIS A 1 309 ? 7.270 -13.256 21.918 1.00 76.50 309 HIS A O 1
ATOM 2420 N N . SER A 1 310 ? 6.938 -11.435 23.172 1.00 60.22 310 SER A N 1
ATOM 2421 C CA . SER A 1 310 ? 7.483 -12.061 24.396 1.00 60.22 310 SER A CA 1
ATOM 2422 C C . SER A 1 310 ? 6.841 -13.429 24.681 1.00 60.22 310 SER A C 1
ATOM 2424 O O . SER A 1 310 ? 5.631 -13.528 24.569 1.00 60.22 310 SER A O 1
ATOM 2426 N N . GLU A 1 311 ? 7.589 -14.453 25.116 1.00 49.00 311 GLU A N 1
ATOM 2427 C CA . GLU A 1 311 ? 7.123 -15.854 25.287 1.00 49.00 311 GLU A CA 1
ATOM 2428 C C . GLU A 1 311 ? 5.814 -16.041 26.091 1.00 49.00 311 GLU A C 1
ATOM 2430 O O . GLU A 1 311 ? 5.120 -17.043 25.931 1.00 49.00 311 GLU A O 1
ATOM 2435 N N . LYS A 1 312 ? 5.417 -15.055 26.909 1.00 53.19 312 LYS A N 1
ATOM 2436 C CA . LYS A 1 312 ? 4.105 -15.005 27.581 1.00 53.19 312 LYS A CA 1
ATOM 2437 C C . LYS A 1 312 ? 2.919 -14.723 26.638 1.00 53.19 312 LYS A C 1
ATOM 2439 O O . LYS A 1 312 ? 1.783 -14.880 27.066 1.00 53.19 312 LYS A O 1
ATOM 2444 N N . THR A 1 313 ? 3.166 -14.315 25.390 1.00 52.22 313 THR A N 1
ATOM 2445 C CA . THR A 1 313 ? 2.168 -13.898 24.386 1.00 52.22 313 THR A CA 1
ATOM 2446 C C . THR A 1 313 ? 1.750 -15.014 23.426 1.00 52.22 313 THR A C 1
ATOM 2448 O O . THR A 1 313 ? 0.846 -14.818 22.606 1.00 52.22 313 THR A O 1
ATOM 2451 N N . SER A 1 314 ? 2.365 -16.199 23.530 1.00 52.06 314 SER A N 1
ATOM 2452 C CA . SER A 1 314 ? 1.969 -17.390 22.774 1.00 52.06 314 SER A CA 1
ATOM 2453 C C . SER A 1 314 ? 0.520 -17.765 23.111 1.00 52.06 314 SER A C 1
ATOM 2455 O O . SER A 1 314 ? 0.234 -18.253 24.202 1.00 52.06 314 SER A O 1
ATOM 2457 N N . GLY A 1 315 ? -0.403 -17.518 22.175 1.00 62.69 315 GLY A N 1
ATOM 2458 C CA . GLY A 1 315 ? -1.843 -17.767 22.330 1.00 62.69 315 GLY A CA 1
ATOM 2459 C C . GLY A 1 315 ? -2.709 -16.526 22.591 1.00 62.69 315 GLY A C 1
ATOM 2460 O O . GLY A 1 315 ? -3.933 -16.653 22.656 1.00 62.69 315 GLY A O 1
ATOM 2461 N N . TRP A 1 316 ? -2.118 -15.329 22.712 1.00 72.38 316 TRP A N 1
ATOM 2462 C CA . TRP A 1 316 ? -2.873 -14.079 22.890 1.00 72.38 316 TRP A CA 1
ATOM 2463 C C . TRP A 1 316 ? -3.477 -13.543 21.595 1.00 72.38 316 TRP A C 1
ATOM 2465 O O . TRP A 1 316 ? -4.585 -13.025 21.618 1.00 72.38 316 TRP A O 1
ATOM 2475 N N . LEU A 1 317 ? -2.782 -13.700 20.470 1.00 74.62 317 LEU A N 1
ATOM 2476 C CA . LEU A 1 317 ? -3.289 -13.404 19.129 1.00 74.62 317 LEU A CA 1
ATOM 2477 C C . LEU A 1 317 ? -3.156 -14.648 18.244 1.00 74.62 317 LEU A C 1
ATOM 2479 O O . LEU A 1 317 ? -2.307 -15.500 18.535 1.00 74.62 317 LEU A O 1
ATOM 2483 N N . PRO A 1 318 ? -3.948 -14.753 17.162 1.00 75.44 318 PRO A N 1
ATOM 2484 C CA . PRO A 1 318 ? -3.731 -15.761 16.132 1.00 75.44 318 PRO A CA 1
ATOM 2485 C C . PRO A 1 318 ? -2.267 -15.779 15.669 1.00 75.44 318 PRO A C 1
ATOM 2487 O O . PRO A 1 318 ? -1.626 -14.726 15.573 1.00 75.44 318 PRO A O 1
ATOM 2490 N N . ALA A 1 319 ? -1.730 -16.974 15.414 1.00 75.44 319 ALA A N 1
ATOM 2491 C CA . ALA A 1 319 ? -0.357 -17.135 14.929 1.00 75.44 319 ALA A CA 1
ATOM 2492 C C . ALA A 1 319 ? -0.175 -16.567 13.512 1.00 75.44 319 ALA A C 1
ATOM 2494 O O . ALA A 1 319 ? 0.896 -16.060 13.207 1.00 75.44 319 ALA A O 1
ATOM 2495 N N . GLU A 1 320 ? -1.242 -16.609 12.718 1.00 79.94 320 GLU A N 1
ATOM 2496 C CA . GLU A 1 320 ? -1.358 -16.140 11.336 1.00 79.94 320 GLU A CA 1
ATOM 2497 C C . GLU A 1 320 ? -2.746 -15.509 11.135 1.00 79.94 320 GLU A C 1
ATOM 2499 O O . GLU A 1 320 ? -3.641 -15.679 11.976 1.00 79.94 320 GLU A O 1
ATOM 2504 N N . GLN A 1 321 ? -2.954 -14.784 10.034 1.00 87.12 321 GLN A N 1
ATOM 2505 C CA . GLN A 1 321 ? -4.264 -14.192 9.755 1.00 87.12 321 GLN A CA 1
ATOM 2506 C C . GLN A 1 321 ? -5.285 -15.243 9.311 1.00 87.12 321 GLN A C 1
ATOM 2508 O O . GLN A 1 321 ? -5.009 -16.099 8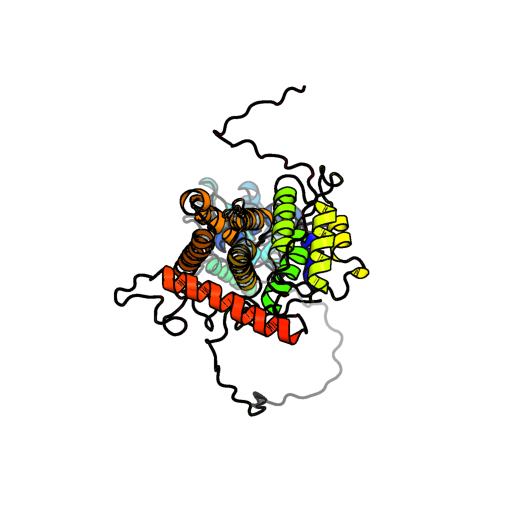.474 1.00 87.12 321 GLN A O 1
ATOM 2513 N N . ASN A 1 322 ? -6.512 -15.127 9.817 1.00 90.12 322 ASN A N 1
ATOM 2514 C CA . ASN A 1 322 ? -7.614 -16.022 9.486 1.00 90.12 322 ASN A CA 1
ATOM 2515 C C . ASN A 1 322 ? -8.865 -15.229 9.091 1.00 90.12 322 ASN A C 1
ATOM 2517 O O . ASN A 1 322 ? -9.713 -14.898 9.925 1.00 90.12 322 ASN A O 1
ATOM 2521 N N . TRP A 1 323 ? -8.974 -14.931 7.796 1.00 92.81 323 TRP A N 1
ATOM 2522 C CA . TRP A 1 323 ? -10.111 -14.205 7.240 1.00 92.81 323 TRP A CA 1
ATOM 2523 C C . TRP A 1 323 ? -11.320 -15.128 7.044 1.00 92.81 323 TRP A C 1
ATOM 2525 O O . TRP A 1 323 ? -11.243 -16.122 6.318 1.00 92.81 323 TRP A O 1
ATOM 2535 N N . ILE A 1 324 ? -12.461 -14.756 7.629 1.00 92.38 324 ILE A N 1
ATOM 2536 C CA . ILE A 1 324 ? -13.751 -15.437 7.451 1.00 92.38 324 ILE A CA 1
ATOM 2537 C C . ILE A 1 324 ? -14.691 -14.539 6.649 1.00 92.38 324 ILE A C 1
ATOM 2539 O O . ILE A 1 324 ? -14.965 -14.805 5.479 1.00 92.38 324 ILE A O 1
ATOM 2543 N N . GLY A 1 325 ? -15.168 -13.449 7.253 1.00 91.56 325 GLY A N 1
ATOM 2544 C CA . GLY A 1 325 ? -16.040 -12.473 6.606 1.00 91.56 325 GLY A CA 1
ATOM 2545 C C . GLY A 1 325 ? -15.282 -11.554 5.659 1.00 91.56 325 GLY A C 1
ATOM 2546 O O . GLY A 1 325 ? -15.878 -11.056 4.702 1.00 91.56 325 GLY A O 1
ATOM 2547 N N . CYS A 1 326 ? -13.975 -11.380 5.870 1.00 95.38 326 CYS A N 1
ATOM 2548 C CA . CYS A 1 326 ? -13.093 -10.590 5.012 1.00 95.38 326 CYS A CA 1
ATOM 2549 C C . CYS A 1 326 ? -12.291 -11.404 3.991 1.00 95.38 326 CYS A C 1
ATOM 2551 O O . CYS A 1 326 ? -11.458 -10.842 3.282 1.00 95.38 326 CYS A O 1
ATOM 2553 N N . LYS A 1 327 ? -12.568 -12.706 3.856 1.00 94.69 327 LYS A N 1
ATOM 2554 C CA . LYS A 1 327 ? -11.939 -13.543 2.831 1.00 94.69 327 LYS A CA 1
ATOM 2555 C C . LYS A 1 327 ? -12.365 -13.095 1.428 1.00 94.69 327 LYS A C 1
ATOM 2557 O O . LYS A 1 327 ? -13.561 -12.960 1.157 1.00 94.69 327 LYS A O 1
ATOM 2562 N N . GLY A 1 328 ? -11.388 -12.836 0.563 1.00 93.88 328 GLY A N 1
ATOM 2563 C CA . GLY A 1 328 ? -11.600 -12.560 -0.858 1.00 93.88 328 GLY A CA 1
ATOM 2564 C C . GLY A 1 328 ? -11.794 -13.829 -1.685 1.00 93.88 328 GLY A C 1
ATOM 2565 O O . GLY A 1 328 ? -11.522 -14.939 -1.220 1.00 93.88 328 GLY A O 1
ATOM 2566 N N . SER A 1 329 ? -12.244 -13.659 -2.928 1.00 94.25 329 SER A N 1
ATOM 2567 C CA . SER A 1 329 ? -12.266 -14.733 -3.933 1.00 94.25 329 SER A CA 1
ATOM 2568 C C . SER A 1 329 ? -10.859 -15.184 -4.347 1.00 94.25 329 SER A C 1
ATOM 2570 O O . SER A 1 329 ? -10.672 -16.324 -4.771 1.00 94.25 329 SER A O 1
ATOM 2572 N N . SER A 1 330 ? -9.858 -14.321 -4.155 1.00 92.19 330 SER A N 1
ATOM 2573 C CA . SER A 1 330 ? -8.431 -14.608 -4.300 1.00 92.19 330 SER A CA 1
ATOM 2574 C C . SER A 1 330 ? -7.638 -13.974 -3.147 1.00 92.19 330 SER A C 1
ATOM 2576 O O . SER A 1 330 ? -8.175 -13.184 -2.368 1.00 92.19 330 SER A O 1
ATOM 2578 N N . LYS A 1 331 ? -6.342 -14.299 -3.044 1.00 88.19 331 LYS A N 1
ATOM 2579 C CA . LYS A 1 331 ? -5.446 -13.733 -2.019 1.00 88.19 331 LYS A CA 1
ATOM 2580 C C . LYS A 1 331 ? -5.246 -12.216 -2.143 1.00 88.19 331 LYS A C 1
ATOM 2582 O O . LYS A 1 331 ? -4.998 -11.572 -1.134 1.00 88.19 331 LYS A O 1
ATOM 2587 N N . SER A 1 332 ? -5.359 -11.654 -3.349 1.00 88.25 332 SER A N 1
ATOM 2588 C CA . SER A 1 332 ? -5.148 -10.220 -3.596 1.00 88.25 332 SER A CA 1
ATOM 2589 C C . SER A 1 332 ? -6.356 -9.355 -3.228 1.00 88.25 332 SER A C 1
ATOM 2591 O O . SER A 1 332 ? -6.249 -8.132 -3.201 1.00 88.25 332 SER A O 1
ATOM 2593 N N . TYR A 1 333 ? -7.513 -9.967 -2.962 1.00 93.50 333 TYR A N 1
ATOM 2594 C CA . TYR A 1 333 ? -8.753 -9.255 -2.685 1.00 93.50 333 TYR A CA 1
ATOM 2595 C C . TYR A 1 333 ? -9.107 -9.235 -1.195 1.00 93.50 333 TYR A C 1
ATOM 2597 O O . TYR A 1 333 ? -8.915 -10.202 -0.458 1.00 93.50 333 TYR A O 1
ATOM 2605 N N . ARG A 1 334 ? -9.754 -8.139 -0.779 1.00 94.19 334 ARG A N 1
ATOM 2606 C CA . ARG A 1 334 ? -10.352 -7.947 0.553 1.00 94.19 334 ARG A CA 1
ATOM 2607 C C . ARG A 1 334 ? -9.319 -8.003 1.683 1.00 94.19 334 ARG A C 1
ATOM 2609 O O . ARG A 1 334 ? -8.648 -7.000 1.890 1.00 94.19 334 ARG A O 1
ATOM 2616 N N . GLY A 1 335 ? -9.247 -9.092 2.449 1.00 94.50 335 GLY A N 1
ATOM 2617 C CA . GLY A 1 335 ? -8.236 -9.314 3.486 1.00 94.50 335 GLY A CA 1
ATOM 2618 C C . GLY A 1 335 ? -8.136 -8.179 4.509 1.00 94.50 335 GLY A C 1
ATOM 2619 O O . GLY A 1 335 ? -9.149 -7.706 5.040 1.00 94.50 335 GLY A O 1
ATOM 2620 N N . TYR A 1 336 ? -6.905 -7.729 4.764 1.00 95.50 336 TYR A N 1
ATOM 2621 C CA . TYR A 1 336 ? -6.613 -6.752 5.808 1.00 95.50 336 TYR A CA 1
ATOM 2622 C C . TYR A 1 336 ? -7.403 -5.433 5.675 1.00 95.50 336 TYR A C 1
ATOM 2624 O O . TYR A 1 336 ? -8.073 -5.082 6.649 1.00 95.50 336 TYR A O 1
ATOM 2632 N N . PRO A 1 337 ? -7.466 -4.747 4.512 1.00 96.00 337 PRO A N 1
ATOM 2633 C CA . PRO A 1 337 ? -8.311 -3.561 4.345 1.00 96.00 337 PRO A CA 1
ATOM 2634 C C . PRO A 1 337 ? -9.778 -3.759 4.760 1.00 96.00 337 PRO A C 1
ATOM 2636 O O . PRO A 1 337 ? -10.353 -2.903 5.431 1.00 96.00 337 PRO A O 1
ATOM 2639 N N . CYS A 1 338 ? -10.391 -4.900 4.414 1.00 96.56 338 CYS A N 1
ATOM 2640 C CA . CYS A 1 338 ? -11.753 -5.224 4.858 1.00 96.56 338 CYS A CA 1
ATOM 2641 C C . CYS A 1 338 ? -11.832 -5.355 6.385 1.00 96.56 338 CYS A C 1
ATOM 2643 O O . CYS A 1 338 ? -12.759 -4.839 7.019 1.00 96.56 338 CYS A O 1
ATOM 2645 N N . SER A 1 339 ? -10.853 -6.036 6.980 1.00 96.38 339 SER A N 1
ATOM 2646 C CA . SER A 1 339 ? -10.817 -6.273 8.421 1.00 96.38 339 SER A CA 1
ATOM 2647 C C . SER A 1 339 ? -10.567 -4.989 9.215 1.00 96.38 339 SER A C 1
ATOM 2649 O O . SER A 1 339 ? -11.155 -4.813 10.277 1.00 96.38 339 SER A O 1
ATOM 2651 N N . LEU A 1 340 ? -9.789 -4.050 8.664 1.00 97.62 340 LEU A N 1
ATOM 2652 C CA . LEU A 1 340 ? -9.501 -2.752 9.267 1.00 97.62 340 LEU A CA 1
ATOM 2653 C C . LEU A 1 340 ? -10.749 -1.861 9.295 1.00 97.62 340 LEU A C 1
ATOM 2655 O O . LEU A 1 340 ? -11.067 -1.272 10.327 1.00 97.62 340 LEU A O 1
ATOM 2659 N N . TRP A 1 341 ? -11.518 -1.827 8.199 1.00 97.44 341 TRP A N 1
ATOM 2660 C CA . TRP A 1 341 ? -12.842 -1.197 8.203 1.00 97.44 341 TRP A CA 1
ATOM 2661 C C . TRP A 1 341 ? -13.761 -1.843 9.240 1.00 97.44 341 TRP A C 1
ATOM 2663 O O . TRP A 1 341 ? -14.399 -1.143 10.024 1.00 97.44 341 TRP A O 1
ATOM 2673 N N . THR A 1 342 ? -13.806 -3.176 9.272 1.00 97.00 342 THR A N 1
ATOM 2674 C CA . THR A 1 342 ? -14.638 -3.929 10.223 1.00 97.00 342 THR A CA 1
ATOM 2675 C C . THR A 1 342 ? -14.253 -3.633 11.674 1.00 97.00 342 THR A C 1
ATOM 2677 O O . THR A 1 342 ? -15.135 -3.465 12.517 1.00 97.00 342 THR A O 1
ATOM 2680 N N . LEU A 1 343 ? -12.955 -3.513 11.960 1.00 97.75 343 LEU A N 1
ATOM 2681 C CA . LEU A 1 343 ? -12.416 -3.151 13.265 1.00 97.75 343 LEU A CA 1
ATOM 2682 C C . LEU A 1 343 ? -12.902 -1.766 13.694 1.00 97.75 343 LEU A C 1
ATOM 2684 O O . LEU A 1 343 ? -13.511 -1.650 14.753 1.00 97.75 343 LEU A O 1
ATOM 2688 N N . PHE A 1 344 ? -12.706 -0.726 12.881 1.00 98.44 344 PHE A N 1
ATOM 2689 C CA . PHE A 1 344 ? -13.103 0.628 13.281 1.00 98.44 344 PHE A CA 1
ATOM 2690 C C . PHE A 1 344 ? -14.622 0.819 13.363 1.00 98.44 344 PHE A C 1
ATOM 2692 O O . PHE A 1 344 ? -15.084 1.478 14.291 1.00 98.44 344 PHE A O 1
ATOM 2699 N N . HIS A 1 345 ? -15.407 0.177 12.489 1.00 98.06 345 HIS A N 1
ATOM 2700 C CA . HIS A 1 345 ? -16.873 0.117 12.634 1.00 98.06 345 HIS A CA 1
ATOM 2701 C C . HIS A 1 345 ? -17.302 -0.579 13.926 1.00 98.06 345 HIS A C 1
ATOM 2703 O O . HIS A 1 345 ? -18.270 -0.180 14.567 1.00 98.06 345 HIS A O 1
ATOM 2709 N N . THR A 1 346 ? -16.574 -1.619 14.333 1.00 97.31 346 THR A N 1
ATOM 2710 C CA . THR A 1 346 ? -16.820 -2.288 15.612 1.00 97.31 346 THR A CA 1
ATOM 2711 C C . THR A 1 346 ? -16.477 -1.364 16.777 1.00 97.31 346 THR A C 1
ATOM 2713 O O . THR A 1 346 ? -17.281 -1.232 17.691 1.00 97.31 346 THR A O 1
ATOM 2716 N N . LEU A 1 347 ? -15.328 -0.684 16.740 1.00 97.94 347 LEU A N 1
ATOM 2717 C CA . LEU A 1 347 ? -14.876 0.201 17.816 1.00 97.94 347 LEU A CA 1
ATOM 2718 C C . LEU A 1 347 ? -15.814 1.395 18.034 1.00 97.94 347 LEU A C 1
ATOM 2720 O O . LEU A 1 347 ? -16.072 1.733 19.185 1.00 97.94 347 LEU A O 1
ATOM 2724 N N . THR A 1 348 ? -16.369 2.003 16.978 1.00 98.25 348 THR A N 1
ATOM 2725 C CA . THR A 1 348 ? -17.342 3.102 17.135 1.00 98.25 348 THR A CA 1
ATOM 2726 C C . THR A 1 348 ? -18.627 2.626 17.814 1.00 98.25 348 THR A C 1
ATOM 2728 O O . THR A 1 348 ? -19.119 3.282 18.730 1.00 98.25 348 THR A O 1
ATOM 2731 N N . VAL A 1 349 ? -19.142 1.449 17.436 1.00 97.31 349 VAL A N 1
ATOM 2732 C CA . VAL A 1 349 ? -20.304 0.844 18.107 1.00 97.31 349 VAL A CA 1
ATOM 2733 C C . VAL A 1 349 ? -19.979 0.476 19.553 1.00 97.31 349 VAL A C 1
ATOM 2735 O O . VAL A 1 349 ? -20.761 0.776 20.451 1.00 97.31 349 VAL A O 1
ATOM 2738 N N . MET A 1 350 ? -18.824 -0.140 19.801 1.00 95.69 350 MET A N 1
ATOM 2739 C CA . MET A 1 350 ? -18.412 -0.536 21.146 1.00 95.69 350 MET A CA 1
ATOM 2740 C C . MET A 1 350 ? -18.209 0.668 22.066 1.00 95.69 350 MET A C 1
ATOM 2742 O O . MET A 1 350 ? -18.608 0.606 23.227 1.00 95.69 350 MET A O 1
ATOM 2746 N N . GLN A 1 351 ? -17.672 1.778 21.552 1.00 96.44 351 GLN A N 1
ATOM 2747 C CA . GLN A 1 351 ? -17.612 3.038 22.288 1.00 96.44 351 GLN A CA 1
ATOM 2748 C C . GLN A 1 351 ? -19.018 3.512 22.669 1.00 96.44 351 GLN A C 1
ATOM 2750 O O . GLN A 1 351 ? -19.267 3.778 23.840 1.00 96.44 351 GLN A O 1
ATOM 2755 N N . ALA A 1 352 ? -19.958 3.549 21.718 1.00 95.94 352 ALA A N 1
ATOM 2756 C CA . ALA A 1 352 ? -21.336 3.966 21.985 1.00 95.94 352 ALA A CA 1
ATOM 2757 C C . ALA A 1 352 ? -22.053 3.090 23.031 1.00 95.94 352 ALA A C 1
ATOM 2759 O O . ALA A 1 352 ? -22.864 3.599 23.804 1.00 95.94 352 ALA A O 1
ATOM 2760 N N . GLU A 1 353 ? -21.754 1.788 23.078 1.00 93.31 353 GLU A N 1
ATOM 2761 C CA . GLU A 1 353 ? -22.325 0.866 24.068 1.00 93.31 353 GLU A CA 1
ATOM 2762 C C . GLU A 1 353 ? -21.669 0.997 25.452 1.00 93.31 353 GLU A C 1
ATOM 2764 O O . GLU A 1 353 ? -22.374 1.017 26.462 1.00 93.31 353 GLU A O 1
ATOM 2769 N N . ILE A 1 354 ? -20.337 1.108 25.517 1.00 92.44 354 ILE A N 1
ATOM 2770 C CA . ILE A 1 354 ? -19.577 1.179 26.777 1.00 92.44 354 ILE A CA 1
ATOM 2771 C C . ILE A 1 354 ? -19.739 2.550 27.447 1.00 92.44 354 ILE A C 1
ATOM 2773 O O . ILE A 1 354 ? -19.965 2.632 28.653 1.00 92.44 354 ILE A O 1
ATOM 2777 N N . ASP A 1 355 ? -19.678 3.629 26.668 1.00 94.50 355 ASP A N 1
ATOM 2778 C CA . ASP A 1 355 ? -19.737 5.007 27.161 1.00 94.50 355 ASP A CA 1
ATOM 2779 C C . ASP A 1 355 ? -21.151 5.604 27.154 1.00 94.50 355 ASP A C 1
ATOM 2781 O O . ASP A 1 355 ? -21.323 6.801 27.387 1.00 94.50 355 ASP A O 1
ATOM 2785 N N . LYS A 1 356 ? -22.187 4.786 26.94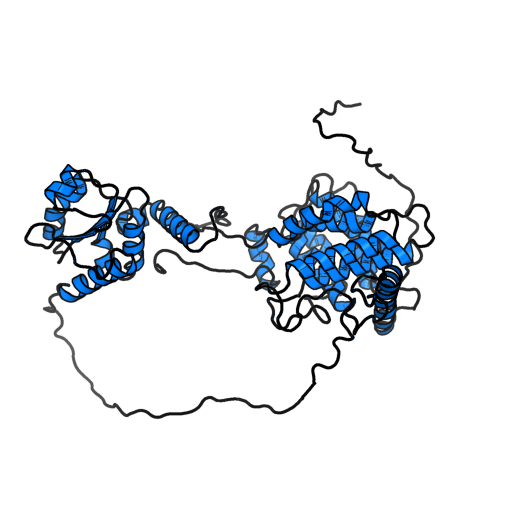3 1.00 89.06 356 LYS A N 1
ATOM 2786 C CA . LYS A 1 356 ? -23.584 5.230 26.806 1.00 89.06 356 LYS A CA 1
ATOM 2787 C C . LYS A 1 356 ? -24.052 6.196 27.899 1.00 89.06 356 LYS A C 1
ATOM 2789 O O . LYS A 1 356 ? -24.858 7.087 27.643 1.00 89.06 356 LYS A O 1
ATOM 2794 N N . THR A 1 357 ? -23.579 6.002 29.128 1.00 88.44 357 THR A N 1
ATOM 2795 C CA . THR A 1 357 ? -23.939 6.820 30.298 1.00 88.44 357 THR A CA 1
ATOM 2796 C C . THR A 1 357 ? -22.797 7.715 30.779 1.00 88.44 357 THR A C 1
ATOM 2798 O O . THR A 1 357 ? -22.891 8.283 31.865 1.00 88.44 357 THR A O 1
ATOM 2801 N N . ASN A 1 358 ? -21.701 7.815 30.025 1.00 90.19 358 ASN A N 1
ATOM 2802 C CA . ASN A 1 358 ? -20.521 8.590 30.384 1.00 90.19 358 ASN A CA 1
ATOM 2803 C C . ASN A 1 358 ? -20.614 10.010 29.788 1.00 90.19 358 ASN A C 1
ATOM 2805 O O . ASN A 1 358 ? -20.297 10.201 28.613 1.00 90.19 358 ASN A O 1
ATOM 2809 N N . PRO A 1 359 ? -20.970 11.043 30.578 1.00 84.19 359 PRO A N 1
ATOM 2810 C CA . PRO A 1 359 ? -21.126 12.408 30.069 1.00 84.19 359 PRO A CA 1
ATOM 2811 C C . PRO A 1 359 ? -19.798 13.059 29.648 1.00 84.19 359 PRO A C 1
ATOM 2813 O O . PRO A 1 359 ? -19.803 14.153 29.095 1.00 84.19 359 PRO A O 1
ATOM 2816 N N . LYS A 1 360 ? -18.658 12.421 29.947 1.00 89.38 360 LYS A N 1
ATOM 2817 C CA . LYS A 1 360 ? -17.317 12.876 29.558 1.00 89.38 360 LYS A CA 1
AT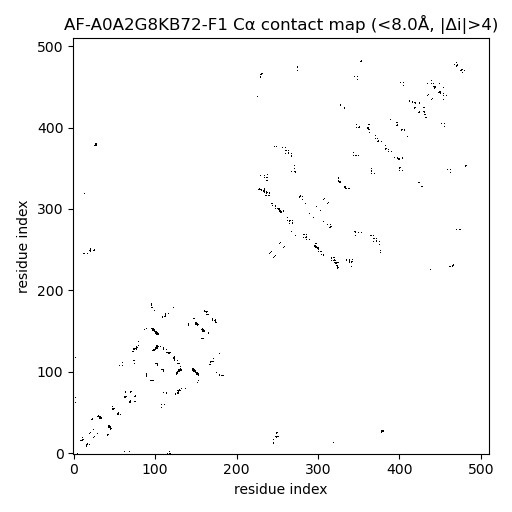OM 2818 C C . LYS A 1 360 ? -16.774 12.133 28.337 1.00 89.38 360 LYS A C 1
ATOM 2820 O O . LYS A 1 360 ? -15.616 12.356 27.986 1.00 89.38 360 LYS A O 1
ATOM 2825 N N . SER A 1 361 ? -17.552 11.229 27.735 1.00 91.88 361 SER A N 1
ATOM 2826 C CA . SER A 1 361 ? -17.089 10.487 26.566 1.00 91.88 361 SER A CA 1
ATOM 2827 C C . SER A 1 361 ? -16.799 11.436 25.407 1.00 91.88 361 SER A C 1
ATOM 2829 O O . SER A 1 361 ? -17.541 12.385 25.149 1.00 91.88 361 SER A O 1
ATOM 2831 N N . ASN A 1 362 ? -15.687 11.186 24.725 1.00 95.50 362 ASN A N 1
ATOM 2832 C CA . ASN A 1 362 ? -15.261 11.963 23.577 1.00 95.50 362 ASN A CA 1
ATOM 2833 C C . ASN A 1 362 ? -15.660 11.224 22.296 1.00 95.50 362 ASN A C 1
ATOM 2835 O O . ASN A 1 362 ? -14.985 10.278 21.886 1.00 95.50 362 ASN A O 1
ATOM 2839 N N . SER A 1 363 ? -16.713 11.691 21.626 1.00 95.88 363 SER A N 1
ATOM 2840 C CA . SER A 1 363 ? -17.211 11.105 20.372 1.00 95.88 363 SER A CA 1
ATOM 2841 C C . SER A 1 363 ? -16.191 11.080 19.233 1.00 95.88 363 SER A C 1
ATOM 2843 O O . SER A 1 363 ? -16.313 10.290 18.300 1.00 95.88 363 SER A O 1
ATOM 2845 N N . LEU A 1 364 ? -15.143 11.901 19.319 1.00 97.25 364 LEU A N 1
ATOM 2846 C CA . LEU A 1 364 ? -14.075 11.954 18.328 1.00 97.25 364 LEU A CA 1
ATOM 2847 C C . LEU A 1 364 ? -12.950 10.945 18.595 1.00 97.25 364 LEU A C 1
ATOM 2849 O O . LEU A 1 364 ? -12.068 10.811 17.750 1.00 97.25 364 LEU A O 1
ATOM 2853 N N . GLU A 1 365 ? -12.925 10.270 19.748 1.00 98.00 365 GLU A N 1
ATOM 2854 C CA . GLU A 1 365 ? -11.785 9.455 20.196 1.00 98.00 365 GLU A CA 1
ATOM 2855 C C . GLU A 1 365 ? -11.432 8.336 19.208 1.00 98.00 365 GLU A C 1
ATOM 2857 O O . GLU A 1 365 ? -10.297 8.282 18.724 1.00 98.00 365 GLU A O 1
ATOM 2862 N N . VAL A 1 366 ? -12.401 7.487 18.845 1.00 98.56 366 VAL A N 1
ATOM 2863 C CA . VAL A 1 366 ? -12.167 6.372 17.912 1.00 98.56 366 VAL A CA 1
ATOM 2864 C C . VAL A 1 366 ? -11.819 6.885 16.513 1.00 98.56 366 VAL A C 1
ATOM 2866 O O . VAL A 1 366 ? -10.869 6.397 15.904 1.00 98.56 366 VAL A O 1
ATOM 2869 N N . LEU A 1 367 ? -12.527 7.899 16.005 1.00 98.44 367 LEU A N 1
ATOM 2870 C CA . LEU A 1 367 ? -12.327 8.404 14.640 1.00 98.44 367 LEU A CA 1
ATOM 2871 C C . LEU A 1 367 ? -11.010 9.171 14.467 1.00 98.44 367 LEU A C 1
ATOM 2873 O O . LEU A 1 367 ? -10.321 8.994 13.461 1.00 98.44 367 LEU A O 1
ATOM 2877 N N . ARG A 1 368 ? -10.608 9.983 15.452 1.00 97.56 368 ARG A N 1
ATOM 2878 C CA . ARG A 1 368 ? -9.286 10.634 15.446 1.00 97.56 368 ARG A CA 1
ATOM 2879 C C . ARG A 1 368 ? -8.171 9.603 15.526 1.00 97.56 368 ARG A C 1
ATOM 2881 O O . ARG A 1 368 ? -7.171 9.739 14.827 1.00 97.56 368 ARG A O 1
ATOM 2888 N N . THR A 1 369 ? -8.365 8.561 16.329 1.00 98.44 369 THR A N 1
ATOM 2889 C CA . THR A 1 369 ? -7.415 7.454 16.440 1.00 98.44 369 THR A CA 1
ATOM 2890 C C . THR A 1 369 ? -7.304 6.677 15.132 1.00 98.44 369 THR A C 1
ATOM 2892 O O . THR A 1 369 ? -6.193 6.419 14.679 1.00 98.44 369 THR A O 1
ATOM 2895 N N . MET A 1 370 ? -8.429 6.385 14.472 1.00 98.44 370 MET A N 1
ATOM 2896 C CA . MET A 1 370 ? -8.456 5.784 13.137 1.00 98.44 370 MET A CA 1
ATOM 2897 C C . MET A 1 370 ? -7.672 6.621 12.128 1.00 98.44 370 MET A C 1
ATOM 2899 O O . MET A 1 370 ? -6.797 6.097 11.443 1.00 98.44 370 MET A O 1
ATOM 2903 N N . ARG A 1 371 ? -7.957 7.927 12.059 1.00 97.75 371 ARG A N 1
ATOM 2904 C CA . ARG A 1 371 ? -7.264 8.853 11.156 1.00 97.75 371 ARG A CA 1
ATOM 2905 C C . ARG A 1 371 ? -5.760 8.870 11.420 1.00 97.75 371 ARG A C 1
ATOM 2907 O O . ARG A 1 371 ? -4.983 8.708 10.484 1.00 97.75 371 ARG A O 1
ATOM 2914 N N . ALA A 1 372 ? -5.354 9.025 12.679 1.00 97.56 372 ALA A N 1
ATOM 2915 C CA . ALA A 1 372 ? -3.947 9.050 13.058 1.00 97.56 372 ALA A CA 1
ATOM 2916 C C . ALA A 1 372 ? -3.243 7.727 12.725 1.00 97.56 372 ALA A C 1
ATOM 2918 O O . ALA A 1 372 ? -2.143 7.755 12.177 1.00 97.56 372 ALA A O 1
ATOM 2919 N N . TYR A 1 373 ? -3.883 6.584 12.996 1.00 98.31 373 TYR A N 1
ATOM 2920 C CA . TYR A 1 373 ? -3.357 5.265 12.649 1.00 98.31 373 TYR A CA 1
ATOM 2921 C C . TYR A 1 373 ? -3.171 5.111 11.135 1.00 98.31 373 TYR A C 1
ATOM 2923 O O . TYR A 1 373 ? -2.093 4.723 10.693 1.00 98.31 373 TYR A O 1
ATOM 2931 N N . ILE A 1 374 ? -4.186 5.456 10.337 1.00 97.38 374 ILE A N 1
ATOM 2932 C CA . ILE A 1 374 ? -4.134 5.304 8.878 1.00 97.38 374 ILE A CA 1
ATOM 2933 C C . ILE A 1 374 ? -3.011 6.151 8.277 1.00 97.38 374 ILE A C 1
ATOM 2935 O O . ILE A 1 374 ? -2.209 5.626 7.514 1.00 97.38 374 ILE A O 1
ATOM 2939 N N . ILE A 1 375 ? -2.902 7.420 8.674 1.00 94.50 375 ILE A N 1
ATOM 2940 C CA . ILE A 1 375 ? -1.862 8.330 8.169 1.00 94.50 375 ILE A CA 1
ATOM 2941 C C . ILE A 1 375 ? -0.457 7.846 8.558 1.00 94.50 375 ILE A C 1
ATOM 2943 O O . ILE A 1 375 ? 0.478 7.946 7.768 1.00 94.50 375 ILE A O 1
ATOM 2947 N N . ASN A 1 376 ? -0.292 7.306 9.769 1.00 95.06 376 ASN A N 1
ATOM 2948 C CA . ASN A 1 376 ? 1.031 6.969 10.298 1.00 95.06 376 ASN A CA 1
ATOM 2949 C C . ASN A 1 376 ? 1.479 5.533 10.028 1.00 95.06 376 ASN A C 1
ATOM 2951 O O . ASN A 1 376 ? 2.680 5.265 10.082 1.00 95.06 376 ASN A O 1
ATOM 2955 N N . PHE A 1 377 ? 0.567 4.598 9.764 1.00 96.19 377 PHE A N 1
ATOM 2956 C CA . PHE A 1 377 ? 0.896 3.172 9.700 1.00 96.19 377 PHE A CA 1
ATOM 2957 C C . PHE A 1 377 ? 0.331 2.444 8.496 1.00 96.19 377 PHE A C 1
ATOM 2959 O O . PHE A 1 377 ? 0.967 1.483 8.099 1.00 96.19 377 PHE A O 1
ATOM 2966 N N . PHE A 1 378 ? -0.784 2.867 7.897 1.00 95.56 378 PHE A N 1
ATOM 2967 C CA . PHE A 1 378 ? -1.392 2.075 6.831 1.00 95.56 378 PHE A CA 1
ATOM 2968 C C . PHE A 1 378 ? -0.539 2.087 5.561 1.00 95.56 378 PHE A C 1
ATOM 2970 O O . PHE A 1 378 ? -0.316 3.124 4.939 1.00 95.56 378 PHE A O 1
ATOM 2977 N N . SER A 1 379 ? -0.070 0.907 5.176 1.00 92.88 379 SER A N 1
ATOM 2978 C CA . SER A 1 379 ? 0.915 0.732 4.117 1.00 92.88 379 SER A CA 1
ATOM 2979 C C . SER A 1 379 ? 0.409 1.061 2.712 1.00 92.88 379 SER A C 1
ATOM 2981 O O . SER A 1 379 ? 1.216 1.416 1.853 1.00 92.88 379 SER A O 1
ATOM 2983 N N . CYS A 1 380 ? -0.899 1.001 2.440 1.00 93.06 380 CYS A N 1
ATOM 2984 C CA . CYS A 1 380 ? -1.434 1.492 1.169 1.00 93.06 380 CYS A CA 1
ATOM 2985 C C . CYS A 1 380 ? -1.387 3.029 1.136 1.00 93.06 380 CYS A C 1
ATOM 2987 O O . CYS A 1 380 ? -2.301 3.691 1.631 1.00 93.06 380 CYS A O 1
ATOM 2989 N N . VAL A 1 381 ? -0.339 3.587 0.520 1.00 89.00 381 VAL A N 1
ATOM 2990 C CA . VAL A 1 381 ? -0.070 5.037 0.501 1.00 89.00 381 VAL A CA 1
ATOM 2991 C C . VAL A 1 381 ? -1.238 5.807 -0.113 1.00 89.00 381 VAL A C 1
ATOM 2993 O O . VAL A 1 381 ? -1.792 6.703 0.517 1.00 89.00 381 VAL A O 1
ATOM 2996 N N . GLU A 1 382 ? -1.689 5.389 -1.296 1.00 90.75 382 GLU A N 1
ATOM 2997 C CA . GLU A 1 382 ? -2.816 6.022 -1.988 1.00 90.75 382 GLU A CA 1
ATOM 2998 C C . GLU A 1 382 ? -4.116 5.935 -1.172 1.00 90.75 382 GLU A C 1
ATOM 3000 O O . GLU A 1 382 ? -4.903 6.883 -1.112 1.00 90.75 382 GLU A O 1
ATOM 3005 N N . CYS A 1 383 ? -4.351 4.807 -0.499 1.00 92.19 383 CYS A N 1
ATOM 3006 C CA . CYS A 1 383 ? -5.514 4.648 0.364 1.00 92.19 383 CYS A CA 1
ATOM 3007 C C . CYS A 1 383 ? -5.454 5.608 1.563 1.00 92.19 383 CYS A C 1
ATOM 3009 O O . CYS A 1 383 ? -6.475 6.204 1.911 1.00 92.19 383 CYS A O 1
ATOM 3011 N N . GLY A 1 384 ? -4.276 5.754 2.181 1.00 93.00 384 GLY A N 1
ATOM 3012 C CA . GLY A 1 384 ? -4.033 6.669 3.293 1.00 93.00 384 GLY A CA 1
ATOM 3013 C C . GLY A 1 384 ? -4.268 8.126 2.903 1.00 93.00 384 GLY A C 1
ATOM 3014 O O . GLY A 1 384 ? -5.038 8.813 3.569 1.00 93.00 384 GLY A O 1
ATOM 3015 N N . GLU A 1 385 ? -3.709 8.566 1.773 1.00 92.94 385 GLU A N 1
ATOM 3016 C CA . GLU A 1 385 ? -3.911 9.917 1.228 1.00 92.94 385 GLU A CA 1
ATOM 3017 C C . GLU A 1 385 ? -5.384 10.197 0.900 1.00 92.94 385 GLU A C 1
ATOM 3019 O O . GLU A 1 385 ? -5.916 11.275 1.183 1.00 92.94 385 GLU A O 1
ATOM 3024 N N . ASN A 1 386 ? -6.077 9.219 0.312 1.00 93.25 386 ASN A N 1
ATOM 3025 C CA . ASN A 1 386 ? -7.500 9.341 0.023 1.00 93.25 386 ASN A CA 1
ATOM 3026 C C . ASN A 1 386 ? -8.336 9.431 1.308 1.00 93.25 386 ASN A C 1
ATOM 3028 O O . ASN A 1 386 ? -9.265 10.234 1.375 1.00 93.25 386 ASN A O 1
ATOM 3032 N N . PHE A 1 387 ? -8.019 8.634 2.331 1.00 93.62 387 PHE A N 1
ATOM 3033 C CA . PHE A 1 387 ? -8.711 8.697 3.618 1.00 93.62 387 PHE A CA 1
ATOM 3034 C C . PHE A 1 387 ? -8.418 10.004 4.364 1.00 93.62 387 PHE A C 1
ATOM 3036 O O . PHE A 1 387 ? -9.309 10.575 4.992 1.00 93.62 387 PHE A O 1
ATOM 3043 N N . GLU A 1 388 ? -7.195 10.522 4.276 1.00 93.94 388 GLU A N 1
ATOM 3044 C CA . GLU A 1 388 ? -6.840 11.814 4.855 1.00 93.94 388 GLU A CA 1
ATOM 3045 C C . GLU A 1 388 ? -7.719 12.941 4.296 1.00 93.94 388 GLU A C 1
ATOM 3047 O O . GLU A 1 388 ? -8.285 13.711 5.073 1.00 93.94 388 GLU A O 1
ATOM 3052 N N . LYS A 1 389 ? -7.912 12.986 2.973 1.00 93.50 389 LYS A N 1
ATOM 3053 C CA . LYS A 1 389 ? -8.788 13.970 2.313 1.00 93.50 389 LYS A CA 1
ATOM 3054 C C . LYS A 1 389 ? -10.248 13.826 2.757 1.00 93.50 389 LYS A C 1
ATOM 3056 O O . LYS A 1 389 ? -10.890 14.816 3.105 1.00 93.50 389 LYS A O 1
ATOM 3061 N N . GLU A 1 390 ? -10.748 12.591 2.803 1.00 91.06 390 GLU A N 1
ATOM 3062 C CA . GLU A 1 390 ? -12.128 12.265 3.205 1.00 91.06 390 GLU A CA 1
ATOM 3063 C C . GLU A 1 390 ? -12.414 12.507 4.695 1.00 91.06 390 GLU A C 1
ATOM 3065 O O . GLU A 1 390 ? -13.575 12.596 5.083 1.00 91.06 390 GLU A O 1
ATOM 3070 N N . SER A 1 391 ? -11.382 12.593 5.540 1.00 93.25 391 SER A N 1
ATOM 3071 C CA . SER A 1 391 ? -11.513 12.696 7.002 1.00 93.25 391 SER A CA 1
ATOM 3072 C C . SER A 1 391 ? -11.419 14.123 7.552 1.00 93.25 391 SER A C 1
ATOM 3074 O O . SER A 1 391 ? -11.465 14.328 8.766 1.00 93.25 391 SER A O 1
ATOM 3076 N N . THR A 1 392 ? -11.311 15.128 6.682 1.00 92.38 3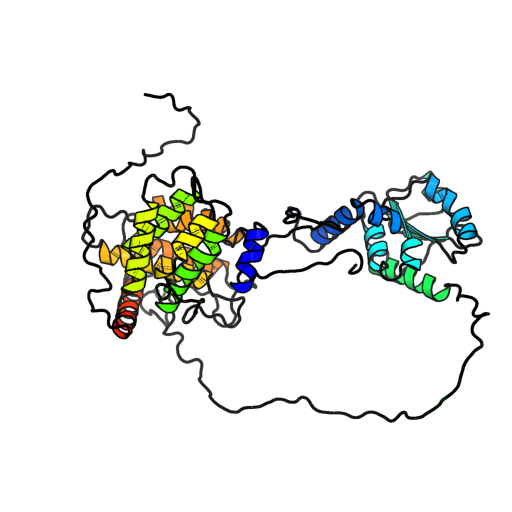92 THR A N 1
ATOM 3077 C CA . THR A 1 392 ? -11.180 16.546 7.070 1.00 92.38 392 THR A CA 1
ATOM 3078 C C . THR A 1 392 ? -12.419 17.103 7.781 1.00 92.38 392 THR A C 1
ATOM 3080 O O . THR A 1 392 ? -12.301 17.994 8.620 1.00 92.38 392 THR A O 1
ATOM 3083 N N . ASN A 1 393 ? -13.597 16.539 7.514 1.00 92.62 393 ASN A N 1
ATOM 3084 C CA . ASN A 1 393 ? -14.885 16.952 8.077 1.00 92.62 393 ASN A CA 1
ATOM 3085 C C . ASN A 1 393 ? -15.263 16.241 9.395 1.00 92.62 393 ASN A C 1
ATOM 3087 O O . ASN A 1 393 ? -16.333 16.518 9.938 1.00 92.62 393 ASN A O 1
ATOM 3091 N N . ILE A 1 394 ? -14.408 15.360 9.947 1.00 93.44 394 ILE A N 1
ATOM 3092 C CA . ILE A 1 394 ? -14.690 14.647 11.213 1.00 93.44 394 ILE A CA 1
ATOM 3093 C C . ILE A 1 394 ? -15.081 15.633 12.324 1.00 93.44 394 ILE A C 1
ATOM 3095 O O . ILE A 1 394 ? -16.030 15.395 13.062 1.00 93.44 394 ILE A O 1
ATOM 3099 N N . LEU A 1 395 ? -14.361 16.755 12.439 1.00 90.81 395 LEU A N 1
ATOM 3100 C CA . LEU A 1 395 ? -14.574 17.735 13.511 1.00 90.81 395 LEU A CA 1
ATOM 3101 C C . LEU A 1 395 ? -15.886 18.514 13.381 1.00 90.81 395 LEU A C 1
ATOM 3103 O O . LEU A 1 395 ? -16.378 19.031 14.379 1.00 90.81 395 LEU A O 1
ATOM 3107 N N . THR A 1 396 ? -16.416 18.638 12.166 1.00 93.44 396 THR A N 1
ATOM 3108 C CA . THR A 1 396 ? -17.617 19.430 11.881 1.00 93.44 396 THR A CA 1
ATOM 3109 C C . THR A 1 396 ? -18.885 18.586 11.854 1.00 93.44 396 THR A C 1
ATOM 3111 O O . THR A 1 396 ? -19.962 19.122 12.086 1.00 93.44 396 THR A O 1
ATOM 3114 N N . GLU A 1 397 ? -18.776 17.286 11.568 1.00 94.19 397 GLU A N 1
ATOM 3115 C CA . GLU A 1 397 ? -19.930 16.396 11.368 1.00 94.19 397 GLU A CA 1
ATOM 3116 C C . GLU A 1 397 ? -20.206 15.437 12.536 1.00 94.19 397 GLU A C 1
ATOM 3118 O O . GLU A 1 397 ? -21.254 14.792 12.552 1.00 94.19 397 GLU A O 1
ATOM 3123 N N . VAL A 1 398 ? -19.293 15.320 13.505 1.00 97.25 398 VAL A N 1
ATOM 3124 C CA . VAL A 1 398 ? -19.435 14.403 14.646 1.00 97.25 398 VAL A CA 1
ATOM 3125 C C . VAL A 1 398 ? -19.672 15.192 15.929 1.00 97.25 398 VAL A C 1
ATOM 3127 O O . VAL A 1 398 ? -18.769 15.853 16.444 1.00 97.25 398 VAL A O 1
ATOM 3130 N N . SER A 1 399 ? -20.889 15.095 16.462 1.00 94.62 399 SER A N 1
ATOM 3131 C CA . SER A 1 399 ? -21.328 15.773 17.691 1.00 94.62 399 SER A CA 1
ATOM 3132 C C . SER A 1 399 ? -21.431 14.844 18.899 1.00 94.62 399 SER A C 1
ATOM 3134 O O . SER A 1 399 ? -21.346 15.294 20.038 1.00 94.62 399 SER A O 1
ATOM 3136 N N . ASP A 1 400 ? -21.598 13.546 18.669 1.00 96.06 400 ASP A N 1
ATOM 3137 C CA . ASP A 1 400 ? -21.940 12.540 19.676 1.00 96.06 400 ASP A CA 1
ATOM 3138 C C . ASP A 1 400 ? -21.539 11.128 19.204 1.00 96.06 400 ASP A C 1
ATOM 3140 O O . ASP A 1 400 ? -21.013 10.937 18.107 1.00 96.06 400 ASP A O 1
ATOM 3144 N N . LEU A 1 401 ? -21.735 10.127 20.064 1.00 97.25 401 LEU A N 1
ATOM 3145 C CA . LEU A 1 401 ? -21.319 8.744 19.802 1.00 97.25 401 LEU A CA 1
ATOM 3146 C C . LEU A 1 401 ? -22.056 8.111 18.609 1.00 97.25 401 LEU A C 1
ATOM 3148 O O . LEU A 1 401 ? -21.487 7.284 17.898 1.00 97.25 401 LEU A O 1
ATOM 3152 N N . ASP A 1 402 ? -23.296 8.524 18.351 1.00 97.62 402 ASP A N 1
ATOM 3153 C CA . ASP A 1 402 ? -24.136 7.939 17.305 1.00 97.62 402 ASP A CA 1
ATOM 3154 C C . ASP A 1 402 ? -23.812 8.547 15.935 1.00 97.62 402 ASP A C 1
ATOM 3156 O O . ASP A 1 402 ? -23.657 7.828 14.944 1.00 97.62 402 ASP A O 1
ATOM 3160 N N . SER A 1 403 ? -23.590 9.861 15.891 1.00 97.75 403 SER A N 1
ATOM 3161 C CA . SER A 1 403 ? -23.062 10.558 14.716 1.00 97.75 403 SER A CA 1
ATOM 3162 C C . SER A 1 403 ? -21.653 10.088 14.344 1.00 97.75 403 SER A C 1
ATOM 3164 O O . SER A 1 403 ? -21.346 10.056 13.156 1.00 97.75 403 SER A O 1
ATOM 3166 N N . ALA A 1 404 ? -20.824 9.630 15.292 1.00 98.38 404 ALA A N 1
ATOM 3167 C CA . ALA A 1 404 ? -19.530 9.011 14.981 1.00 98.38 404 ALA A CA 1
ATOM 3168 C C . ALA A 1 404 ? -19.679 7.686 14.203 1.00 98.38 404 ALA A C 1
ATOM 3170 O O . ALA A 1 404 ? -18.962 7.451 13.224 1.00 98.38 404 ALA A O 1
ATOM 3171 N N . ILE A 1 405 ? -20.638 6.835 14.596 1.00 98.50 405 ILE A N 1
ATOM 3172 C CA . ILE A 1 405 ? -20.974 5.596 13.872 1.00 98.50 405 ILE A CA 1
ATOM 3173 C C . ILE A 1 405 ? -21.459 5.934 12.456 1.00 98.50 405 ILE A C 1
ATOM 3175 O O . ILE A 1 405 ? -20.962 5.376 11.474 1.00 98.50 405 ILE A O 1
ATOM 3179 N N . LEU A 1 406 ? -22.401 6.876 12.345 1.00 98.50 406 LEU A N 1
ATOM 3180 C CA . LEU A 1 406 ? -22.969 7.284 11.060 1.00 98.50 406 LEU A CA 1
ATOM 3181 C C . LEU A 1 406 ? -21.937 7.959 10.155 1.00 98.50 406 LEU A C 1
ATOM 3183 O O . LEU A 1 406 ? -21.909 7.676 8.960 1.00 98.50 406 LEU A O 1
ATOM 3187 N N . TRP A 1 407 ? -21.049 8.795 10.694 1.00 98.44 407 TRP A N 1
ATOM 3188 C CA . TRP A 1 407 ? -19.985 9.431 9.918 1.00 98.44 407 TRP A CA 1
ATOM 3189 C C . TRP A 1 407 ? -19.098 8.383 9.246 1.00 98.44 407 TRP A C 1
ATOM 3191 O O . TRP A 1 407 ? -18.880 8.437 8.032 1.00 98.44 407 TRP A O 1
ATOM 3201 N N . LEU A 1 408 ? -18.647 7.379 10.007 1.00 98.44 408 LEU A N 1
ATOM 3202 C CA . LEU A 1 408 ? -17.794 6.328 9.461 1.00 98.44 408 LEU A CA 1
ATOM 3203 C C . LEU A 1 408 ? -18.523 5.510 8.393 1.00 98.44 408 LEU A C 1
ATOM 3205 O O . LEU A 1 408 ? -17.934 5.136 7.377 1.00 98.44 408 LEU A O 1
ATOM 3209 N N . TRP A 1 409 ? -19.812 5.249 8.605 1.00 98.00 409 TRP A N 1
ATOM 3210 C CA . TRP A 1 409 ? -20.671 4.561 7.647 1.00 98.00 409 TRP A CA 1
ATOM 3211 C C . TRP A 1 409 ? -20.835 5.352 6.341 1.00 98.00 409 TRP A C 1
ATOM 3213 O O . TRP A 1 409 ? -20.573 4.799 5.269 1.00 98.00 409 TRP A O 1
ATOM 3223 N N . ARG A 1 410 ? -21.166 6.649 6.408 1.00 97.56 410 ARG A N 1
ATOM 3224 C CA . ARG A 1 410 ? -21.271 7.522 5.224 1.00 97.56 410 ARG A CA 1
ATOM 3225 C C . ARG A 1 410 ? -19.954 7.570 4.458 1.00 97.56 410 ARG A C 1
ATOM 3227 O O . ARG A 1 410 ? -19.945 7.387 3.242 1.00 97.56 410 ARG A O 1
ATOM 3234 N N . THR A 1 411 ? -18.839 7.764 5.162 1.00 97.44 411 THR A N 1
ATOM 3235 C CA . THR A 1 411 ? -17.503 7.814 4.557 1.00 97.44 411 THR A CA 1
ATOM 3236 C C . THR A 1 411 ? -17.153 6.501 3.861 1.00 97.44 411 THR A C 1
ATOM 3238 O O . THR A 1 411 ? -16.727 6.513 2.706 1.00 97.44 411 THR A O 1
ATOM 3241 N N . HIS A 1 412 ? -17.410 5.353 4.492 1.00 96.88 412 HIS A N 1
ATOM 3242 C CA . HIS A 1 412 ? -17.170 4.053 3.862 1.00 96.88 412 HIS A CA 1
ATOM 3243 C C . HIS A 1 412 ? -18.062 3.842 2.623 1.00 96.88 412 HIS A C 1
ATOM 3245 O O . HIS A 1 412 ? -17.601 3.321 1.609 1.00 96.88 412 HIS A O 1
ATOM 3251 N N . ASN A 1 413 ? -19.309 4.315 2.645 1.00 96.44 413 ASN A N 1
ATOM 3252 C CA . ASN A 1 413 ? -20.199 4.265 1.485 1.00 96.44 413 ASN A CA 1
ATOM 3253 C C . ASN A 1 413 ? -19.765 5.173 0.327 1.00 96.44 413 ASN A C 1
ATOM 3255 O O . ASN A 1 413 ? -19.920 4.780 -0.833 1.00 96.44 413 ASN A O 1
ATOM 3259 N N . ARG A 1 414 ? -19.172 6.343 0.601 1.00 95.50 414 ARG A N 1
ATOM 3260 C CA . ARG A 1 414 ? -18.531 7.163 -0.443 1.00 95.50 414 ARG A CA 1
ATOM 3261 C C . ARG A 1 414 ? -17.353 6.427 -1.074 1.00 95.50 414 ARG A C 1
ATOM 3263 O O . ARG A 1 414 ? -17.258 6.370 -2.298 1.00 95.50 414 ARG A O 1
ATOM 3270 N N . VAL A 1 415 ? -16.517 5.779 -0.257 1.00 94.94 415 VAL A N 1
ATOM 3271 C CA . VAL A 1 415 ? -15.410 4.938 -0.744 1.00 94.94 415 VAL A CA 1
ATOM 3272 C C . VAL A 1 415 ? -15.928 3.771 -1.594 1.00 94.94 415 VAL A C 1
ATOM 3274 O O . VAL A 1 415 ? -15.384 3.524 -2.666 1.00 94.94 415 VAL A O 1
ATOM 3277 N N . ASN A 1 416 ? -17.011 3.099 -1.188 1.00 94.81 416 ASN A N 1
ATOM 3278 C CA . ASN A 1 416 ? -17.650 2.058 -2.004 1.00 94.81 416 ASN A CA 1
ATOM 3279 C C . ASN A 1 416 ? -18.162 2.605 -3.343 1.00 94.81 416 ASN A C 1
ATOM 3281 O O . ASN A 1 416 ? -18.042 1.930 -4.358 1.00 94.81 416 ASN A O 1
ATOM 3285 N N . GLY A 1 417 ? -18.724 3.817 -3.356 1.00 94.56 417 GLY A N 1
ATOM 3286 C CA . GLY A 1 417 ? -19.145 4.482 -4.589 1.00 94.56 417 GLY A CA 1
ATOM 3287 C C . GLY A 1 417 ? -17.976 4.754 -5.536 1.00 94.56 417 GLY A C 1
ATOM 3288 O O . GLY A 1 417 ? -18.087 4.462 -6.721 1.00 94.56 417 GLY A O 1
ATOM 3289 N N . ARG A 1 418 ? -16.853 5.252 -5.003 1.00 94.00 418 ARG A N 1
ATOM 3290 C CA . ARG A 1 418 ? -15.637 5.550 -5.776 1.00 94.00 418 ARG A CA 1
ATOM 3291 C C . ARG A 1 418 ? -14.961 4.299 -6.337 1.00 94.00 418 ARG A C 1
ATOM 3293 O O . ARG A 1 418 ? -14.479 4.344 -7.453 1.00 94.00 418 ARG A O 1
ATOM 3300 N N . LEU A 1 419 ? -14.902 3.213 -5.563 1.00 93.69 419 LEU A N 1
ATOM 3301 C CA . LEU A 1 419 ? -14.175 1.989 -5.937 1.00 93.69 419 LEU A CA 1
ATOM 3302 C C . LEU A 1 419 ? -14.999 0.995 -6.772 1.00 93.69 419 LEU A C 1
ATOM 3304 O O . LEU A 1 419 ? -14.525 -0.105 -7.052 1.00 93.69 419 LEU A O 1
ATOM 3308 N N . ARG A 1 420 ? -16.250 1.318 -7.108 1.00 94.38 420 ARG A N 1
ATOM 3309 C CA . ARG A 1 420 ? -17.114 0.424 -7.883 1.00 94.38 420 ARG A CA 1
ATOM 3310 C C . ARG A 1 420 ? -16.599 0.298 -9.316 1.00 94.38 420 ARG A C 1
ATOM 3312 O O . ARG A 1 420 ? -16.489 1.306 -10.005 1.00 94.38 420 ARG A O 1
ATOM 3319 N N . GLY A 1 421 ? -16.393 -0.933 -9.782 1.00 92.56 421 GLY A N 1
ATOM 3320 C CA . GLY A 1 421 ? -15.915 -1.226 -11.134 1.00 92.56 421 GLY A CA 1
ATOM 3321 C C . GLY A 1 421 ? -14.410 -1.035 -11.343 1.00 92.56 421 GLY A C 1
ATOM 3322 O O . GLY A 1 421 ? -13.942 -1.208 -12.464 1.00 92.56 421 GLY A O 1
ATOM 3323 N N . GLU A 1 422 ? -13.660 -0.687 -10.295 1.00 92.19 422 GLU A N 1
ATOM 3324 C CA . GLU A 1 422 ? -12.199 -0.578 -10.348 1.00 92.19 422 GLU A CA 1
ATOM 3325 C C . GLU A 1 422 ? -11.537 -1.965 -10.403 1.00 92.19 422 GLU A C 1
ATOM 3327 O O . GLU A 1 422 ? -12.074 -2.941 -9.884 1.00 92.19 422 GLU A O 1
ATOM 3332 N N . GLU A 1 423 ? -10.319 -2.061 -10.946 1.00 90.44 423 GLU A N 1
ATOM 3333 C CA . GLU A 1 423 ? -9.592 -3.342 -11.094 1.00 90.44 423 GLU A CA 1
ATOM 3334 C C . GLU A 1 423 ? -9.344 -4.074 -9.758 1.00 90.44 423 GLU A C 1
ATOM 3336 O O . GLU A 1 423 ? -9.198 -5.298 -9.708 1.00 90.44 423 GLU A O 1
ATOM 3341 N N . THR A 1 424 ? -9.313 -3.321 -8.655 1.00 90.00 424 THR A N 1
ATOM 3342 C CA . THR A 1 424 ? -9.119 -3.842 -7.291 1.00 90.00 424 THR A CA 1
ATOM 3343 C C . THR A 1 424 ? -10.413 -4.344 -6.634 1.00 90.00 424 THR A C 1
ATOM 3345 O O . THR A 1 424 ? -10.380 -4.861 -5.512 1.00 90.00 424 THR A O 1
ATOM 3348 N N . GLU A 1 425 ? -11.560 -4.209 -7.304 1.00 94.31 425 GLU A N 1
ATOM 3349 C CA . GLU A 1 425 ? -12.839 -4.752 -6.857 1.00 94.31 425 GLU A CA 1
ATOM 3350 C C . GLU A 1 425 ? -12.849 -6.280 -6.973 1.00 94.31 425 GLU A C 1
ATOM 3352 O O . GLU A 1 425 ? -12.546 -6.851 -8.017 1.00 94.31 425 GLU A O 1
ATOM 3357 N N . ASP A 1 426 ? -13.229 -6.958 -5.888 1.00 95.00 426 ASP A N 1
ATOM 3358 C CA . ASP A 1 426 ? -13.412 -8.406 -5.905 1.00 95.00 426 ASP A CA 1
ATOM 3359 C C . ASP A 1 426 ? -14.693 -8.749 -6.686 1.00 95.00 426 ASP A C 1
ATOM 3361 O O . ASP A 1 426 ? -15.782 -8.378 -6.229 1.00 95.00 426 ASP A O 1
ATOM 3365 N N . PRO A 1 427 ? -14.623 -9.513 -7.793 1.00 94.31 427 PRO A N 1
ATOM 3366 C CA . PRO A 1 427 ? -15.805 -9.846 -8.592 1.00 94.31 427 PRO A CA 1
ATOM 3367 C C . PRO A 1 427 ? -16.889 -10.607 -7.814 1.00 94.31 427 PRO A C 1
ATOM 3369 O O . PRO A 1 427 ? -18.063 -10.562 -8.174 1.00 94.31 427 PRO A O 1
ATOM 3372 N N . SER A 1 428 ? -16.517 -11.311 -6.739 1.00 93.88 428 SER A N 1
ATOM 3373 C CA . SER A 1 428 ? -17.466 -12.030 -5.875 1.00 93.88 428 SER A CA 1
ATOM 3374 C C . SER A 1 428 ? -18.094 -11.144 -4.793 1.00 93.88 428 SER A C 1
ATOM 3376 O O . SER A 1 428 ? -19.070 -11.548 -4.156 1.00 93.88 428 SER A O 1
ATOM 3378 N N . PHE A 1 429 ? -17.549 -9.947 -4.567 1.00 92.44 429 PHE A N 1
ATOM 3379 C CA . PHE A 1 429 ? -17.992 -8.998 -3.544 1.00 92.44 429 PHE A CA 1
ATOM 3380 C C . PHE A 1 429 ? -18.002 -7.563 -4.101 1.00 92.44 429 PHE A C 1
ATOM 3382 O O . PHE A 1 429 ? -17.239 -6.714 -3.621 1.00 92.44 429 PHE A O 1
ATOM 3389 N N . PRO A 1 430 ? -18.870 -7.277 -5.089 1.00 93.94 430 PRO A N 1
ATOM 3390 C CA . PRO A 1 430 ? -18.933 -5.965 -5.720 1.00 93.94 430 PRO A CA 1
ATOM 3391 C C . PRO A 1 430 ? -19.281 -4.864 -4.710 1.00 93.94 430 PRO A C 1
ATOM 3393 O O . PRO A 1 430 ? -20.076 -5.051 -3.780 1.00 93.94 430 PRO A O 1
ATOM 3396 N N . LYS A 1 431 ? -18.690 -3.687 -4.906 1.00 94.69 431 LYS A N 1
ATOM 3397 C CA . LYS A 1 431 ? -18.913 -2.480 -4.120 1.00 94.69 431 LYS A CA 1
ATOM 3398 C C . LYS A 1 431 ? -20.326 -1.973 -4.349 1.00 94.69 431 LYS A C 1
ATOM 3400 O O . LYS A 1 431 ? -20.721 -1.492 -5.416 1.00 94.69 431 LYS A O 1
ATOM 3405 N N . GLN A 1 432 ? -21.094 -2.000 -3.276 1.00 92.88 432 GLN A N 1
ATOM 3406 C CA . GLN A 1 432 ? -22.448 -1.483 -3.236 1.00 92.88 432 GLN A CA 1
ATOM 3407 C C . GLN A 1 432 ? -22.618 -0.524 -2.067 1.00 92.88 432 GLN A C 1
ATOM 3409 O O . GLN A 1 432 ? -21.832 -0.514 -1.120 1.00 92.88 432 GLN A O 1
ATOM 3414 N N . GLN A 1 433 ? -23.658 0.292 -2.164 1.00 94.38 433 GLN A N 1
ATOM 3415 C CA . GLN A 1 433 ? -24.125 1.073 -1.035 1.00 94.38 433 GLN A CA 1
ATOM 3416 C C . GLN A 1 433 ? -24.620 0.106 0.051 1.00 94.38 433 GLN A C 1
ATOM 3418 O O . GLN A 1 433 ? -25.377 -0.823 -0.233 1.00 94.38 433 GLN A O 1
ATOM 3423 N N . PHE A 1 434 ? -24.121 0.275 1.271 1.00 93.81 434 PHE A N 1
ATOM 3424 C CA . PHE A 1 434 ? -24.342 -0.631 2.392 1.00 93.81 434 PHE A CA 1
ATOM 3425 C C . PHE A 1 434 ? -25.184 0.048 3.486 1.00 93.81 434 PHE A C 1
ATOM 3427 O O . PHE A 1 434 ? -24.931 1.213 3.771 1.00 93.81 434 PHE A O 1
ATOM 3434 N N . PRO A 1 435 ? -26.098 -0.656 4.174 1.00 93.81 435 PRO A N 1
ATOM 3435 C CA . PRO A 1 435 ? -26.530 -2.016 3.875 1.00 93.81 435 PRO A CA 1
ATOM 3436 C C . PRO A 1 435 ? -27.411 -2.058 2.615 1.00 93.81 435 PRO A C 1
ATOM 3438 O O . PRO A 1 435 ? -28.219 -1.157 2.407 1.00 93.81 435 PRO A O 1
ATOM 3441 N N . PRO A 1 436 ? -27.301 -3.101 1.774 1.00 91.62 436 PRO A N 1
ATOM 3442 C CA . PRO A 1 436 ? -28.284 -3.326 0.725 1.00 91.62 436 PRO A CA 1
ATOM 3443 C C . PRO A 1 436 ? -29.664 -3.646 1.339 1.00 91.62 436 PRO A C 1
ATOM 3445 O O . PRO A 1 436 ? -29.729 -4.174 2.459 1.00 91.62 436 PRO A O 1
ATOM 3448 N N . PRO A 1 437 ? -30.771 -3.443 0.598 1.00 90.12 437 PRO A N 1
ATOM 3449 C CA . PRO A 1 437 ? -32.127 -3.739 1.079 1.00 90.12 437 PRO A CA 1
ATOM 3450 C C . PRO A 1 437 ? -32.330 -5.188 1.545 1.00 90.12 437 PRO A C 1
ATOM 3452 O O . PRO A 1 437 ? -33.146 -5.456 2.424 1.00 90.12 437 PRO A O 1
ATOM 3455 N N . SER A 1 438 ? -31.550 -6.129 1.001 1.00 90.00 438 SER A N 1
ATOM 3456 C CA . SER A 1 438 ? -31.550 -7.537 1.416 1.00 90.00 438 SER A CA 1
ATOM 3457 C C . SER A 1 438 ? -31.060 -7.760 2.852 1.00 90.00 438 SER A C 1
ATOM 3459 O O . SER A 1 438 ? -31.404 -8.775 3.455 1.00 90.00 438 SER A O 1
ATOM 3461 N N . LEU A 1 439 ? -30.271 -6.832 3.404 1.00 90.25 439 LEU A N 1
ATOM 3462 C CA . LEU A 1 439 ? -29.813 -6.863 4.793 1.00 90.25 439 LEU A CA 1
ATOM 3463 C C . LEU A 1 439 ? -30.652 -5.964 5.704 1.00 90.25 439 LEU A C 1
ATOM 3465 O O . LEU A 1 439 ? -30.903 -6.328 6.851 1.00 90.25 439 LEU A O 1
ATOM 3469 N N . CYS A 1 440 ? -31.103 -4.814 5.202 1.00 92.81 440 CYS A N 1
ATOM 3470 C CA . CYS A 1 440 ? -31.945 -3.893 5.955 1.00 92.81 440 CYS A CA 1
ATOM 3471 C C . CYS A 1 440 ? -32.965 -3.204 5.045 1.00 92.81 440 CYS A C 1
ATOM 3473 O O . CYS A 1 440 ? -32.686 -2.169 4.446 1.00 92.81 440 CYS A O 1
ATOM 3475 N N . HIS A 1 441 ? -34.172 -3.766 4.978 1.00 93.12 441 HIS A N 1
ATOM 3476 C CA . HIS A 1 441 ? -35.257 -3.219 4.159 1.00 93.12 441 HIS A CA 1
ATOM 3477 C C . HIS A 1 441 ? -35.738 -1.836 4.624 1.00 93.12 441 HIS A C 1
ATOM 3479 O O . HIS A 1 441 ? -36.246 -1.085 3.807 1.00 93.12 441 HIS A O 1
ATOM 3485 N N . LYS A 1 442 ? -35.580 -1.507 5.914 1.00 95.38 442 LYS A N 1
ATOM 3486 C CA . LYS A 1 442 ? -35.997 -0.217 6.490 1.00 95.38 442 LYS A CA 1
ATOM 3487 C C . LYS A 1 442 ? -34.949 0.884 6.379 1.00 95.38 442 LYS A C 1
ATOM 3489 O O . LYS A 1 442 ? -35.251 2.030 6.653 1.00 95.38 442 LYS A O 1
ATOM 3494 N N . CYS A 1 443 ? -33.713 0.538 6.028 1.00 95.69 443 CYS A N 1
ATOM 3495 C CA . CYS A 1 443 ? -32.616 1.500 6.030 1.00 95.69 443 CYS A CA 1
ATOM 3496 C C . CYS A 1 443 ? -32.671 2.455 4.832 1.00 95.69 443 CYS A C 1
ATOM 3498 O O . CYS A 1 443 ? -32.103 3.539 4.902 1.00 95.69 443 CYS A O 1
ATOM 3500 N N . ALA A 1 444 ? -33.303 2.049 3.729 1.00 92.50 444 ALA A N 1
ATOM 3501 C CA . ALA A 1 444 ? -33.428 2.855 2.524 1.00 92.50 444 ALA A CA 1
ATOM 3502 C C . ALA A 1 444 ? -34.903 3.132 2.231 1.00 92.50 444 AL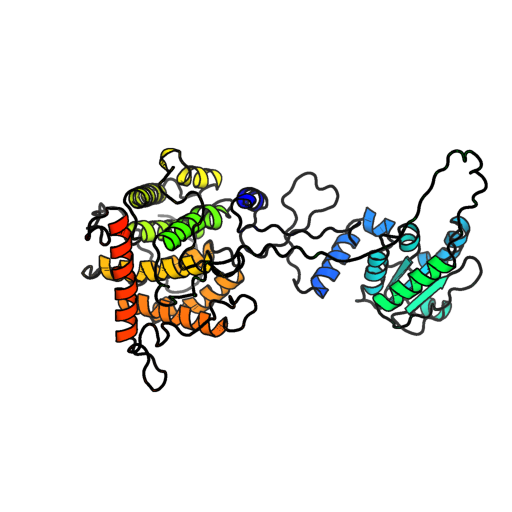A A C 1
ATOM 3504 O O . ALA A 1 444 ? -35.720 2.212 2.199 1.00 92.50 444 ALA A O 1
ATOM 3505 N N . GLU A 1 445 ? -35.207 4.399 1.988 1.00 88.00 445 GLU A N 1
ATOM 3506 C CA . GLU A 1 445 ? -36.517 4.887 1.578 1.00 88.00 445 GLU A CA 1
ATOM 35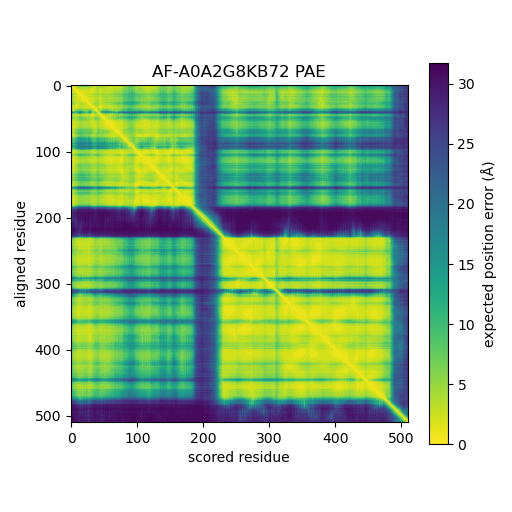07 C C . GLU A 1 445 ? -36.791 4.562 0.103 1.00 88.00 445 GLU A C 1
ATOM 3509 O O . GLU A 1 445 ? -35.870 4.363 -0.696 1.00 88.00 445 GLU A O 1
ATOM 3514 N N . GLU A 1 446 ? -38.063 4.580 -0.304 1.00 83.75 446 GLU A N 1
ATOM 3515 C CA . GLU A 1 446 ? -38.467 4.298 -1.695 1.00 83.75 446 GLU A CA 1
ATOM 3516 C C . GLU A 1 446 ? -37.826 5.255 -2.717 1.00 83.75 446 GLU A C 1
ATOM 3518 O O . GLU A 1 446 ? -37.595 4.888 -3.869 1.00 83.75 446 GLU A O 1
ATOM 3523 N N . ASN A 1 447 ? -37.503 6.481 -2.295 1.00 85.31 447 ASN A N 1
ATOM 3524 C CA . ASN A 1 447 ? -36.845 7.498 -3.119 1.00 85.31 447 ASN A CA 1
ATOM 3525 C C . ASN A 1 447 ? -35.312 7.321 -3.222 1.00 85.31 447 ASN A C 1
ATOM 3527 O O . ASN A 1 447 ? -34.652 8.134 -3.870 1.00 85.31 447 ASN A O 1
ATOM 3531 N N . GLY A 1 448 ? -34.742 6.301 -2.571 1.00 81.69 448 GLY A N 1
ATOM 3532 C CA . GLY A 1 448 ? -33.306 6.022 -2.542 1.00 81.69 448 GLY A CA 1
ATOM 3533 C C . GLY A 1 448 ? -32.503 6.794 -1.488 1.00 81.69 448 GLY A C 1
ATOM 3534 O O . GLY A 1 448 ? -31.282 6.641 -1.443 1.00 81.69 448 GLY A O 1
ATOM 3535 N N . SER A 1 449 ? -33.147 7.612 -0.648 1.00 91.12 449 SER A N 1
ATOM 3536 C CA . SER A 1 449 ? -32.508 8.234 0.520 1.00 91.12 449 SER A CA 1
ATOM 3537 C C . SER A 1 449 ? -32.393 7.255 1.695 1.00 91.12 449 SER A C 1
ATOM 3539 O O . SER A 1 449 ? -33.068 6.228 1.726 1.00 91.12 449 SER A O 1
ATOM 3541 N N . TRP A 1 450 ? -31.514 7.551 2.650 1.00 96.38 450 TRP A N 1
ATOM 3542 C CA . TRP A 1 450 ? -31.305 6.711 3.828 1.00 96.38 450 TRP A CA 1
ATOM 3543 C C . TRP A 1 450 ? -32.157 7.171 5.011 1.00 96.38 450 TRP A C 1
ATOM 3545 O O . TRP A 1 450 ? -32.133 8.354 5.351 1.00 96.38 450 TRP A O 1
ATOM 3555 N N . ASP A 1 451 ? -32.801 6.225 5.696 1.00 97.12 451 ASP A N 1
ATOM 3556 C CA . ASP A 1 451 ? -33.252 6.416 7.076 1.00 97.12 451 ASP A CA 1
ATOM 3557 C C . ASP A 1 451 ? -32.065 6.129 8.003 1.00 97.12 451 ASP A C 1
ATOM 3559 O O . ASP A 1 451 ? -31.718 4.983 8.304 1.00 97.12 451 ASP A O 1
ATOM 3563 N N . GLU A 1 452 ? -31.396 7.191 8.445 1.00 96.81 452 GLU A N 1
ATOM 3564 C CA . GLU A 1 452 ? -30.209 7.066 9.288 1.00 96.81 452 GLU A CA 1
ATOM 3565 C C . GLU A 1 452 ? -30.505 6.510 10.686 1.00 96.81 452 GLU A C 1
ATOM 3567 O O . GLU A 1 452 ? -29.612 5.933 11.309 1.00 96.81 452 GLU A O 1
ATOM 3572 N N . GLY A 1 453 ? -31.744 6.636 11.173 1.00 97.75 453 GLY A N 1
ATOM 3573 C CA . GLY A 1 453 ? -32.168 6.035 12.434 1.00 97.75 453 GLY A CA 1
ATOM 3574 C C . GLY A 1 453 ? -32.216 4.513 12.329 1.00 97.75 453 GLY A C 1
ATOM 3575 O O . GLY A 1 453 ? -31.649 3.808 13.171 1.00 97.75 453 GLY A O 1
ATOM 3576 N N . GLU A 1 454 ? -32.817 4.000 11.256 1.00 97.81 454 GLU A N 1
ATOM 3577 C CA . GLU A 1 454 ? -32.855 2.564 10.957 1.00 97.81 454 GLU A CA 1
ATOM 3578 C C . GLU A 1 454 ? -31.461 2.018 10.603 1.00 97.81 454 GLU A C 1
ATOM 3580 O O . GLU A 1 454 ? -31.087 0.935 11.064 1.00 97.81 454 GLU A O 1
ATOM 3585 N N . VAL A 1 455 ? -30.632 2.785 9.882 1.00 97.56 455 VAL A N 1
ATOM 3586 C CA . VAL A 1 455 ? -29.218 2.439 9.634 1.00 97.56 455 VAL A CA 1
ATOM 3587 C C . VAL A 1 455 ? -28.446 2.313 10.944 1.00 97.56 455 VAL A C 1
ATOM 3589 O O . VAL A 1 455 ? -27.777 1.301 11.168 1.00 97.56 455 VAL A O 1
ATOM 3592 N N . LEU A 1 456 ? -28.537 3.306 11.828 1.00 98.00 456 LEU A N 1
ATOM 3593 C CA . LEU A 1 456 ? -27.851 3.298 13.117 1.00 98.00 456 LEU A CA 1
ATOM 3594 C C . LEU A 1 456 ? -28.278 2.093 13.963 1.00 98.00 456 LEU A C 1
ATOM 3596 O O . LEU A 1 456 ? -27.427 1.378 14.505 1.00 98.00 456 LEU A O 1
ATOM 3600 N N . ALA A 1 457 ? -29.587 1.835 14.041 1.00 96.94 457 ALA A N 1
ATOM 3601 C CA . ALA A 1 457 ? -30.131 0.681 14.746 1.00 96.94 457 ALA A CA 1
ATOM 3602 C C . ALA A 1 457 ? -29.612 -0.635 14.148 1.00 96.94 457 ALA A C 1
ATOM 3604 O O . ALA A 1 457 ? -29.194 -1.531 14.887 1.00 96.94 457 ALA A O 1
ATOM 3605 N N . TYR A 1 458 ? -29.584 -0.751 12.819 1.00 95.44 458 TYR A N 1
ATOM 3606 C CA . TYR A 1 458 ? -29.048 -1.916 12.123 1.00 95.44 458 TYR A CA 1
ATOM 3607 C C . TYR A 1 458 ? -27.560 -2.139 12.429 1.00 95.44 458 TYR A C 1
ATOM 3609 O O . TYR A 1 458 ? -27.176 -3.264 12.759 1.00 95.44 458 TYR A O 1
ATOM 3617 N N . LEU A 1 459 ? -26.726 -1.095 12.367 1.00 95.38 459 LEU A N 1
ATOM 3618 C CA . LEU A 1 459 ? -25.283 -1.185 12.619 1.00 95.38 459 LEU A CA 1
ATOM 3619 C C . LEU A 1 459 ? -24.990 -1.630 14.058 1.00 95.38 459 LEU A C 1
ATOM 3621 O O . LEU A 1 459 ? -24.278 -2.620 14.259 1.00 95.38 459 LEU A O 1
ATOM 3625 N N . LYS A 1 460 ? -25.604 -0.971 15.053 1.00 94.75 460 LYS A N 1
ATOM 3626 C CA . LYS A 1 460 ? -25.450 -1.327 16.474 1.00 94.75 460 LYS A CA 1
ATOM 3627 C C . LYS A 1 460 ? -25.877 -2.768 16.741 1.00 94.75 460 LYS A C 1
ATOM 3629 O O . LYS A 1 460 ? -25.112 -3.563 17.294 1.00 94.75 460 LYS A O 1
ATOM 3634 N N . ASN A 1 461 ? -27.076 -3.136 16.290 1.00 91.81 461 ASN A N 1
ATOM 3635 C CA . ASN A 1 461 ? -27.618 -4.474 16.512 1.00 91.81 461 ASN A CA 1
ATOM 3636 C C . ASN A 1 461 ? -26.779 -5.558 15.826 1.00 91.81 461 ASN A C 1
ATOM 3638 O O . ASN A 1 461 ? -26.551 -6.613 16.418 1.00 91.81 461 ASN A O 1
ATOM 3642 N N . SER A 1 462 ? -26.303 -5.309 14.603 1.00 89.06 462 SER A N 1
ATOM 3643 C CA . SER A 1 462 ? -25.511 -6.275 13.834 1.00 89.06 462 SER A CA 1
ATOM 3644 C C . SER A 1 462 ? -24.177 -6.594 14.507 1.00 89.06 462 SER A C 1
ATOM 3646 O O . SER A 1 462 ? -23.825 -7.770 14.621 1.00 89.06 462 SER A O 1
ATOM 3648 N N . VAL A 1 463 ? -23.470 -5.572 15.002 1.00 90.00 463 VAL A N 1
ATOM 3649 C CA . VAL A 1 463 ? -22.213 -5.734 15.749 1.00 90.00 463 VAL A CA 1
ATOM 3650 C C . VAL A 1 463 ? -22.461 -6.462 17.066 1.00 90.00 463 VAL A C 1
ATOM 3652 O O . VAL A 1 463 ? -21.916 -7.545 17.289 1.00 90.00 463 VAL A O 1
ATOM 3655 N N . VAL A 1 464 ? -23.332 -5.918 17.922 1.00 88.62 464 VAL A N 1
ATOM 3656 C CA . VAL A 1 464 ? -23.527 -6.425 19.289 1.00 88.62 464 VAL A CA 1
ATOM 3657 C C . VAL A 1 464 ? -24.060 -7.855 19.282 1.00 88.62 464 VAL A C 1
ATOM 3659 O O . VAL A 1 464 ? -23.523 -8.716 19.979 1.00 88.62 464 VAL A O 1
ATOM 3662 N N . LYS A 1 465 ? -25.093 -8.149 18.480 1.00 87.31 465 LYS A N 1
ATOM 3663 C CA . LYS A 1 465 ? -25.688 -9.494 18.403 1.00 87.31 465 LYS A CA 1
ATOM 3664 C C . LYS A 1 465 ? -24.656 -10.536 17.983 1.00 87.31 465 LYS A C 1
ATOM 3666 O O . LYS A 1 465 ? -24.653 -11.652 18.503 1.00 87.31 465 LYS A O 1
ATOM 3671 N N . ARG A 1 466 ? -23.793 -10.184 17.032 1.00 85.69 466 ARG A N 1
ATOM 3672 C CA . ARG A 1 466 ? -22.820 -11.116 16.480 1.00 85.69 466 ARG A CA 1
ATOM 3673 C C . ARG A 1 466 ? -21.645 -11.357 17.414 1.00 85.69 466 ARG A C 1
ATOM 3675 O O . ARG A 1 466 ? -21.298 -12.515 17.630 1.00 85.69 466 ARG A O 1
ATOM 3682 N N . LEU A 1 467 ? -21.092 -10.301 18.005 1.00 86.94 467 LEU A N 1
ATOM 3683 C CA . LEU A 1 467 ? -20.035 -10.435 19.007 1.00 86.94 467 LEU A CA 1
ATOM 3684 C C . LEU A 1 467 ? -20.524 -11.239 20.219 1.00 86.94 467 LEU A C 1
ATOM 3686 O O . LEU A 1 467 ? -19.803 -12.122 20.671 1.00 86.94 467 LEU A O 1
ATOM 3690 N N . LYS A 1 468 ? -21.780 -11.034 20.664 1.00 85.06 468 LYS A N 1
ATOM 3691 C CA . LYS A 1 468 ? -22.439 -11.859 21.705 1.00 85.06 468 LYS A CA 1
ATOM 3692 C C . LYS A 1 468 ? -22.378 -13.333 21.368 1.00 85.06 468 LYS A C 1
ATOM 3694 O O . LYS A 1 468 ? -21.849 -14.117 22.146 1.00 85.06 468 LYS A O 1
ATOM 3699 N N . ALA A 1 469 ? -22.887 -13.696 20.196 1.00 85.19 469 ALA A N 1
ATOM 3700 C CA . ALA A 1 469 ? -22.917 -15.086 19.772 1.00 85.19 469 ALA A CA 1
ATOM 3701 C C . ALA A 1 469 ? -21.511 -15.704 19.706 1.00 85.19 469 ALA A C 1
ATOM 3703 O O . ALA A 1 469 ? -21.329 -16.847 20.110 1.00 85.19 469 ALA A O 1
ATOM 3704 N N . GLN A 1 470 ? -20.514 -14.957 19.227 1.00 86.31 470 GLN A N 1
ATOM 3705 C CA . GLN A 1 470 ? -19.158 -15.478 19.053 1.00 86.31 470 GLN A CA 1
ATOM 3706 C C . GLN A 1 470 ? -18.390 -15.607 20.365 1.00 86.31 470 GLN A C 1
ATOM 3708 O O . GLN A 1 470 ? -17.788 -16.648 20.599 1.00 86.31 470 GLN A O 1
ATOM 3713 N N . LEU A 1 471 ? -18.454 -14.610 21.248 1.00 83.75 471 LEU A N 1
ATOM 3714 C CA . LEU A 1 471 ? -17.789 -14.666 22.551 1.00 83.75 471 LEU A CA 1
ATOM 3715 C C . LEU A 1 471 ? -18.376 -15.773 23.441 1.00 83.75 471 LEU A C 1
ATOM 3717 O O . LEU A 1 471 ? -17.620 -16.486 24.098 1.00 83.75 471 LEU A O 1
ATOM 3721 N N . MET A 1 472 ? -19.693 -16.016 23.377 1.00 82.06 472 MET A N 1
ATOM 3722 C CA . MET A 1 472 ? -20.316 -17.154 24.068 1.00 82.06 472 MET A CA 1
ATOM 3723 C C . MET A 1 472 ? -19.751 -18.509 23.615 1.00 82.06 472 MET A C 1
ATOM 3725 O O . MET A 1 472 ? -19.591 -19.403 24.444 1.00 82.06 472 MET A O 1
ATOM 3729 N N . MET A 1 473 ? -19.404 -18.674 22.330 1.00 82.12 473 MET A N 1
ATOM 3730 C CA . MET A 1 473 ? -18.768 -19.911 21.842 1.00 82.12 473 MET A CA 1
ATOM 3731 C C . MET A 1 473 ? -17.379 -20.144 22.456 1.00 82.12 473 MET A C 1
ATOM 3733 O O . MET A 1 473 ? -16.933 -21.285 22.526 1.00 82.12 473 MET A O 1
ATOM 3737 N N . PHE A 1 474 ? -16.719 -19.088 22.940 1.00 77.75 474 PHE A N 1
ATOM 3738 C CA . PHE A 1 474 ? -15.443 -19.159 23.657 1.00 77.75 474 PHE A CA 1
ATOM 3739 C C . PHE A 1 474 ? -15.603 -19.240 25.186 1.00 77.75 474 PHE A C 1
ATOM 3741 O O . PHE A 1 474 ? -14.610 -19.160 25.905 1.00 77.75 474 PHE A O 1
ATOM 3748 N N . GLY A 1 475 ? -16.828 -19.417 25.699 1.00 75.69 475 GLY A N 1
ATOM 3749 C CA . GLY A 1 475 ? -17.099 -19.534 27.137 1.00 75.69 475 GLY A CA 1
ATOM 3750 C C . GLY A 1 475 ? -17.122 -18.202 27.894 1.00 75.69 475 GLY A C 1
ATOM 3751 O O . GLY A 1 475 ? -17.179 -18.200 29.124 1.00 75.69 475 GLY A O 1
ATOM 3752 N N . GLU A 1 476 ? -17.104 -17.074 27.183 1.00 74.75 476 GLU A N 1
ATOM 3753 C CA . GLU A 1 476 ? -17.223 -15.745 27.782 1.00 74.75 476 GLU A CA 1
ATOM 3754 C C . GLU A 1 476 ? -18.674 -15.482 28.226 1.00 74.75 476 GLU A C 1
ATOM 3756 O O . GLU A 1 476 ? -19.638 -15.862 27.552 1.00 74.75 476 GLU A O 1
ATOM 3761 N N . LYS A 1 477 ? -18.856 -14.820 29.375 1.00 66.50 477 LYS A N 1
ATOM 3762 C CA . LYS A 1 477 ? -20.193 -14.469 29.896 1.00 66.50 477 LYS A CA 1
ATOM 3763 C C . LYS A 1 477 ? -20.849 -13.370 29.045 1.00 66.50 477 LYS A C 1
ATOM 3765 O O . LYS A 1 477 ? -20.157 -12.574 28.424 1.00 66.50 477 LYS A O 1
ATOM 3770 N N . ASN A 1 478 ? -22.182 -13.253 29.088 1.00 54.75 478 ASN A N 1
ATOM 3771 C CA . ASN A 1 478 ? -22.936 -12.218 28.347 1.00 54.75 478 ASN A CA 1
ATOM 3772 C C . ASN A 1 478 ? -22.442 -10.783 28.587 1.00 54.75 478 ASN A C 1
ATOM 3774 O O . ASN A 1 478 ? -22.491 -9.962 27.669 1.00 54.75 478 ASN A O 1
ATOM 3778 N N . ASP A 1 479 ? -21.959 -10.501 29.796 1.00 57.97 479 ASP A N 1
ATOM 3779 C CA . ASP A 1 479 ? -21.469 -9.180 30.193 1.00 57.97 479 ASP A CA 1
ATOM 3780 C C . ASP A 1 479 ? -20.033 -8.916 29.701 1.00 57.97 479 ASP A C 1
ATOM 3782 O O . ASP A 1 479 ? -19.566 -7.788 29.759 1.00 57.97 479 ASP A O 1
ATOM 3786 N N . ALA A 1 480 ? -19.327 -9.918 29.158 1.00 55.31 480 ALA A N 1
ATOM 3787 C CA . ALA A 1 480 ? -17.928 -9.800 28.728 1.00 55.31 480 ALA A CA 1
ATOM 3788 C C . ALA A 1 480 ? -17.711 -8.839 27.542 1.00 55.31 480 ALA A C 1
ATOM 3790 O O . ALA A 1 480 ? -16.587 -8.410 27.295 1.00 55.31 480 ALA A O 1
ATOM 3791 N N . ILE A 1 481 ? -18.775 -8.474 26.821 1.00 57.00 481 ILE A N 1
ATOM 3792 C CA . ILE A 1 481 ? -18.717 -7.470 25.743 1.00 57.00 481 ILE A CA 1
ATOM 3793 C C . ILE A 1 481 ? -18.560 -6.061 26.286 1.00 57.00 481 ILE A C 1
ATOM 3795 O O . ILE A 1 481 ? -17.921 -5.227 25.655 1.00 57.00 481 ILE A O 1
ATOM 3799 N N . ILE A 1 482 ? -19.146 -5.799 27.450 1.00 54.78 482 ILE A N 1
ATOM 3800 C CA . ILE A 1 482 ? -19.096 -4.507 28.115 1.00 54.78 482 ILE A CA 1
ATOM 3801 C C . ILE A 1 482 ? -18.282 -4.749 29.372 1.00 54.78 482 ILE A C 1
ATOM 3803 O O . ILE A 1 482 ? -18.837 -5.061 30.422 1.00 54.78 482 ILE A O 1
ATOM 3807 N N . ARG A 1 483 ? -16.953 -4.660 29.266 1.00 55.50 483 ARG A N 1
ATOM 3808 C CA . ARG A 1 483 ? -16.110 -4.742 30.460 1.00 55.50 483 ARG A CA 1
ATOM 3809 C C . ARG A 1 483 ? -16.539 -3.631 31.420 1.00 55.50 483 ARG A C 1
ATOM 3811 O O . ARG A 1 483 ? -16.419 -2.460 31.055 1.00 55.50 483 ARG A O 1
ATOM 3818 N N . PRO A 1 484 ? -17.042 -3.951 32.626 1.00 39.59 484 PRO A N 1
ATOM 3819 C CA . PRO A 1 484 ? -17.313 -2.932 33.626 1.00 39.59 484 PRO A CA 1
ATOM 3820 C C . PRO A 1 484 ? -15.988 -2.242 33.946 1.00 39.59 484 PRO A C 1
ATOM 3822 O O . PRO A 1 484 ? -14.988 -2.917 34.192 1.00 39.59 484 PRO A O 1
ATOM 3825 N N . GLY A 1 485 ? -15.980 -0.912 33.853 1.00 38.38 485 GLY A N 1
ATOM 3826 C CA . GLY A 1 485 ? -14.775 -0.097 33.749 1.00 38.38 485 GLY A CA 1
ATOM 3827 C C . GLY A 1 485 ? -13.645 -0.488 34.701 1.00 38.38 485 GLY A C 1
ATOM 3828 O O . GLY A 1 485 ? -13.813 -0.510 35.921 1.00 38.38 485 GLY A O 1
ATOM 3829 N N . MET A 1 486 ? -12.456 -0.700 34.132 1.00 30.31 486 MET A N 1
ATOM 3830 C CA . MET A 1 486 ? -11.218 -0.451 34.864 1.00 30.31 486 MET A CA 1
ATOM 3831 C C . MET A 1 486 ? -11.261 1.014 35.297 1.00 30.31 486 MET A C 1
ATOM 3833 O O . MET A 1 486 ? -11.226 1.916 34.461 1.00 30.31 486 MET A O 1
ATOM 3837 N N . GLN A 1 487 ? -11.390 1.249 36.604 1.00 26.84 487 GLN A N 1
ATOM 3838 C CA . GLN A 1 487 ? -11.140 2.558 37.189 1.00 26.84 487 GLN A CA 1
ATOM 3839 C C . GLN A 1 487 ? -9.736 2.985 36.762 1.00 26.84 487 GLN A C 1
ATOM 3841 O O . GLN A 1 487 ? -8.739 2.431 37.220 1.00 26.84 487 GLN A O 1
ATOM 3846 N N . ILE A 1 488 ? -9.671 3.949 35.846 1.00 31.25 488 ILE A N 1
ATOM 3847 C CA . ILE A 1 488 ? -8.431 4.632 35.509 1.00 31.25 488 ILE A CA 1
ATOM 3848 C C . ILE A 1 488 ? -8.021 5.359 36.788 1.00 31.25 488 ILE A C 1
ATOM 3850 O O . ILE A 1 488 ? -8.712 6.282 37.230 1.00 31.25 488 ILE A O 1
ATOM 3854 N N . GLY A 1 489 ? -6.941 4.889 37.415 1.00 26.38 489 GLY A N 1
ATOM 3855 C CA . GLY A 1 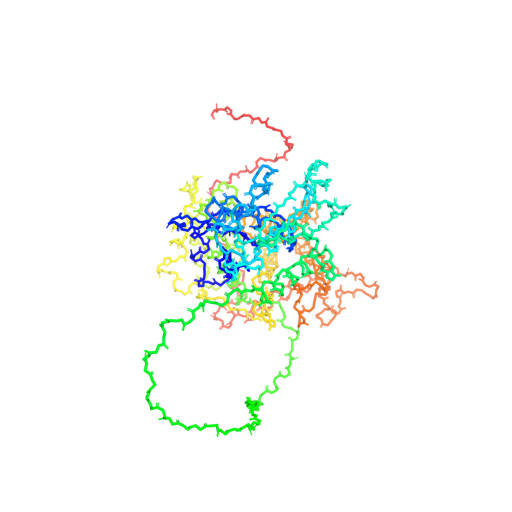489 ? -6.277 5.604 38.494 1.00 26.38 489 GLY A CA 1
ATOM 3856 C C . GLY A 1 489 ? -6.013 7.030 38.029 1.00 26.38 489 GLY A C 1
ATOM 3857 O O . GLY A 1 489 ? -5.466 7.258 36.953 1.00 26.38 489 GLY A O 1
ATOM 3858 N N . SER A 1 490 ? -6.502 7.989 38.801 1.00 30.78 490 SER A N 1
ATOM 3859 C CA . SER A 1 490 ? -6.322 9.404 38.536 1.00 30.78 490 SER A CA 1
ATOM 3860 C C . SER A 1 490 ? -4.837 9.748 38.572 1.00 30.78 490 SER A C 1
ATOM 3862 O O . SER A 1 490 ? -4.301 9.875 39.665 1.00 30.78 490 SER A O 1
ATOM 3864 N N . GLU A 1 491 ? -4.193 9.941 37.421 1.00 29.11 491 GLU A N 1
ATOM 3865 C CA . GLU A 1 491 ? -2.964 10.735 37.332 1.00 29.11 491 GLU A CA 1
ATOM 3866 C C . GLU A 1 491 ? -2.679 11.212 35.893 1.00 29.11 491 GLU A C 1
ATOM 3868 O O . GLU A 1 491 ? -2.718 10.451 34.932 1.00 29.11 491 GLU A O 1
ATOM 3873 N N . ALA A 1 492 ? -2.450 12.529 35.793 1.00 25.02 492 ALA A N 1
ATOM 3874 C CA . ALA A 1 492 ? -1.958 13.330 34.667 1.00 25.02 492 ALA A CA 1
ATOM 3875 C C . ALA A 1 492 ? -2.651 13.191 33.290 1.00 25.02 492 ALA A C 1
ATOM 3877 O O . ALA A 1 492 ? -2.108 12.654 32.329 1.00 25.02 492 ALA A O 1
ATOM 3878 N N . ILE A 1 493 ? -3.805 13.853 33.141 1.00 28.20 493 ILE A N 1
ATOM 3879 C CA . ILE A 1 493 ? -4.285 14.305 31.826 1.00 28.20 493 ILE A CA 1
ATOM 3880 C C . ILE A 1 493 ? -3.364 15.445 31.363 1.00 28.20 493 ILE A C 1
ATOM 3882 O O . ILE A 1 493 ? -3.535 16.591 31.788 1.00 28.20 493 ILE A O 1
ATOM 3886 N N . CYS A 1 494 ? -2.413 15.163 30.472 1.00 24.31 494 CYS A N 1
ATOM 3887 C CA . CYS A 1 494 ? -1.832 16.205 29.627 1.00 24.31 494 CYS A CA 1
ATOM 3888 C C . CYS A 1 494 ? -2.948 16.731 28.715 1.00 24.31 494 CYS A C 1
ATOM 3890 O O . CYS A 1 494 ? -3.352 16.075 27.758 1.00 24.31 494 CYS A O 1
ATOM 3892 N N . ARG A 1 495 ? -3.504 17.898 29.058 1.00 24.94 495 ARG A N 1
ATOM 3893 C CA . ARG A 1 495 ? -4.460 18.615 28.209 1.00 24.94 495 ARG A CA 1
ATOM 3894 C C . ARG A 1 495 ? -3.761 19.004 26.901 1.00 24.94 495 ARG A C 1
ATOM 3896 O O . ARG A 1 495 ? -2.774 19.732 26.976 1.00 24.94 495 ARG A O 1
ATOM 3903 N N . PRO A 1 496 ? -4.279 18.628 25.721 1.00 27.97 496 PRO A N 1
ATOM 3904 C CA . PRO A 1 496 ? -3.918 19.312 24.492 1.00 27.97 496 PRO A CA 1
ATOM 3905 C C . PRO A 1 496 ? -4.494 20.724 24.584 1.00 27.97 496 PRO A C 1
ATOM 3907 O O . PRO A 1 496 ? -5.702 20.910 24.765 1.00 27.97 496 PRO A O 1
ATOM 3910 N N . GLN A 1 497 ? -3.617 21.720 24.533 1.00 26.00 497 GLN A N 1
ATOM 3911 C CA . GLN A 1 497 ? -4.015 23.106 24.376 1.00 26.00 497 GLN A CA 1
ATOM 3912 C C . GLN A 1 497 ? -4.757 23.216 23.038 1.00 26.00 497 GLN A C 1
ATOM 3914 O O . GLN A 1 497 ? -4.317 22.686 22.024 1.00 26.00 497 GLN A O 1
ATOM 3919 N N . ILE A 1 498 ? -5.937 23.824 23.077 1.00 33.59 498 ILE A N 1
ATOM 3920 C CA . ILE A 1 498 ? -6.811 24.043 21.927 1.00 33.59 498 ILE A CA 1
ATOM 3921 C C . ILE A 1 498 ? -6.015 24.812 20.863 1.00 33.59 498 ILE A C 1
ATOM 3923 O O . ILE A 1 498 ? -5.734 25.994 21.049 1.00 33.59 498 ILE A O 1
ATOM 3927 N N . GLU A 1 499 ? -5.644 24.140 19.772 1.00 30.77 499 GLU A N 1
ATOM 3928 C CA . GLU A 1 499 ? -5.010 24.763 18.611 1.00 30.77 499 GLU A CA 1
ATOM 3929 C C . GLU A 1 499 ? -6.017 25.692 17.925 1.00 30.77 499 GLU A C 1
ATOM 3931 O O . GLU A 1 499 ? -6.914 25.268 17.192 1.00 30.77 499 GLU A O 1
ATOM 3936 N N . ARG A 1 500 ? -5.866 26.991 18.183 1.00 30.47 500 ARG A N 1
ATOM 3937 C CA . ARG A 1 500 ? -6.156 28.018 17.190 1.00 30.47 500 ARG A CA 1
ATOM 3938 C C . ARG A 1 500 ? -4.839 28.367 16.508 1.00 30.47 500 ARG A C 1
ATOM 3940 O O . ARG A 1 500 ? -3.886 28.727 17.183 1.00 30.47 500 ARG A O 1
ATOM 3947 N N . GLU A 1 501 ? -4.881 28.301 15.183 1.00 29.58 501 GLU A N 1
ATOM 3948 C CA . GLU A 1 501 ? -4.002 28.991 14.237 1.00 29.58 501 GLU A CA 1
ATOM 3949 C C . GLU A 1 501 ? -2.554 28.489 14.112 1.00 29.58 501 GLU A C 1
ATOM 3951 O O . GLU A 1 501 ? -1.696 28.628 14.977 1.00 29.58 501 GLU A O 1
ATOM 3956 N N . TRP A 1 502 ? -2.285 27.962 12.917 1.00 35.69 502 TRP A N 1
ATOM 3957 C CA . TRP A 1 502 ? -0.963 27.747 12.352 1.00 35.69 502 TRP A CA 1
ATOM 3958 C C . TRP A 1 502 ? -0.176 29.063 12.303 1.00 35.69 502 TRP A C 1
ATOM 3960 O O . TRP A 1 502 ? -0.424 29.876 11.422 1.00 35.69 502 TRP A O 1
ATOM 3970 N N . THR A 1 503 ? 0.803 29.256 13.187 1.00 27.83 503 THR A N 1
ATOM 3971 C CA . THR A 1 503 ? 2.049 29.992 12.892 1.00 27.83 503 THR A CA 1
ATOM 3972 C C . THR A 1 503 ? 3.141 29.622 13.899 1.00 27.83 503 THR A C 1
ATOM 3974 O O . THR A 1 503 ? 2.885 29.450 15.085 1.00 27.83 503 THR A O 1
ATOM 3977 N N . MET A 1 504 ? 4.369 29.473 13.395 1.00 37.22 504 MET A N 1
ATOM 3978 C CA . MET A 1 504 ? 5.583 29.175 14.161 1.00 37.22 504 MET A CA 1
ATOM 3979 C C . MET A 1 504 ? 5.802 30.155 15.324 1.00 37.22 504 MET A C 1
ATOM 3981 O O . MET A 1 504 ? 5.854 31.361 15.091 1.00 37.22 504 MET A O 1
ATOM 3985 N N . ALA A 1 505 ? 6.077 29.647 16.529 1.00 25.34 505 ALA A N 1
ATOM 3986 C CA . ALA A 1 505 ? 6.787 30.403 17.562 1.00 25.34 505 ALA A CA 1
ATOM 3987 C C . ALA A 1 505 ? 7.536 29.475 18.535 1.00 25.34 505 ALA A C 1
ATOM 3989 O O . ALA A 1 505 ? 7.035 28.431 18.941 1.00 25.34 505 ALA A O 1
ATOM 3990 N N . HIS A 1 506 ? 8.769 29.874 18.852 1.00 29.59 506 HIS A N 1
ATOM 3991 C CA . HIS A 1 506 ? 9.728 29.226 19.747 1.00 29.59 506 HIS A CA 1
ATOM 3992 C C . HIS A 1 506 ? 9.206 29.041 21.184 1.00 29.59 506 HIS A C 1
ATOM 3994 O O . HIS A 1 506 ? 8.582 29.942 21.740 1.00 29.59 506 HIS A O 1
ATOM 4000 N N . CYS A 1 507 ? 9.567 27.922 21.819 1.00 26.22 507 CYS A N 1
ATOM 4001 C CA . CYS A 1 507 ? 9.477 27.757 23.271 1.00 26.22 507 CYS A CA 1
ATOM 4002 C C . CYS A 1 507 ? 10.721 28.348 23.955 1.00 26.22 507 CYS A C 1
ATOM 4004 O O . CYS A 1 507 ? 11.826 27.848 23.749 1.00 26.22 507 CYS A O 1
ATOM 4006 N N . GLU A 1 508 ? 10.534 29.353 24.812 1.00 26.75 508 GLU A N 1
ATOM 4007 C CA . GLU A 1 508 ? 11.458 29.664 25.910 1.00 26.75 508 GLU A CA 1
ATOM 4008 C C . GLU A 1 508 ? 10.949 29.024 27.209 1.00 26.75 508 GLU A C 1
ATOM 4010 O O . GLU A 1 508 ? 9.745 28.922 27.447 1.00 26.75 508 GLU A O 1
ATOM 4015 N N . SER A 1 509 ? 11.892 28.555 28.024 1.00 31.98 509 SER A N 1
ATOM 4016 C CA . SER A 1 509 ? 11.682 27.822 29.273 1.00 31.98 509 SER A CA 1
ATOM 4017 C C . SER A 1 509 ? 11.225 28.709 30.434 1.00 31.98 509 SER A C 1
ATOM 4019 O O . SER A 1 509 ? 11.859 29.736 30.689 1.00 31.98 509 SER A O 1
ATOM 4021 N N . GLN A 1 510 ? 10.270 28.218 31.228 1.00 30.00 510 GLN A N 1
ATOM 4022 C CA . GLN A 1 510 ? 10.268 28.371 32.689 1.00 30.00 510 GLN A CA 1
ATOM 4023 C C . GLN A 1 510 ? 9.871 27.061 33.358 1.00 30.00 510 GLN A C 1
ATOM 4025 O O . GLN A 1 510 ? 8.890 26.442 32.886 1.00 30.00 510 GLN A O 1
#

Foldseek 3Di:
DVVQDDDDDDDLLDPVCQVVLLVLLQQFPPWDFDDDPPRPDDSGDTDDWDPDPVGVVVVVLVVLCVVVVSCVLQQQDADDPVNVVPCLVVCQVVVPQKAKEWEAEQPDSLQSLLLVVCVVVSSLSSRGHYHYPDDPVSCVVQVPDDPGFMWMGGNDDGTDTQDFPDNGSVRVSVSSVVVCVVRPDDPDPPPDDDDDDDDDDDDDDDDDDDDDDPDPDDDPPDPPPPPAQADDPLLLLLLVVCLQVRQLLSDQWQADLSLVLVLLLLVLCQQQPLADPLLNVLSVQLNVVSVDPPAHGIGGSVRSCCSCPPPSSVPNGDPHRDDDSQDFPDPLARRNVVSLLNNLLRSLLSLCVQCVPPPPRDLCSSVVSSLSSLCNGPRHNVVNVVVNVLSPCSVVQTDDSLSSSVSSLVSVLVVLVVCAPPPRARPVHGRDNPPDCVNPVQQADPVGDGPSVSVSVSSSCSSLVNSQVNVVVVVDDSCSNRPPDDPDPDDDDPDDDPDDDDDDDDDDDD

Organism: Stichopus japonicus (NCBI:txid307972)